Protein AF-A0A7J3JC43-F1 (afdb_monomer_lite)

pLDDT: mean 92.18, std 8.13, range [51.25, 98.94]

Structure (mmCIF, N/CA/C/O backbone):
data_AF-A0A7J3JC43-F1
#
_entry.id   AF-A0A7J3JC43-F1
#
loop_
_atom_site.group_PDB
_atom_site.id
_atom_site.type_symbol
_atom_site.label_atom_id
_atom_site.label_alt_id
_atom_site.label_comp_id
_atom_site.label_asym_id
_atom_site.label_entity_id
_atom_site.label_seq_id
_atom_site.pdbx_PDB_ins_code
_atom_site.Cartn_x
_atom_site.Cartn_y
_atom_site.Cartn_z
_atom_site.occupancy
_atom_site.B_iso_or_equiv
_atom_site.auth_seq_id
_atom_site.auth_comp_id
_atom_site.auth_asym_id
_atom_site.auth_atom_id
_atom_site.pdbx_PDB_model_num
ATOM 1 N N . MET A 1 1 ? 2.170 -30.876 -1.960 1.00 51.25 1 MET A N 1
ATOM 2 C CA . MET A 1 1 ? 1.614 -30.638 -0.609 1.00 51.25 1 MET A CA 1
ATOM 3 C C . MET A 1 1 ? 0.328 -29.860 -0.796 1.00 51.25 1 MET A C 1
ATOM 5 O O . MET A 1 1 ? 0.299 -29.022 -1.682 1.00 51.25 1 MET A O 1
ATOM 9 N N . THR A 1 2 ? -0.729 -30.151 -0.045 1.00 67.44 2 THR A N 1
ATOM 10 C CA . THR A 1 2 ? -1.955 -29.339 -0.060 1.00 67.44 2 THR A CA 1
ATOM 11 C C . THR A 1 2 ? -1.625 -27.957 0.509 1.00 67.44 2 THR A C 1
ATOM 13 O O . THR A 1 2 ? -1.046 -27.887 1.595 1.00 67.44 2 THR A O 1
ATOM 16 N N . SER A 1 3 ? -1.927 -26.882 -0.226 1.00 86.69 3 SER A N 1
ATOM 17 C CA . SER A 1 3 ? -1.656 -25.507 0.219 1.00 86.69 3 SER A CA 1
ATOM 18 C C . SER A 1 3 ? -2.317 -25.233 1.575 1.00 86.69 3 SER A C 1
ATOM 20 O O . SER A 1 3 ? -3.420 -25.716 1.854 1.00 86.69 3 SER A O 1
ATOM 22 N N . LYS A 1 4 ? -1.646 -24.470 2.444 1.00 92.44 4 LYS A N 1
ATOM 23 C CA . LYS A 1 4 ? -2.093 -24.242 3.831 1.00 92.44 4 LYS A CA 1
ATOM 24 C C . LYS A 1 4 ? -3.427 -23.504 3.891 1.00 92.44 4 LYS A C 1
ATOM 26 O O . LYS A 1 4 ? -4.248 -23.808 4.754 1.00 92.44 4 LYS A O 1
ATOM 31 N N . ILE A 1 5 ? -3.661 -22.580 2.961 1.00 95.25 5 ILE A N 1
ATOM 32 C CA . ILE A 1 5 ? -4.902 -21.803 2.907 1.00 95.25 5 ILE A CA 1
ATOM 33 C C . ILE A 1 5 ? -6.091 -22.638 2.404 1.00 95.25 5 ILE A C 1
ATOM 35 O O . ILE A 1 5 ? -7.233 -22.285 2.674 1.00 95.25 5 ILE A O 1
ATOM 39 N N . ALA A 1 6 ? -5.852 -23.779 1.747 1.00 95.44 6 ALA A N 1
ATOM 40 C CA . ALA A 1 6 ? -6.898 -24.682 1.252 1.00 95.44 6 ALA A CA 1
ATOM 41 C C . ALA A 1 6 ? -7.363 -25.724 2.285 1.00 95.44 6 ALA A C 1
ATOM 43 O O . ALA A 1 6 ? -8.231 -26.543 1.986 1.00 95.44 6 ALA A O 1
ATOM 44 N N . ALA A 1 7 ? -6.780 -25.748 3.487 1.00 93.56 7 ALA A N 1
ATOM 45 C CA . ALA A 1 7 ? -7.089 -26.766 4.485 1.00 93.56 7 ALA A CA 1
ATOM 46 C C . ALA A 1 7 ? -8.548 -26.666 4.977 1.00 93.56 7 ALA A C 1
ATOM 48 O O . ALA A 1 7 ? -8.906 -25.729 5.695 1.00 93.56 7 ALA A O 1
ATOM 49 N N . ASP A 1 8 ? -9.383 -27.650 4.640 1.00 91.38 8 ASP A N 1
ATOM 50 C CA . ASP A 1 8 ? -10.777 -27.732 5.097 1.00 91.38 8 ASP A CA 1
ATOM 51 C C . ASP A 1 8 ? -10.882 -28.449 6.449 1.00 91.38 8 ASP A C 1
ATOM 53 O O . ASP A 1 8 ? -11.263 -29.615 6.560 1.00 91.38 8 ASP A O 1
ATOM 57 N N . LYS A 1 9 ? -10.412 -27.766 7.495 1.00 92.25 9 LYS A N 1
ATOM 58 C CA . LYS A 1 9 ? -10.480 -28.237 8.885 1.00 92.25 9 LYS A CA 1
ATOM 59 C C . LYS A 1 9 ? -10.883 -27.085 9.812 1.00 92.25 9 LYS A C 1
ATOM 61 O O . LYS A 1 9 ? -10.023 -26.555 10.526 1.00 92.25 9 LYS A O 1
ATOM 66 N N . PRO A 1 10 ? -12.158 -26.665 9.797 1.00 93.56 10 PRO A N 1
ATOM 67 C CA . PRO A 1 10 ? -12.627 -25.543 10.605 1.00 93.56 10 PRO A CA 1
ATOM 68 C C . PRO A 1 10 ? -12.329 -25.753 12.094 1.00 93.56 10 PRO A C 1
ATOM 70 O O . PRO A 1 10 ? -12.427 -26.862 12.616 1.00 93.56 10 PRO A O 1
ATOM 73 N N . GLY A 1 11 ? -11.921 -24.691 12.783 1.00 94.31 11 GLY A N 1
ATOM 74 C CA . GLY A 1 11 ? -11.536 -24.721 14.195 1.00 94.31 11 GLY A CA 1
ATOM 75 C C . GLY A 1 11 ? -10.103 -25.191 14.471 1.00 94.31 11 GLY A C 1
ATOM 76 O O . GLY A 1 11 ? -9.625 -25.018 15.594 1.00 94.31 11 GLY A O 1
ATOM 77 N N . THR A 1 12 ? -9.396 -25.732 13.472 1.00 96.38 12 THR A N 1
ATOM 78 C CA . THR A 1 12 ? -7.954 -26.003 13.575 1.00 96.38 12 THR A CA 1
ATOM 79 C C . THR A 1 12 ? -7.132 -24.744 13.307 1.00 96.38 12 THR A C 1
ATOM 81 O O . THR A 1 12 ? -7.677 -23.681 13.017 1.00 96.38 12 THR A O 1
ATOM 84 N N . PHE A 1 13 ? -5.810 -24.847 13.444 1.00 97.06 13 PHE A N 1
ATOM 85 C CA . PHE A 1 13 ? -4.910 -23.715 13.275 1.00 97.06 13 PHE A CA 1
ATOM 86 C C . PHE A 1 13 ? -3.858 -23.992 12.206 1.00 97.06 13 PHE A C 1
ATOM 88 O O . PHE A 1 13 ? -3.318 -25.097 12.140 1.00 97.06 13 PHE A O 1
ATOM 95 N N . ALA A 1 14 ? -3.517 -22.961 11.439 1.00 96.69 14 ALA A N 1
ATOM 96 C CA . ALA A 1 14 ? -2.409 -22.953 10.494 1.00 96.69 14 ALA A CA 1
ATOM 97 C C . ALA A 1 14 ? -1.448 -21.800 10.810 1.00 96.69 14 ALA A C 1
ATOM 99 O O . ALA A 1 14 ? -1.841 -20.782 11.374 1.00 96.69 14 ALA A O 1
ATOM 100 N N . LEU A 1 15 ? -0.171 -21.964 10.463 1.00 97.44 15 LEU A N 1
ATOM 101 C CA . LEU A 1 15 ? 0.802 -20.875 10.518 1.00 97.44 15 LEU A CA 1
ATOM 102 C C . LEU A 1 15 ? 0.741 -20.108 9.195 1.00 97.44 15 LEU A C 1
ATOM 104 O O . LEU A 1 15 ? 1.235 -20.628 8.189 1.00 97.44 15 LEU A O 1
ATOM 108 N N . LEU A 1 16 ? 0.142 -18.918 9.229 1.00 97.81 16 LEU A N 1
ATOM 109 C CA . LEU A 1 16 ? -0.062 -18.038 8.075 1.00 97.81 16 LEU A CA 1
ATOM 110 C C . LEU A 1 16 ? 0.577 -16.670 8.340 1.00 97.81 16 LEU A C 1
ATOM 112 O O . LEU A 1 16 ? 0.602 -16.222 9.494 1.00 97.81 16 LEU A O 1
ATOM 116 N N . ASN A 1 17 ? 1.099 -16.018 7.301 1.00 97.75 17 ASN A N 1
ATOM 117 C CA . ASN A 1 17 ? 1.319 -14.570 7.340 1.00 97.75 17 ASN A CA 1
ATOM 118 C C . ASN A 1 17 ? -0.003 -13.804 7.122 1.00 97.75 17 ASN A C 1
ATOM 120 O O . ASN A 1 17 ? -1.048 -14.422 6.906 1.00 97.75 17 ASN A O 1
ATOM 124 N N . GLY A 1 18 ? 0.015 -12.476 7.239 1.00 98.31 18 GLY A N 1
ATOM 125 C CA . GLY A 1 18 ? -1.165 -11.641 7.007 1.00 98.31 18 GLY A CA 1
ATOM 126 C C . GLY A 1 18 ? -1.727 -11.782 5.596 1.00 98.31 18 GLY A C 1
ATOM 127 O O . GLY A 1 18 ? -2.936 -11.929 5.454 1.00 98.31 18 GLY A O 1
ATOM 128 N N . ASP A 1 19 ? -0.875 -11.831 4.575 1.00 98.44 19 ASP A N 1
ATOM 129 C CA . ASP A 1 19 ? -1.313 -11.964 3.179 1.00 98.44 19 ASP A CA 1
ATOM 130 C C . ASP A 1 19 ? -2.013 -13.306 2.900 1.00 98.44 19 ASP A C 1
ATOM 132 O O . ASP A 1 19 ? -3.118 -13.353 2.356 1.00 98.44 19 ASP A O 1
ATOM 136 N N . GLU A 1 20 ? -1.419 -14.413 3.356 1.00 98.56 20 GLU A N 1
ATOM 137 C CA . GLU A 1 20 ? -2.006 -15.757 3.320 1.00 98.56 20 GLU A CA 1
ATOM 138 C C . GLU A 1 20 ? -3.320 -15.805 4.121 1.00 98.56 20 GLU A C 1
ATOM 140 O O . GLU A 1 20 ? -4.248 -16.532 3.759 1.00 98.56 20 GLU A O 1
ATOM 145 N N . ALA A 1 21 ? -3.418 -15.041 5.211 1.00 98.62 21 ALA A N 1
ATOM 146 C CA . ALA A 1 21 ? -4.619 -14.963 6.031 1.00 98.62 21 ALA A CA 1
ATOM 147 C C . ALA A 1 21 ? -5.753 -14.187 5.339 1.00 98.62 21 ALA A C 1
ATOM 149 O O . ALA A 1 21 ? -6.893 -14.650 5.360 1.00 98.62 21 ALA A O 1
ATOM 150 N N . VAL A 1 22 ? -5.451 -13.080 4.651 1.00 98.81 22 VAL A N 1
ATOM 151 C CA . VAL A 1 22 ? -6.409 -12.379 3.777 1.00 98.81 22 VAL A CA 1
ATOM 152 C C . VAL A 1 22 ? -6.882 -13.300 2.656 1.00 98.81 22 VAL A C 1
ATOM 154 O O . VAL A 1 22 ? -8.088 -13.438 2.443 1.00 98.81 22 VAL A O 1
ATOM 157 N N . ALA A 1 23 ? -5.951 -13.977 1.974 1.00 98.62 23 ALA A N 1
ATOM 158 C CA . ALA A 1 23 ? -6.269 -14.947 0.929 1.00 98.62 23 ALA A CA 1
ATOM 159 C C . ALA A 1 23 ? -7.202 -16.046 1.458 1.00 98.62 23 ALA A C 1
ATOM 161 O O . ALA A 1 23 ? -8.223 -16.355 0.843 1.00 98.62 23 ALA A O 1
ATOM 162 N N . ARG A 1 24 ? -6.907 -16.591 2.646 1.00 98.38 24 ARG A N 1
ATOM 163 C CA . ARG A 1 24 ? -7.776 -17.552 3.329 1.00 98.38 24 ARG A CA 1
ATOM 164 C C . ARG A 1 24 ? -9.162 -16.970 3.615 1.00 98.38 24 ARG A C 1
ATOM 166 O O . ARG A 1 24 ? -10.146 -17.640 3.315 1.00 98.38 24 ARG A O 1
ATOM 173 N N . GLY A 1 25 ? -9.253 -15.758 4.159 1.00 98.38 25 GLY A N 1
ATOM 174 C CA . GLY A 1 25 ? -10.529 -15.095 4.450 1.00 98.38 25 GLY A CA 1
ATOM 175 C C . GLY A 1 25 ? -11.378 -14.872 3.193 1.00 98.38 25 GLY A C 1
ATOM 176 O O . GLY A 1 25 ? -12.586 -15.100 3.212 1.00 98.38 25 GLY A O 1
ATOM 177 N N . ALA A 1 26 ? -10.744 -14.530 2.068 1.00 98.44 26 ALA A N 1
ATOM 178 C CA . ALA A 1 26 ? -11.413 -14.404 0.775 1.00 98.44 26 ALA A CA 1
ATOM 179 C C . ALA A 1 26 ? -11.968 -15.741 0.256 1.00 98.44 26 ALA A C 1
ATOM 181 O O . ALA A 1 26 ? -13.090 -15.793 -0.251 1.00 98.44 26 ALA A O 1
ATOM 182 N N . LEU A 1 27 ? -11.220 -16.836 0.422 1.00 98.06 27 LEU A N 1
ATOM 183 C CA . LEU A 1 27 ? -11.699 -18.181 0.086 1.00 98.06 27 LEU A CA 1
ATOM 184 C C . LEU A 1 27 ? -12.840 -18.621 1.008 1.00 98.06 27 LEU A C 1
ATOM 186 O O . LEU A 1 27 ? -13.821 -19.191 0.533 1.00 98.06 27 LEU A O 1
ATOM 190 N N . GLU A 1 28 ? -12.746 -18.330 2.310 1.00 97.75 28 GLU A N 1
ATOM 191 C CA . GLU A 1 28 ? -13.826 -18.594 3.269 1.00 97.75 28 GLU A CA 1
ATOM 192 C C . GLU A 1 28 ? -15.118 -17.863 2.910 1.00 97.75 28 GLU A C 1
ATOM 194 O O . GLU A 1 28 ? -16.195 -18.417 3.113 1.00 97.75 28 GLU A O 1
ATOM 199 N N . ALA A 1 29 ? -15.004 -16.680 2.307 1.00 97.31 29 ALA A N 1
ATOM 200 C CA . ALA A 1 29 ? -16.115 -15.899 1.787 1.00 97.31 29 ALA A CA 1
ATOM 201 C C . ALA A 1 29 ? -16.523 -16.263 0.342 1.00 97.31 29 ALA A C 1
ATOM 203 O O . ALA A 1 29 ? -17.304 -15.534 -0.264 1.00 97.31 29 ALA A O 1
ATOM 204 N N . THR A 1 30 ? -16.025 -17.356 -0.245 1.00 96.50 30 THR A N 1
ATOM 205 C CA . THR A 1 30 ? -16.386 -17.788 -1.611 1.00 96.50 30 THR A CA 1
ATOM 206 C C . THR A 1 30 ? -16.099 -16.725 -2.694 1.00 96.50 30 THR A C 1
ATOM 208 O O . THR A 1 30 ? -16.923 -16.482 -3.582 1.00 96.50 30 THR A O 1
ATOM 211 N N . VAL A 1 31 ? -14.934 -16.067 -2.641 1.00 97.44 31 VAL A N 1
ATOM 212 C CA . VAL A 1 31 ? -14.484 -15.162 -3.717 1.00 97.44 31 VAL A CA 1
ATOM 213 C C . VAL A 1 31 ? -14.456 -15.885 -5.073 1.00 97.44 31 VAL A C 1
ATOM 215 O O . VAL A 1 31 ? -14.146 -17.073 -5.138 1.00 97.44 31 VAL A O 1
ATOM 218 N N . LYS A 1 32 ? -14.794 -15.191 -6.167 1.00 97.31 32 LYS A N 1
ATOM 219 C CA . LYS A 1 32 ? -14.790 -15.757 -7.531 1.00 97.31 32 LYS A CA 1
ATOM 220 C C . LYS A 1 32 ? -13.785 -15.114 -8.473 1.00 97.31 32 LYS A C 1
ATOM 222 O O . LYS A 1 32 ? -13.336 -15.783 -9.400 1.00 97.31 32 LYS A O 1
ATOM 227 N N . VAL A 1 33 ? -13.415 -13.860 -8.232 1.00 98.50 33 VAL A N 1
ATOM 228 C CA . VAL A 1 33 ? -12.422 -13.139 -9.034 1.00 98.50 33 VAL A CA 1
ATOM 229 C C . VAL A 1 33 ? -11.399 -12.487 -8.114 1.00 98.50 33 VAL A C 1
ATOM 231 O O . VAL A 1 33 ? -11.771 -11.781 -7.181 1.00 98.50 33 VAL A O 1
ATOM 234 N N . ALA A 1 34 ? -10.122 -12.721 -8.388 1.00 98.75 34 ALA A N 1
ATOM 235 C CA . ALA A 1 34 ? -8.993 -12.089 -7.727 1.00 98.75 34 ALA A CA 1
ATOM 236 C C . ALA A 1 34 ? -8.076 -11.469 -8.782 1.00 98.75 34 ALA A C 1
ATOM 238 O O . ALA A 1 34 ? -7.611 -12.160 -9.687 1.00 98.75 34 ALA A O 1
ATOM 239 N N . ALA A 1 35 ? -7.816 -10.174 -8.664 1.00 98.62 35 ALA A N 1
ATOM 240 C CA . ALA A 1 35 ? -6.918 -9.457 -9.560 1.00 98.62 35 ALA A CA 1
ATOM 241 C C . ALA A 1 35 ? -5.915 -8.637 -8.748 1.00 98.62 35 ALA A C 1
ATOM 243 O O . ALA A 1 35 ? -6.240 -8.109 -7.684 1.00 98.62 35 ALA A O 1
ATOM 244 N N . ALA A 1 36 ? -4.685 -8.529 -9.230 1.00 98.25 36 ALA A N 1
ATOM 245 C CA . ALA A 1 36 ? -3.680 -7.661 -8.629 1.00 98.25 36 ALA A CA 1
ATOM 246 C C . ALA A 1 36 ? -2.633 -7.253 -9.666 1.00 98.25 36 ALA A C 1
ATOM 248 O O . ALA A 1 36 ? -2.499 -7.874 -10.720 1.00 98.25 36 ALA A O 1
ATOM 249 N N . TYR A 1 37 ? -1.852 -6.235 -9.328 1.00 94.69 37 TYR A N 1
ATOM 250 C CA . TYR A 1 37 ? -0.574 -5.950 -9.971 1.00 94.69 37 TYR A CA 1
ATOM 251 C C . TYR A 1 37 ? 0.541 -6.106 -8.926 1.00 94.69 37 TYR A C 1
ATOM 253 O O . TYR A 1 37 ? 0.306 -5.760 -7.764 1.00 94.69 37 TYR A O 1
ATOM 261 N N . PRO A 1 38 ? 1.725 -6.651 -9.269 1.00 90.06 38 PRO A N 1
ATOM 262 C CA . PRO A 1 38 ? 2.754 -6.936 -8.274 1.00 90.06 38 PRO A CA 1
ATOM 263 C C . PRO A 1 38 ? 3.175 -5.686 -7.493 1.00 90.06 38 PRO A C 1
ATOM 265 O O . PRO A 1 38 ? 3.622 -4.693 -8.067 1.00 90.06 38 PRO A O 1
ATOM 268 N N . GLY A 1 39 ? 3.083 -5.757 -6.166 1.00 88.50 39 GLY A N 1
ATOM 269 C CA . GLY A 1 39 ? 3.365 -4.629 -5.288 1.00 88.50 39 GLY A CA 1
ATOM 270 C C . GLY A 1 39 ? 3.531 -5.067 -3.839 1.00 88.50 39 GLY A C 1
ATOM 271 O O . GLY A 1 39 ? 2.560 -5.129 -3.088 1.00 88.50 39 GLY A O 1
ATOM 272 N N . THR A 1 40 ? 4.771 -5.334 -3.421 1.00 89.12 40 THR A N 1
ATOM 273 C CA . THR A 1 40 ? 5.104 -5.622 -2.015 1.00 89.12 40 THR A CA 1
ATOM 274 C C . THR A 1 40 ? 4.654 -4.455 -1.130 1.00 89.12 40 THR A C 1
ATOM 276 O O . THR A 1 40 ? 4.912 -3.311 -1.517 1.00 89.12 40 THR A O 1
ATOM 279 N N . PRO A 1 41 ? 3.996 -4.704 0.019 1.00 93.00 41 PRO A N 1
ATOM 280 C CA . PRO A 1 41 ? 3.828 -5.997 0.701 1.00 93.00 41 PRO A CA 1
ATOM 281 C C . PRO A 1 41 ? 2.435 -6.635 0.513 1.00 93.00 41 PRO A C 1
ATOM 283 O O . PRO A 1 41 ? 1.829 -7.058 1.482 1.00 93.00 41 PRO A O 1
ATOM 286 N N . SER A 1 42 ? 1.876 -6.630 -0.703 1.00 96.00 42 SER A N 1
ATOM 287 C CA . SER A 1 42 ? 0.554 -7.232 -0.997 1.00 96.00 42 SER A CA 1
ATOM 288 C C . SER A 1 42 ? 0.593 -8.391 -2.003 1.00 96.00 42 SER A C 1
ATOM 290 O O . SER A 1 42 ? -0.424 -9.042 -2.248 1.00 96.00 42 SER A O 1
ATOM 292 N N . THR A 1 43 ? 1.754 -8.639 -2.616 1.00 94.12 43 THR A N 1
ATOM 293 C CA . THR A 1 43 ? 1.933 -9.565 -3.747 1.00 94.12 43 THR A CA 1
ATOM 294 C C . THR A 1 43 ? 1.479 -10.984 -3.397 1.00 94.12 43 THR A C 1
ATOM 296 O O . THR A 1 43 ? 0.783 -11.638 -4.174 1.00 94.12 43 THR A O 1
ATOM 299 N N . GLU A 1 44 ? 1.826 -11.430 -2.195 1.00 96.50 44 GLU A N 1
ATOM 300 C CA . GLU A 1 44 ? 1.617 -12.778 -1.689 1.00 96.50 44 GLU A CA 1
ATOM 301 C C . GLU A 1 44 ? 0.129 -13.150 -1.579 1.00 96.50 44 GLU A C 1
ATOM 303 O O . GLU A 1 44 ? -0.202 -14.334 -1.636 1.00 96.50 44 GLU A O 1
ATOM 308 N N . ILE A 1 45 ? -0.786 -12.172 -1.488 1.00 98.44 45 ILE A N 1
ATOM 309 C CA . ILE A 1 45 ? -2.231 -12.438 -1.411 1.00 98.44 45 ILE A CA 1
ATOM 310 C C . ILE A 1 45 ? -2.705 -13.128 -2.693 1.00 98.44 45 ILE A C 1
ATOM 312 O O . ILE A 1 45 ? -3.347 -14.181 -2.640 1.00 98.44 45 ILE A O 1
ATOM 316 N N . LEU A 1 46 ? -2.376 -12.554 -3.856 1.00 98.19 46 LEU A N 1
ATOM 317 C CA . LEU A 1 46 ? -2.785 -13.128 -5.134 1.00 98.19 46 LEU A CA 1
ATOM 318 C C . LEU A 1 46 ? -2.023 -14.423 -5.423 1.00 98.19 46 LEU A C 1
ATOM 320 O O . LEU A 1 46 ? -2.634 -15.362 -5.924 1.00 98.19 46 LEU A O 1
ATOM 324 N N . GLU A 1 47 ? -0.731 -14.510 -5.088 1.00 97.44 47 GLU A N 1
ATOM 325 C CA . GLU A 1 47 ? 0.042 -15.752 -5.255 1.00 97.44 47 GLU A CA 1
ATOM 326 C C . GLU A 1 47 ? -0.594 -16.915 -4.487 1.00 97.44 47 GLU A C 1
ATOM 328 O O . GLU A 1 47 ? -0.783 -18.002 -5.042 1.00 97.44 47 GLU A O 1
ATOM 333 N N . ALA A 1 48 ? -0.992 -16.665 -3.237 1.00 97.69 48 ALA A N 1
ATOM 334 C CA . ALA A 1 48 ? -1.638 -17.650 -2.386 1.00 97.69 48 ALA A CA 1
ATOM 335 C C . ALA A 1 48 ? -2.999 -18.085 -2.967 1.00 97.69 48 ALA A C 1
ATOM 337 O O . ALA A 1 48 ? -3.264 -19.284 -3.075 1.00 97.69 48 ALA A O 1
ATOM 338 N N . ILE A 1 49 ? -3.842 -17.143 -3.420 1.00 98.38 49 ILE A N 1
ATOM 339 C CA . ILE A 1 49 ? -5.118 -17.466 -4.090 1.00 98.38 49 ILE A CA 1
ATOM 340 C C . ILE A 1 49 ? -4.876 -18.244 -5.392 1.00 98.38 49 ILE A C 1
ATOM 342 O O . ILE A 1 49 ? -5.556 -19.239 -5.649 1.00 98.38 49 ILE A O 1
ATOM 346 N N . ALA A 1 50 ? -3.906 -17.828 -6.208 1.00 97.62 50 ALA A N 1
ATOM 347 C CA . ALA A 1 50 ? -3.594 -18.441 -7.496 1.00 97.62 50 ALA A CA 1
ATOM 348 C C . ALA A 1 50 ? -3.141 -19.904 -7.355 1.00 97.62 50 ALA A C 1
ATOM 350 O O . ALA A 1 50 ? -3.513 -20.736 -8.185 1.00 97.62 50 ALA A O 1
ATOM 351 N N . GLU A 1 51 ? -2.411 -20.246 -6.284 1.00 97.25 51 GLU A N 1
ATOM 352 C CA . GLU A 1 51 ? -1.989 -21.624 -5.988 1.00 97.25 51 GLU A CA 1
ATOM 353 C C . GLU A 1 51 ? -3.188 -22.585 -5.866 1.00 97.25 51 GLU A C 1
ATOM 355 O O . GLU A 1 51 ? -3.114 -23.747 -6.275 1.00 97.25 51 GLU A O 1
ATOM 360 N N . VAL A 1 52 ? -4.316 -22.096 -5.342 1.00 97.19 52 VAL A N 1
ATOM 361 C CA . VAL A 1 52 ? -5.515 -22.902 -5.049 1.00 97.19 52 VAL A CA 1
ATOM 362 C C . VAL A 1 52 ? -6.709 -22.559 -5.943 1.00 97.19 52 VAL A C 1
ATOM 364 O O . VAL A 1 52 ? -7.775 -23.157 -5.807 1.00 97.19 52 VAL A O 1
ATOM 367 N N . ALA A 1 53 ? -6.537 -21.648 -6.902 1.00 97.12 53 ALA A N 1
ATOM 368 C CA . ALA A 1 53 ? -7.603 -21.097 -7.735 1.00 97.12 53 ALA A CA 1
ATOM 369 C C . ALA A 1 53 ? -8.438 -22.176 -8.445 1.00 97.12 53 ALA A C 1
ATOM 371 O O . ALA A 1 53 ? -9.666 -22.120 -8.442 1.00 97.12 53 ALA A O 1
ATOM 372 N N . LYS A 1 54 ? -7.787 -23.221 -8.977 1.00 95.81 54 LYS A N 1
ATOM 373 C CA . LYS A 1 54 ? -8.478 -24.353 -9.625 1.00 95.81 54 LYS A CA 1
ATOM 374 C C . LYS A 1 54 ? -9.345 -25.162 -8.659 1.00 95.81 54 LYS A C 1
ATOM 376 O O . LYS A 1 54 ? -10.381 -25.665 -9.071 1.00 95.81 54 LYS A O 1
ATOM 381 N N . GLN A 1 55 ? -8.925 -25.305 -7.401 1.00 95.00 55 GLN A N 1
ATOM 382 C CA . GLN A 1 55 ? -9.655 -26.075 -6.389 1.00 95.00 55 GLN A CA 1
ATOM 383 C C . GLN A 1 55 ? -10.942 -25.361 -5.953 1.00 95.00 55 GLN A C 1
ATOM 385 O O . GLN A 1 55 ? -11.937 -26.025 -5.681 1.00 95.00 55 GLN A O 1
ATOM 390 N N . PHE A 1 56 ? -10.919 -24.028 -5.891 1.00 95.19 56 PHE A N 1
ATOM 391 C CA . PHE A 1 56 ? -12.042 -23.204 -5.426 1.00 95.19 56 PHE A CA 1
ATOM 392 C C . PHE A 1 56 ? -12.830 -22.535 -6.568 1.00 95.19 56 PHE A C 1
ATOM 394 O O . PHE A 1 56 ? -13.752 -21.757 -6.315 1.00 95.19 56 PHE A O 1
ATOM 401 N N . GLU A 1 57 ? -12.480 -22.844 -7.822 1.00 95.12 57 GLU A N 1
ATOM 402 C CA . GLU A 1 57 ? -13.056 -22.235 -9.028 1.00 95.12 57 GLU A CA 1
ATOM 403 C C . GLU A 1 57 ? -12.998 -20.696 -8.989 1.00 95.12 57 GLU A C 1
ATOM 405 O O . GLU A 1 57 ? -13.990 -20.008 -9.248 1.00 95.12 57 GLU A O 1
ATOM 410 N N . VAL A 1 58 ? -11.829 -20.168 -8.620 1.00 97.44 58 VAL A N 1
ATOM 411 C CA . VAL A 1 58 ? -11.522 -18.734 -8.603 1.00 97.44 58 VAL A CA 1
ATOM 412 C C . VAL A 1 58 ? -10.781 -18.380 -9.886 1.00 97.44 58 VAL A C 1
ATOM 414 O O . VAL A 1 58 ? -9.833 -19.062 -10.272 1.00 97.44 58 VAL A O 1
ATOM 417 N N . TYR A 1 59 ? -11.182 -17.298 -10.543 1.00 98.12 59 TYR A N 1
ATOM 418 C CA . TYR A 1 59 ? -10.369 -16.671 -11.577 1.00 98.12 59 TYR A CA 1
ATOM 419 C C . TYR A 1 59 ? -9.344 -15.751 -10.905 1.00 98.12 59 TYR A C 1
ATOM 421 O O . TYR A 1 59 ? -9.734 -14.796 -10.238 1.00 98.12 59 TYR A O 1
ATOM 429 N N . ALA A 1 60 ? -8.054 -16.057 -11.045 1.00 98.31 60 ALA A N 1
ATOM 430 C CA . ALA A 1 60 ? -6.959 -15.291 -10.456 1.00 98.31 60 ALA A CA 1
ATOM 431 C C . ALA A 1 60 ? -6.020 -14.786 -11.558 1.00 98.31 60 ALA A C 1
ATOM 433 O O . ALA A 1 60 ? -5.537 -15.595 -12.355 1.00 98.31 60 ALA A O 1
ATOM 434 N N . GLU A 1 61 ? -5.747 -13.480 -11.604 1.00 97.38 61 GLU A N 1
ATOM 435 C CA . GLU A 1 61 ? -4.881 -12.889 -12.629 1.00 97.38 61 GLU A CA 1
ATOM 436 C C . GLU A 1 61 ? -3.938 -11.797 -12.112 1.00 97.38 61 GLU A C 1
ATOM 438 O O . GLU A 1 61 ? -4.296 -10.974 -11.270 1.00 97.38 61 GLU A O 1
ATOM 443 N N . TRP A 1 62 ? -2.733 -11.771 -12.689 1.00 97.88 62 TRP A N 1
ATOM 444 C CA . TRP A 1 62 ? -1.875 -10.593 -12.677 1.00 97.88 62 TRP A CA 1
ATOM 445 C C . TRP A 1 62 ? -2.292 -9.683 -13.828 1.00 97.88 62 TRP A C 1
ATOM 447 O O . TRP A 1 62 ? -2.139 -10.051 -14.995 1.00 97.88 62 TRP A O 1
ATOM 457 N N . SER A 1 63 ? -2.822 -8.511 -13.502 1.00 96.94 63 SER A N 1
ATOM 458 C CA . SER A 1 63 ? -3.229 -7.518 -14.493 1.00 96.94 63 SER A CA 1
ATOM 459 C C . SER A 1 63 ? -2.024 -6.692 -14.967 1.00 96.94 63 SER A C 1
ATOM 461 O O . SER A 1 63 ? -0.903 -6.868 -14.494 1.00 96.94 63 SER A O 1
ATOM 463 N N . ILE A 1 64 ? -2.229 -5.791 -15.933 1.00 92.50 64 ILE A N 1
ATOM 464 C CA . ILE A 1 64 ? -1.135 -5.009 -16.541 1.00 92.50 64 ILE A CA 1
ATOM 465 C C . ILE A 1 64 ? -0.650 -3.841 -15.662 1.00 92.50 64 ILE A C 1
ATOM 467 O O . ILE A 1 64 ? 0.476 -3.382 -15.831 1.00 92.50 64 ILE A O 1
ATOM 471 N N . ASN A 1 65 ? -1.515 -3.346 -14.772 1.00 92.75 65 ASN A N 1
ATOM 472 C CA . ASN A 1 65 ? -1.287 -2.301 -13.768 1.00 92.75 65 ASN A CA 1
ATOM 473 C C . ASN A 1 65 ? -2.445 -2.331 -12.742 1.00 92.75 65 ASN A C 1
ATOM 475 O O . ASN A 1 65 ? -3.392 -3.112 -12.891 1.00 92.75 65 ASN A O 1
ATOM 479 N N . GLU A 1 66 ? -2.394 -1.491 -11.707 1.00 95.62 66 GLU A N 1
ATOM 480 C CA . GLU A 1 66 ? -3.382 -1.490 -10.620 1.00 95.62 66 GLU A CA 1
ATOM 481 C C . GLU A 1 66 ? -4.769 -1.011 -11.038 1.00 95.62 66 GLU A C 1
ATOM 483 O O . GLU A 1 66 ? -5.757 -1.525 -10.513 1.00 95.62 66 GLU A O 1
ATOM 488 N N . ILE A 1 67 ? -4.868 -0.055 -11.970 1.00 96.75 67 ILE A N 1
ATOM 489 C CA . ILE A 1 67 ? -6.180 0.415 -12.433 1.00 96.75 67 ILE A CA 1
ATOM 490 C C . ILE A 1 67 ? -6.916 -0.697 -13.183 1.00 96.75 67 ILE A C 1
ATOM 492 O O . ILE A 1 67 ? -8.074 -0.961 -12.872 1.00 96.75 67 ILE A O 1
ATOM 496 N N . VAL A 1 68 ? -6.229 -1.439 -14.058 1.00 97.88 68 VAL A N 1
ATOM 497 C CA . VAL A 1 68 ? -6.818 -2.599 -14.744 1.00 97.88 68 VAL A CA 1
ATOM 498 C C . VAL A 1 68 ? -7.192 -3.691 -13.736 1.00 97.88 68 VAL A C 1
ATOM 500 O O . VAL A 1 68 ? -8.278 -4.258 -13.835 1.00 97.88 68 VAL A O 1
ATOM 503 N N . ALA A 1 69 ? -6.352 -3.956 -12.727 1.00 98.31 69 ALA A N 1
ATOM 504 C CA . ALA A 1 69 ? -6.680 -4.921 -11.672 1.00 98.31 69 ALA A CA 1
ATOM 505 C C . ALA A 1 69 ? -7.955 -4.533 -10.905 1.00 98.31 69 ALA A C 1
ATOM 507 O O . ALA A 1 69 ? -8.826 -5.374 -10.660 1.00 98.31 69 ALA A O 1
ATOM 508 N N . ALA A 1 70 ? -8.090 -3.251 -10.552 1.00 98.50 70 ALA A N 1
ATOM 509 C CA . ALA A 1 70 ? -9.286 -2.734 -9.902 1.00 98.50 70 ALA A CA 1
ATOM 510 C C . ALA A 1 70 ? -10.515 -2.862 -10.812 1.00 98.50 70 ALA A C 1
ATOM 512 O O . ALA A 1 70 ? -11.547 -3.354 -10.364 1.00 98.50 70 ALA A O 1
ATOM 513 N N . GLU A 1 71 ? -10.411 -2.493 -12.089 1.00 98.50 71 GLU A N 1
ATOM 514 C CA . GLU A 1 71 ? -11.507 -2.578 -13.062 1.00 98.50 71 GLU A CA 1
ATOM 515 C C . GLU A 1 71 ? -11.997 -4.014 -13.289 1.00 98.50 71 GLU A C 1
ATOM 517 O O . GLU A 1 71 ? -13.206 -4.243 -13.377 1.00 98.50 71 GLU A O 1
ATOM 522 N N . VAL A 1 72 ? -11.093 -4.998 -13.314 1.00 98.62 72 VAL A N 1
ATOM 523 C CA . VAL A 1 72 ? -11.446 -6.423 -13.419 1.00 98.62 72 VAL A CA 1
ATOM 524 C C . VAL A 1 72 ? -12.252 -6.882 -12.202 1.00 98.62 72 VAL A C 1
ATOM 526 O O . VAL A 1 72 ? -13.326 -7.477 -12.354 1.00 98.62 72 VAL A O 1
ATOM 529 N N . ALA A 1 73 ? -11.791 -6.564 -10.988 1.00 98.50 73 ALA A N 1
ATOM 530 C CA . ALA A 1 73 ? -12.511 -6.905 -9.760 1.00 98.50 73 ALA A CA 1
ATOM 531 C C . ALA A 1 73 ? -13.858 -6.163 -9.652 1.00 98.50 73 ALA A C 1
ATOM 533 O O . ALA A 1 73 ? -14.871 -6.750 -9.261 1.00 98.50 73 ALA A O 1
ATOM 534 N N . VAL A 1 74 ? -13.901 -4.892 -10.063 1.00 98.25 74 VAL A N 1
ATOM 535 C CA . VAL A 1 74 ? -15.129 -4.090 -10.141 1.00 98.25 74 VAL A CA 1
ATOM 536 C C . VAL A 1 74 ? -16.125 -4.717 -11.105 1.00 98.25 74 VAL A C 1
ATOM 538 O O . VAL A 1 74 ? -17.271 -4.944 -10.714 1.00 98.25 74 VAL A O 1
ATOM 541 N N . GLY A 1 75 ? -15.700 -5.064 -12.320 1.00 97.81 75 GLY A N 1
ATOM 542 C CA . GLY A 1 75 ? -16.549 -5.709 -13.318 1.00 97.81 75 GLY A CA 1
ATOM 543 C C . GLY A 1 75 ? -17.169 -7.005 -12.796 1.00 97.81 75 GLY A C 1
ATOM 544 O O . GLY A 1 75 ? -18.368 -7.225 -12.957 1.00 97.81 75 GLY A O 1
ATOM 545 N N . ALA A 1 76 ? -16.391 -7.823 -12.082 1.00 97.88 76 ALA A N 1
ATOM 546 C CA . ALA A 1 76 ? -16.906 -9.016 -11.417 1.00 97.88 76 ALA A CA 1
ATOM 547 C C . ALA A 1 76 ? -17.964 -8.672 -10.352 1.00 97.88 76 ALA A C 1
ATOM 549 O O . ALA A 1 76 ? -19.069 -9.223 -10.384 1.00 97.88 76 ALA A O 1
ATOM 550 N N . SER A 1 77 ? -17.676 -7.707 -9.472 1.00 98.00 77 SER A N 1
ATOM 551 C CA . SER A 1 77 ? -18.600 -7.270 -8.414 1.00 98.00 77 SER A CA 1
ATOM 552 C C . SER A 1 77 ? -19.931 -6.730 -8.956 1.00 98.00 77 SER A C 1
ATOM 554 O O . SER A 1 77 ? -20.984 -6.953 -8.358 1.00 98.00 77 SER A O 1
ATOM 556 N N . MET A 1 78 ? -19.929 -6.092 -10.132 1.00 97.44 78 MET A N 1
ATOM 557 C CA . MET A 1 78 ? -21.145 -5.607 -10.796 1.00 97.44 78 MET A CA 1
ATOM 558 C C . MET A 1 78 ? -22.086 -6.739 -11.232 1.00 97.44 78 MET A C 1
ATOM 560 O O . MET A 1 78 ? -23.279 -6.507 -11.418 1.00 97.44 78 MET A O 1
ATOM 564 N N . THR A 1 79 ? -21.573 -7.964 -11.387 1.00 97.00 79 THR A N 1
ATOM 565 C CA . THR A 1 79 ? -22.375 -9.144 -11.752 1.00 97.00 79 THR A CA 1
ATOM 566 C C . THR A 1 79 ? -22.944 -9.898 -10.545 1.00 97.00 79 THR A C 1
ATOM 568 O O . THR A 1 79 ? -23.579 -10.939 -10.711 1.00 97.00 79 THR A O 1
ATOM 571 N N . GLY A 1 80 ? -22.708 -9.414 -9.321 1.00 96.31 80 GLY A N 1
ATOM 572 C CA . GLY A 1 80 ? -23.205 -10.037 -8.090 1.00 96.31 80 GLY A CA 1
ATOM 573 C C . GLY A 1 80 ? -22.262 -11.063 -7.450 1.00 96.31 80 GLY A C 1
ATOM 574 O O . GLY A 1 80 ? -22.540 -11.531 -6.342 1.00 96.31 80 GLY A O 1
ATOM 575 N N . VAL A 1 81 ? -21.146 -11.421 -8.094 1.00 97.06 81 VAL A N 1
ATOM 576 C CA . VAL A 1 81 ? -20.143 -12.329 -7.507 1.00 97.06 81 VAL A CA 1
ATOM 577 C C . VAL A 1 81 ? -19.132 -11.564 -6.656 1.00 97.06 81 VAL A C 1
ATOM 579 O O . VAL A 1 81 ? -18.862 -10.392 -6.902 1.00 97.06 81 VAL A O 1
ATOM 582 N N . ARG A 1 82 ? -18.571 -12.230 -5.644 1.00 98.25 82 ARG A N 1
ATOM 583 C CA . ARG A 1 82 ? -17.559 -11.639 -4.764 1.00 98.25 82 ARG A CA 1
ATOM 584 C C . ARG A 1 82 ? -16.212 -11.533 -5.475 1.00 98.25 82 ARG A C 1
ATOM 586 O O . ARG A 1 82 ? -15.797 -12.483 -6.149 1.00 98.25 82 ARG A O 1
ATOM 593 N N . ALA A 1 83 ? -15.529 -10.409 -5.299 1.00 98.69 83 ALA A N 1
ATOM 594 C CA . ALA A 1 83 ? -14.231 -10.150 -5.909 1.00 98.69 83 ALA A CA 1
ATOM 595 C C . ALA A 1 83 ? -13.253 -9.480 -4.937 1.00 98.69 83 ALA A C 1
ATOM 597 O O . ALA A 1 83 ? -13.656 -8.791 -4.000 1.00 98.69 83 ALA A O 1
ATOM 598 N N . ILE A 1 84 ? -11.962 -9.675 -5.187 1.00 98.88 84 ILE A N 1
ATOM 599 C CA . ILE A 1 84 ? -10.876 -9.059 -4.429 1.00 98.88 84 ILE A CA 1
ATOM 600 C C . ILE A 1 84 ? -9.888 -8.395 -5.376 1.00 98.88 84 ILE A C 1
ATOM 602 O O . ILE A 1 84 ? -9.534 -8.956 -6.415 1.00 98.88 84 ILE A O 1
ATOM 606 N N . VAL A 1 85 ? -9.425 -7.212 -4.988 1.00 98.81 85 VAL A N 1
ATOM 607 C CA . VAL A 1 85 ? -8.264 -6.575 -5.605 1.00 98.81 85 VAL A CA 1
ATOM 608 C C . VAL A 1 85 ? -7.235 -6.258 -4.533 1.00 98.81 85 VAL A C 1
ATOM 610 O O . VAL A 1 85 ? -7.592 -5.779 -3.457 1.00 98.81 85 VAL A O 1
ATOM 613 N N . CYS A 1 86 ? -5.970 -6.559 -4.814 1.00 98.12 86 CYS A N 1
ATOM 614 C CA . CYS A 1 86 ? -4.870 -6.368 -3.871 1.00 98.12 86 CYS A CA 1
ATOM 615 C C . CYS A 1 86 ? -3.822 -5.435 -4.467 1.00 98.12 86 CYS A C 1
ATOM 617 O O . CYS A 1 86 ? -3.440 -5.580 -5.629 1.00 98.12 86 CYS A O 1
ATOM 619 N N . MET A 1 87 ? -3.366 -4.481 -3.665 1.00 97.00 87 MET A N 1
ATOM 620 C CA . MET A 1 87 ? -2.281 -3.570 -4.010 1.00 97.00 87 MET A CA 1
ATOM 621 C C . MET A 1 87 ? -1.697 -2.955 -2.738 1.00 97.00 87 MET A C 1
ATOM 623 O O . MET A 1 87 ? -2.248 -3.082 -1.644 1.00 97.00 87 MET A O 1
ATOM 627 N N . LYS A 1 88 ? -0.586 -2.236 -2.872 1.00 94.88 88 LYS A N 1
ATOM 628 C CA . LYS A 1 88 ? -0.131 -1.325 -1.820 1.00 94.88 88 LYS A CA 1
ATOM 629 C C . LYS A 1 88 ? -0.738 0.065 -1.975 1.00 94.88 88 LYS A C 1
ATOM 631 O O . LYS A 1 88 ? -1.272 0.405 -3.031 1.00 94.88 88 LYS A O 1
ATOM 636 N N . HIS A 1 89 ? -0.590 0.892 -0.949 1.00 94.94 89 HIS A N 1
ATOM 637 C CA . HIS A 1 89 ? -1.022 2.296 -0.911 1.00 94.94 89 HIS A CA 1
ATOM 638 C C . HIS A 1 89 ? -0.705 3.112 -2.184 1.00 94.94 89 HIS A C 1
ATOM 640 O O . HIS A 1 89 ? -1.586 3.786 -2.710 1.00 94.94 89 HIS A O 1
ATOM 646 N N . VAL A 1 90 ? 0.505 3.023 -2.757 1.00 93.38 90 VAL A N 1
ATOM 647 C CA . VAL A 1 90 ? 0.830 3.746 -4.008 1.00 93.38 90 VAL A CA 1
ATOM 648 C C . VAL A 1 90 ? 0.068 3.214 -5.220 1.00 93.38 90 VAL A C 1
ATOM 650 O O . VAL A 1 90 ? -0.297 4.001 -6.089 1.00 93.38 90 VAL A O 1
ATOM 653 N N . GLY A 1 91 ? -0.208 1.911 -5.253 1.00 94.38 91 GLY A N 1
ATOM 654 C CA . GLY A 1 91 ? -1.005 1.277 -6.298 1.00 94.38 91 GLY A CA 1
ATOM 655 C C . GLY A 1 91 ? -2.464 1.725 -6.251 1.00 94.38 91 GLY A C 1
ATOM 656 O O . GLY A 1 91 ? -3.080 1.972 -7.286 1.00 94.38 91 GLY A O 1
ATOM 657 N N . LEU A 1 92 ? -2.986 1.975 -5.047 1.00 96.62 92 LEU A N 1
ATOM 658 C CA . LEU A 1 92 ? -4.318 2.550 -4.875 1.00 96.62 92 LEU A CA 1
ATOM 659 C C . LEU A 1 92 ? -4.430 3.953 -5.478 1.00 96.62 92 LEU A C 1
ATOM 661 O O . LEU A 1 92 ? -5.486 4.302 -5.997 1.00 96.62 92 LEU A O 1
ATOM 665 N N . ASN A 1 93 ? -3.347 4.737 -5.488 1.00 95.12 93 ASN A N 1
ATOM 666 C CA . ASN A 1 93 ? -3.345 6.020 -6.196 1.00 95.12 93 ASN A CA 1
ATOM 667 C C . ASN A 1 93 ? -3.429 5.846 -7.713 1.00 95.12 93 ASN A C 1
ATOM 669 O O . ASN A 1 93 ? -4.101 6.634 -8.371 1.00 95.12 93 ASN A O 1
ATOM 673 N N . VAL A 1 94 ? -2.774 4.820 -8.267 1.00 94.56 94 VAL A N 1
ATOM 674 C CA . VAL A 1 94 ? -2.872 4.491 -9.699 1.00 94.56 94 VAL A CA 1
ATOM 675 C C . VAL A 1 94 ? -4.308 4.090 -10.049 1.00 94.56 94 VAL A C 1
ATOM 677 O O . VAL A 1 94 ? -4.837 4.522 -11.068 1.00 94.56 94 VAL A O 1
ATOM 680 N N . ALA A 1 95 ? -4.972 3.336 -9.170 1.00 97.00 95 ALA A N 1
ATOM 681 C CA . ALA A 1 95 ? -6.366 2.924 -9.324 1.00 97.00 95 ALA A CA 1
ATOM 682 C C . ALA A 1 95 ? -7.402 3.972 -8.858 1.00 97.00 95 ALA A C 1
ATOM 684 O O . ALA A 1 95 ? -8.605 3.702 -8.906 1.00 97.00 95 ALA A O 1
ATOM 685 N N . ALA A 1 96 ? -6.975 5.152 -8.391 1.00 97.19 96 ALA A N 1
ATOM 686 C CA . ALA A 1 96 ? -7.853 6.075 -7.675 1.00 97.19 96 ALA A CA 1
ATOM 687 C C . ALA A 1 96 ? -9.036 6.551 -8.523 1.00 97.19 96 ALA A C 1
ATOM 689 O O . ALA A 1 96 ? -10.140 6.629 -8.000 1.00 97.19 96 ALA A O 1
ATOM 690 N N . ASP A 1 97 ? -8.848 6.815 -9.817 1.00 95.81 97 ASP A N 1
ATOM 691 C CA . ASP A 1 97 ? -9.935 7.265 -10.701 1.00 95.81 97 ASP A CA 1
ATOM 692 C C . ASP A 1 97 ? -11.116 6.271 -10.721 1.00 95.81 97 ASP A C 1
ATOM 694 O O . ASP A 1 97 ? -12.273 6.631 -10.460 1.00 95.81 97 ASP A O 1
ATOM 698 N N . ALA A 1 98 ? -10.802 4.984 -10.901 1.00 96.81 98 ALA A N 1
ATOM 699 C CA . ALA A 1 98 ? -11.780 3.905 -10.869 1.00 96.81 98 ALA A CA 1
ATOM 700 C C . ALA A 1 98 ? -12.417 3.756 -9.476 1.00 96.81 98 ALA A C 1
ATOM 702 O O . ALA A 1 98 ? -13.642 3.693 -9.356 1.00 96.81 98 ALA A O 1
ATOM 703 N N . VAL A 1 99 ? -11.609 3.753 -8.408 1.00 98.12 99 VAL A N 1
ATOM 704 C CA . VAL A 1 99 ? -12.084 3.546 -7.026 1.00 98.12 99 VAL A CA 1
ATOM 705 C C . VAL A 1 99 ? -12.952 4.710 -6.525 1.00 98.12 99 VAL A C 1
ATOM 707 O O . VAL A 1 99 ? -13.955 4.488 -5.846 1.00 98.12 99 VAL A O 1
ATOM 710 N N . MET A 1 100 ? -12.622 5.950 -6.889 1.00 97.75 100 MET A N 1
ATOM 711 C CA . MET A 1 100 ? -13.412 7.134 -6.533 1.00 97.75 100 MET A CA 1
ATOM 712 C C . MET A 1 100 ? -14.792 7.094 -7.193 1.00 97.75 100 MET A C 1
ATOM 714 O O . MET A 1 100 ? -15.802 7.360 -6.541 1.00 97.75 100 MET A O 1
ATOM 718 N N . THR A 1 101 ? -14.856 6.706 -8.469 1.00 97.00 101 THR A N 1
ATOM 719 C CA . THR A 1 101 ? -16.128 6.546 -9.192 1.00 97.00 101 THR A CA 1
ATOM 720 C C . THR A 1 101 ? -16.944 5.376 -8.637 1.00 97.00 101 THR A C 1
ATOM 722 O O . THR A 1 101 ? -18.165 5.475 -8.479 1.00 97.00 101 THR A O 1
ATOM 725 N N . LEU A 1 102 ? -16.270 4.287 -8.269 1.00 97.69 102 LEU A N 1
ATOM 726 C CA . LEU A 1 102 ? -16.877 3.094 -7.686 1.00 97.69 102 LEU A CA 1
ATOM 727 C C . LEU A 1 102 ? -17.609 3.373 -6.369 1.00 97.69 102 LEU A C 1
ATOM 729 O O . LEU A 1 102 ? -18.639 2.753 -6.107 1.00 97.69 102 LEU A O 1
ATOM 733 N N . ALA A 1 103 ? -17.143 4.328 -5.558 1.00 97.62 103 ALA A N 1
ATOM 734 C CA . ALA A 1 103 ? -17.864 4.746 -4.355 1.00 97.62 103 ALA A CA 1
ATOM 735 C C . ALA A 1 103 ? -19.289 5.247 -4.673 1.00 97.62 103 ALA A C 1
ATOM 737 O O . ALA A 1 103 ? -20.209 5.072 -3.874 1.00 97.62 103 ALA A O 1
ATOM 738 N N . TYR A 1 104 ? -19.502 5.826 -5.860 1.00 97.69 104 TYR A N 1
ATOM 739 C CA . TYR A 1 104 ? -20.802 6.342 -6.292 1.00 97.69 104 TYR A CA 1
ATOM 740 C C . TYR A 1 104 ? -21.668 5.242 -6.902 1.00 97.69 104 TYR A C 1
ATOM 742 O O . TYR A 1 104 ? -22.845 5.123 -6.557 1.00 97.69 104 TYR A O 1
ATOM 750 N N . THR A 1 105 ? -21.110 4.423 -7.799 1.00 96.88 105 THR A N 1
ATOM 751 C CA . THR A 1 105 ? -21.867 3.322 -8.424 1.00 96.88 105 THR A CA 1
ATOM 752 C C . THR A 1 105 ? -22.213 2.233 -7.409 1.00 96.88 105 THR A C 1
ATOM 754 O O . THR A 1 105 ? -23.275 1.608 -7.486 1.00 96.88 105 THR A O 1
ATOM 757 N N . GLY A 1 106 ? -21.331 2.032 -6.429 1.00 97.06 106 GLY A N 1
ATOM 758 C CA . GLY A 1 106 ? -21.371 0.913 -5.506 1.00 97.06 106 GLY A CA 1
ATOM 759 C C . GLY A 1 106 ? -21.112 -0.418 -6.207 1.00 97.06 106 GLY A C 1
ATOM 760 O O . GLY A 1 106 ? -20.651 -0.464 -7.350 1.00 97.06 106 GLY A O 1
ATOM 761 N N . VAL A 1 107 ? -21.461 -1.499 -5.513 1.00 97.62 107 VAL A N 1
ATOM 762 C CA . VAL A 1 107 ? -21.290 -2.888 -5.971 1.00 97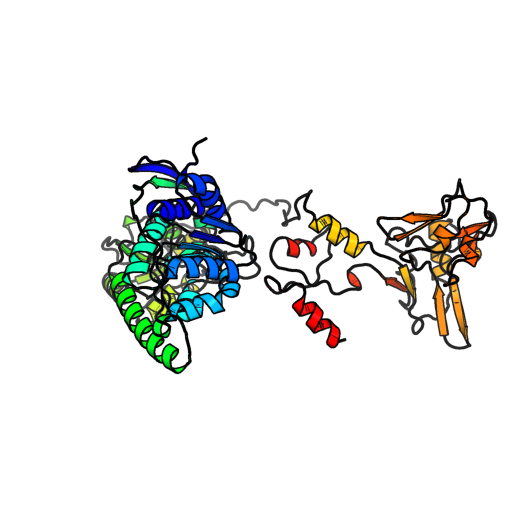.62 107 VAL A CA 1
ATOM 763 C C . VAL A 1 107 ? -22.591 -3.692 -5.826 1.00 97.62 107 VAL A C 1
ATOM 765 O O . VAL A 1 107 ? -23.567 -3.206 -5.245 1.00 97.62 107 VAL A O 1
ATOM 768 N N . GLU A 1 108 ? -22.638 -4.896 -6.404 1.00 96.75 108 GLU A N 1
ATOM 769 C CA . GLU A 1 108 ? -23.719 -5.878 -6.173 1.00 96.75 108 GLU A CA 1
ATOM 770 C C . GLU A 1 108 ? -23.207 -7.110 -5.423 1.00 96.75 108 GLU A C 1
ATOM 772 O O . GLU A 1 108 ? -23.794 -7.534 -4.433 1.00 96.75 108 GLU A O 1
ATOM 777 N N . GLY A 1 109 ? -22.096 -7.683 -5.882 1.00 97.25 109 GLY A N 1
ATOM 778 C CA . GLY A 1 109 ? -21.327 -8.669 -5.136 1.00 97.25 109 GLY A CA 1
ATOM 779 C C . GLY A 1 109 ? -20.295 -7.978 -4.260 1.00 97.25 109 GLY A C 1
ATOM 780 O O . GLY A 1 109 ? -19.804 -6.908 -4.617 1.00 97.25 109 GLY A O 1
ATOM 781 N N . GLY A 1 110 ? -19.962 -8.579 -3.117 1.00 98.06 110 GLY A N 1
ATOM 782 C CA . GLY A 1 110 ? -19.001 -7.977 -2.200 1.00 98.06 110 GLY A CA 1
ATOM 783 C C . GLY A 1 110 ? -17.638 -7.774 -2.859 1.00 98.06 110 GLY A C 1
ATOM 784 O O . GLY A 1 110 ? -17.112 -8.688 -3.498 1.00 98.06 110 GLY A O 1
ATOM 785 N N . LEU A 1 111 ? -17.069 -6.584 -2.693 1.00 98.81 111 LEU A N 1
ATOM 786 C CA . LEU A 1 111 ? -15.751 -6.228 -3.202 1.00 98.81 111 LEU A CA 1
ATOM 787 C C . LEU A 1 111 ? -14.867 -5.760 -2.054 1.00 98.81 111 LEU A C 1
ATOM 789 O O . LEU A 1 111 ? -15.178 -4.779 -1.375 1.00 98.81 111 LEU A O 1
ATOM 793 N N . VAL A 1 112 ? -13.745 -6.450 -1.882 1.00 98.88 112 VAL A N 1
ATOM 794 C CA . VAL A 1 112 ? -12.716 -6.074 -0.915 1.00 98.88 112 VAL A CA 1
ATOM 795 C C . VAL A 1 112 ? -11.513 -5.519 -1.667 1.00 98.88 112 VAL A C 1
ATOM 797 O O . VAL A 1 112 ? -10.939 -6.189 -2.526 1.00 98.88 112 VAL A O 1
ATOM 800 N N . ILE A 1 113 ? -11.146 -4.282 -1.342 1.00 98.81 113 ILE A N 1
ATOM 801 C CA . ILE A 1 113 ? -9.936 -3.623 -1.832 1.00 98.81 113 ILE A CA 1
ATOM 802 C C . ILE A 1 113 ? -8.903 -3.751 -0.718 1.00 98.81 113 ILE A C 1
ATOM 804 O O . ILE A 1 113 ? -8.973 -3.046 0.289 1.00 98.81 113 ILE A O 1
ATOM 808 N N . VAL A 1 114 ? -7.973 -4.688 -0.867 1.00 98.81 114 VAL A N 1
ATOM 809 C CA . VAL A 1 114 ? -6.915 -4.893 0.120 1.00 98.81 114 VAL A CA 1
ATOM 810 C C . VAL A 1 114 ? -5.768 -3.951 -0.184 1.00 98.81 114 VAL A C 1
ATOM 812 O O . VAL A 1 114 ? -5.232 -3.950 -1.294 1.00 98.81 114 VAL A O 1
ATOM 815 N N . VAL A 1 115 ? -5.414 -3.147 0.814 1.00 98.44 115 VAL A N 1
ATOM 816 C CA . VAL A 1 115 ? -4.398 -2.108 0.697 1.00 98.44 115 VAL A CA 1
ATOM 817 C C . VAL A 1 115 ? -3.364 -2.305 1.790 1.00 98.44 115 VAL A C 1
ATOM 819 O O . VAL A 1 115 ? -3.647 -2.104 2.972 1.00 98.44 115 VAL A O 1
ATOM 822 N N . CYS A 1 116 ? -2.156 -2.690 1.393 1.00 97.56 116 CYS A N 1
ATOM 823 C CA . CYS A 1 116 ? -1.044 -2.790 2.326 1.00 97.56 116 CYS A CA 1
ATOM 824 C C . CYS A 1 116 ? -0.254 -1.471 2.349 1.00 97.56 116 CYS A C 1
ATOM 826 O O . CYS A 1 116 ? 0.400 -1.109 1.368 1.00 97.56 116 CYS A O 1
ATOM 828 N N . ASP A 1 117 ? -0.314 -0.749 3.466 1.00 96.81 117 ASP A N 1
ATOM 829 C CA . ASP A 1 117 ? 0.529 0.418 3.730 1.00 96.81 117 ASP A CA 1
ATOM 830 C C . ASP A 1 117 ? 1.962 -0.038 4.040 1.00 96.81 117 ASP A C 1
ATOM 832 O O . ASP A 1 117 ? 2.169 -1.050 4.719 1.00 96.81 117 ASP A O 1
ATOM 836 N N . ASP A 1 118 ? 2.950 0.757 3.613 1.00 94.31 118 ASP A N 1
ATOM 837 C CA . ASP A 1 118 ? 4.378 0.479 3.827 1.00 94.31 118 ASP A CA 1
ATOM 838 C C . ASP A 1 118 ? 5.074 1.517 4.731 1.00 94.31 118 ASP A C 1
ATOM 840 O O . ASP A 1 118 ? 5.892 2.305 4.235 1.00 94.31 118 ASP A O 1
ATOM 844 N N . PRO A 1 119 ? 4.757 1.560 6.047 1.00 94.12 119 PRO A N 1
ATOM 845 C CA . PRO A 1 119 ? 5.506 2.372 6.999 1.00 94.12 119 PRO A CA 1
ATOM 846 C C . PRO A 1 119 ? 7.000 2.027 6.973 1.00 94.12 119 PRO A C 1
ATOM 848 O O . PRO A 1 119 ? 7.380 0.864 6.848 1.00 94.12 119 PRO A O 1
ATOM 851 N N . ALA A 1 120 ? 7.847 3.043 7.110 1.00 91.12 120 ALA A N 1
ATOM 852 C CA . ALA A 1 120 ? 9.301 3.009 6.945 1.00 91.12 120 ALA A CA 1
ATOM 853 C C . ALA A 1 120 ? 9.819 2.687 5.533 1.00 91.12 120 ALA A C 1
ATOM 855 O O . ALA A 1 120 ? 11.030 2.536 5.370 1.00 91.12 120 ALA A O 1
ATOM 856 N N . LEU A 1 121 ? 8.956 2.664 4.508 1.00 89.56 121 LEU A N 1
ATOM 857 C CA . LEU A 1 121 ? 9.373 2.626 3.098 1.00 89.56 121 LEU A CA 1
ATOM 858 C C . LEU A 1 121 ? 10.242 1.420 2.729 1.00 89.56 121 LEU A C 1
ATOM 860 O O . LEU A 1 121 ? 11.192 1.556 1.955 1.00 89.56 121 LEU A O 1
ATOM 864 N N . HIS A 1 122 ? 9.939 0.226 3.238 1.00 85.94 122 HIS A N 1
ATOM 865 C CA . HIS A 1 122 ? 10.773 -0.952 2.957 1.00 85.94 122 HIS A CA 1
ATOM 866 C C . HIS A 1 122 ? 10.865 -1.259 1.457 1.00 85.94 122 HIS A C 1
ATOM 868 O O . HIS A 1 122 ? 11.863 -1.807 0.986 1.00 85.94 122 HIS A O 1
ATOM 874 N N . SER A 1 123 ? 9.829 -0.904 0.694 1.00 82.75 123 SER A N 1
ATOM 875 C CA . SER A 1 123 ? 9.727 -1.185 -0.741 1.00 82.75 123 SER A CA 1
ATOM 876 C C . SER A 1 123 ? 9.051 -0.067 -1.550 1.00 82.75 123 SER A C 1
ATOM 878 O O . SER A 1 123 ? 8.650 -0.275 -2.703 1.00 82.75 123 SER A O 1
ATOM 880 N N . SER A 1 124 ? 8.899 1.123 -0.963 1.00 87.19 124 SER A N 1
ATOM 881 C CA . SER A 1 124 ? 8.054 2.207 -1.483 1.00 87.19 124 SER A CA 1
ATOM 882 C C . SER A 1 124 ? 8.792 3.541 -1.573 1.00 87.19 124 SER A C 1
ATOM 884 O O . SER A 1 124 ? 9.788 3.762 -0.899 1.00 87.19 124 SER A O 1
ATOM 886 N N . GLN A 1 125 ? 8.313 4.434 -2.441 1.00 84.31 125 GLN A N 1
ATOM 887 C CA . GLN A 1 125 ? 8.933 5.742 -2.697 1.00 84.31 125 GLN A CA 1
ATOM 888 C C . GLN A 1 125 ? 8.507 6.801 -1.677 1.00 84.31 125 GLN A C 1
ATOM 890 O O . GLN A 1 125 ? 9.226 7.771 -1.463 1.00 84.31 125 GLN A O 1
ATOM 895 N N . ASN A 1 126 ? 7.316 6.641 -1.099 1.00 88.50 126 ASN A N 1
ATOM 896 C CA . ASN A 1 126 ? 6.742 7.542 -0.109 1.00 88.50 126 ASN A CA 1
ATOM 897 C C . ASN A 1 126 ? 5.837 6.780 0.873 1.00 88.50 126 ASN A C 1
ATOM 899 O O . ASN A 1 126 ? 5.386 5.660 0.606 1.00 88.50 126 ASN A O 1
ATOM 903 N N . GLU A 1 127 ? 5.666 7.372 2.057 1.00 90.75 127 GLU A N 1
ATOM 904 C CA . GLU A 1 127 ? 4.805 6.844 3.107 1.00 90.75 127 GLU A CA 1
ATOM 905 C C . GLU A 1 127 ? 3.439 7.468 2.902 1.00 90.75 127 GLU A C 1
ATOM 907 O O . GLU A 1 127 ? 3.316 8.672 2.667 1.00 90.75 127 GLU A O 1
ATOM 912 N N . GLN A 1 128 ? 2.406 6.643 2.968 1.00 93.56 128 GLN A N 1
ATOM 913 C CA . GLN A 1 128 ? 1.034 7.106 2.867 1.00 93.56 128 GLN A CA 1
ATOM 914 C C . GLN A 1 128 ? 0.178 6.336 3.844 1.00 93.56 128 GLN A C 1
ATOM 916 O O . GLN A 1 128 ? 0.511 5.224 4.245 1.00 93.56 128 GLN A O 1
ATOM 921 N N . ASP A 1 129 ? -0.934 6.958 4.195 1.00 95.50 129 ASP A N 1
ATOM 922 C CA . ASP A 1 129 ? -1.858 6.454 5.183 1.00 95.50 129 ASP A CA 1
ATOM 923 C C . ASP A 1 129 ? -3.235 6.302 4.547 1.00 95.50 129 ASP A C 1
ATOM 925 O O . ASP A 1 129 ? -3.941 7.285 4.279 1.00 95.50 129 ASP A O 1
ATOM 929 N N . THR A 1 130 ? -3.616 5.049 4.315 1.00 97.62 130 THR A N 1
ATOM 930 C CA . THR A 1 130 ? -4.858 4.714 3.614 1.00 97.62 130 THR A CA 1
ATOM 931 C C . THR A 1 130 ? -6.109 5.169 4.376 1.00 97.62 130 THR A C 1
ATOM 933 O O . THR A 1 130 ? -7.161 5.365 3.764 1.00 97.62 130 THR A O 1
ATOM 936 N N . ARG A 1 131 ? -6.022 5.478 5.681 1.00 97.94 131 ARG A N 1
ATOM 937 C CA . ARG A 1 131 ? -7.149 6.065 6.435 1.00 97.94 131 ARG A CA 1
ATOM 938 C C . ARG A 1 131 ? -7.589 7.413 5.864 1.00 97.94 131 ARG A C 1
ATOM 940 O O . ARG A 1 131 ? -8.785 7.703 5.828 1.00 97.94 131 ARG A O 1
ATOM 947 N N . TYR A 1 132 ? -6.657 8.223 5.359 1.00 97.50 132 TYR A N 1
ATOM 948 C CA . TYR A 1 132 ? -6.995 9.492 4.706 1.00 97.50 132 TYR A CA 1
ATOM 949 C C . TYR A 1 132 ? -7.531 9.290 3.284 1.00 97.50 132 TYR A C 1
ATOM 951 O O . TYR A 1 132 ? -8.426 10.029 2.870 1.00 97.50 132 TYR A O 1
ATOM 959 N N . PHE A 1 133 ? -7.064 8.264 2.563 1.00 98.12 133 PHE A N 1
ATOM 960 C CA . PHE A 1 133 ? -7.665 7.879 1.283 1.00 98.12 133 PHE A CA 1
ATOM 961 C C . PHE A 1 133 ? -9.123 7.439 1.471 1.00 98.12 133 PHE A C 1
ATOM 963 O O . PHE A 1 133 ? -9.992 7.846 0.702 1.00 98.12 133 PHE A O 1
ATOM 970 N N . ALA A 1 134 ? -9.422 6.668 2.521 1.00 98.19 134 ALA A N 1
ATOM 971 C CA . ALA A 1 134 ? -10.784 6.256 2.860 1.00 98.19 134 ALA A CA 1
ATOM 972 C C . ALA A 1 134 ? -11.705 7.460 3.121 1.00 98.19 134 ALA A C 1
ATOM 974 O O . ALA A 1 134 ? -12.819 7.508 2.605 1.00 98.19 134 ALA A O 1
ATOM 975 N N . VAL A 1 135 ? -11.214 8.487 3.829 1.00 97.81 135 VAL A N 1
ATOM 976 C CA . VAL A 1 135 ? -11.954 9.750 4.011 1.00 97.81 135 VAL A CA 1
ATOM 977 C C . VAL A 1 135 ? -12.208 10.449 2.676 1.00 97.81 135 VAL A C 1
ATOM 979 O O . VAL A 1 135 ? -13.319 10.924 2.441 1.00 97.81 135 VAL A O 1
ATOM 982 N N . HIS A 1 136 ? -11.196 10.523 1.807 1.00 97.62 136 HIS A N 1
ATOM 983 C CA . HIS A 1 136 ? -11.316 11.192 0.512 1.00 97.62 136 HIS A CA 1
ATOM 984 C C . HIS A 1 136 ? -12.296 10.470 -0.427 1.00 97.62 136 HIS A C 1
ATOM 986 O O . HIS A 1 136 ? -13.153 11.116 -1.030 1.00 97.62 136 HIS A O 1
ATOM 992 N N . SER A 1 137 ? -12.211 9.139 -0.484 1.00 97.56 137 SER A N 1
ATOM 993 C CA . SER A 1 137 ? -13.064 8.268 -1.304 1.00 97.56 137 SER A CA 1
ATOM 994 C C . SER A 1 137 ? -14.444 7.993 -0.706 1.00 97.56 137 SER A C 1
ATOM 996 O O . SER A 1 137 ? -15.320 7.504 -1.415 1.00 97.56 137 SER A O 1
ATOM 998 N N . LYS A 1 138 ? -14.665 8.330 0.574 1.00 98.06 138 LYS A N 1
ATOM 999 C CA . LYS A 1 138 ? -15.884 8.010 1.339 1.00 98.06 138 LYS A CA 1
ATOM 1000 C C . LYS A 1 138 ? -16.174 6.504 1.376 1.00 98.06 138 LYS A C 1
ATOM 1002 O O . LYS A 1 138 ? -17.333 6.093 1.319 1.00 98.06 138 LYS A O 1
ATOM 1007 N N . LEU A 1 139 ? -15.128 5.685 1.468 1.00 98.62 139 LEU A N 1
ATOM 1008 C CA . LEU A 1 139 ? -15.242 4.228 1.512 1.00 98.62 139 LEU A CA 1
ATOM 1009 C C . LEU A 1 139 ? -14.965 3.684 2.911 1.00 98.62 139 LEU A C 1
ATOM 1011 O O . LEU A 1 139 ? -13.985 4.106 3.527 1.00 98.62 139 LEU A O 1
ATOM 1015 N N . PRO A 1 140 ? -15.770 2.728 3.412 1.00 98.75 140 PRO A N 1
ATOM 1016 C CA . PRO A 1 140 ? -15.512 2.102 4.698 1.00 98.75 140 PRO A CA 1
ATOM 1017 C C . PRO A 1 140 ? -14.134 1.423 4.746 1.00 98.75 140 PRO A C 1
ATOM 1019 O O . PRO A 1 140 ? -13.718 0.796 3.770 1.00 98.75 140 PRO A O 1
ATOM 1022 N N . LEU A 1 141 ? -13.449 1.518 5.888 1.00 98.81 141 LEU A N 1
ATOM 1023 C CA . LEU A 1 141 ? -12.117 0.951 6.096 1.00 98.81 141 LEU A CA 1
ATOM 1024 C C . LEU A 1 141 ? -12.039 0.127 7.381 1.00 98.81 141 LEU A C 1
ATOM 1026 O O . LEU A 1 141 ? -12.293 0.636 8.479 1.00 98.81 141 LEU A O 1
ATOM 1030 N N . LEU A 1 142 ? -11.606 -1.122 7.220 1.00 98.88 142 LEU A N 1
ATOM 1031 C CA . LEU A 1 142 ? -11.185 -2.020 8.291 1.00 98.88 142 LEU A CA 1
ATOM 1032 C C . LEU A 1 142 ? -9.654 -2.024 8.384 1.00 98.88 142 LEU A C 1
ATOM 1034 O O . LEU A 1 142 ? -8.986 -2.023 7.355 1.00 98.88 142 LEU A O 1
ATOM 1038 N N . ASP A 1 143 ? -9.100 -2.029 9.594 1.00 98.31 143 ASP A N 1
ATOM 1039 C CA . ASP A 1 143 ? -7.655 -1.955 9.844 1.00 98.31 143 ASP A CA 1
ATOM 1040 C C . ASP A 1 143 ? -7.188 -3.151 10.682 1.00 98.31 143 ASP A C 1
ATOM 1042 O O . ASP A 1 143 ? -7.377 -3.201 11.903 1.00 98.31 143 ASP A O 1
ATOM 1046 N N . ALA A 1 144 ? -6.601 -4.144 10.013 1.00 98.31 144 ALA A N 1
ATOM 1047 C CA . ALA A 1 144 ? -6.183 -5.387 10.648 1.00 98.31 144 ALA A CA 1
ATOM 1048 C C . ALA A 1 144 ? -4.867 -5.196 11.408 1.00 98.31 144 ALA A C 1
ATOM 1050 O O . ALA A 1 144 ? -3.883 -4.693 10.869 1.00 98.31 144 ALA A O 1
ATOM 1051 N N . GLY A 1 145 ? -4.817 -5.643 12.666 1.00 96.94 145 GLY A N 1
ATOM 1052 C CA . GLY A 1 145 ? -3.606 -5.556 13.488 1.00 96.94 145 GLY A CA 1
ATOM 1053 C C . GLY A 1 145 ? -2.829 -6.861 13.635 1.00 96.94 145 GLY A C 1
ATOM 1054 O O . GLY A 1 145 ? -1.742 -6.861 14.208 1.00 96.94 145 GLY A O 1
ATOM 1055 N N . SER A 1 146 ? -3.379 -7.981 13.166 1.00 97.56 146 SER A N 1
ATOM 1056 C CA . SER A 1 146 ? -2.742 -9.298 13.242 1.00 97.56 146 SER A CA 1
ATOM 1057 C C . SER A 1 146 ? -3.188 -10.200 12.086 1.00 97.56 146 SER A C 1
ATOM 1059 O O . SER A 1 146 ? -4.252 -9.953 11.516 1.00 97.56 146 SER A O 1
ATOM 1061 N N . PRO A 1 147 ? -2.454 -11.285 11.773 1.00 98.31 147 PRO A N 1
ATOM 1062 C CA . PRO A 1 147 ? -2.891 -12.242 10.757 1.00 98.31 147 PRO A CA 1
ATOM 1063 C C . PRO A 1 147 ? -4.259 -12.878 11.047 1.00 98.31 147 PRO A C 1
ATOM 1065 O O . PRO A 1 147 ? -5.012 -13.140 10.119 1.00 98.31 147 PRO A O 1
ATOM 1068 N N . GLN A 1 148 ? -4.626 -13.093 12.319 1.00 98.25 148 GLN A N 1
ATOM 1069 C CA . GLN A 1 148 ? -5.963 -13.604 12.653 1.00 98.25 148 GLN A CA 1
ATOM 1070 C C . GLN A 1 148 ? -7.052 -12.613 12.235 1.00 98.25 148 GLN A C 1
ATOM 1072 O O . GLN A 1 148 ? -8.014 -12.989 11.575 1.00 98.25 148 GLN A O 1
ATOM 1077 N N . GLU A 1 149 ? -6.872 -11.337 12.571 1.00 98.25 149 GLU A N 1
ATOM 1078 C CA . GLU A 1 149 ? -7.830 -10.305 12.180 1.00 98.25 149 GLU A CA 1
ATOM 1079 C C . GLU A 1 149 ? -7.853 -10.064 10.683 1.00 98.25 149 GLU A C 1
ATOM 1081 O O . GLU A 1 149 ? -8.912 -9.778 10.149 1.00 98.25 149 GLU A O 1
ATOM 1086 N N . ALA A 1 150 ? -6.720 -10.202 9.996 1.00 98.62 150 ALA A N 1
ATOM 1087 C CA . ALA A 1 150 ? -6.672 -10.083 8.548 1.00 98.62 150 ALA A CA 1
ATOM 1088 C C . ALA A 1 150 ? -7.599 -11.111 7.872 1.00 98.62 150 ALA A C 1
ATOM 1090 O O . ALA A 1 150 ? -8.342 -10.748 6.963 1.00 98.62 150 ALA A O 1
ATOM 1091 N N . LEU A 1 151 ? -7.632 -12.357 8.366 1.00 98.69 151 LEU A N 1
ATOM 1092 C CA . LEU A 1 151 ? -8.592 -13.376 7.920 1.00 98.69 151 LEU A CA 1
ATOM 1093 C C . LEU A 1 151 ? -10.030 -12.983 8.270 1.00 98.69 151 LEU A C 1
ATOM 1095 O O . LEU A 1 151 ? -10.888 -12.930 7.385 1.00 98.69 151 LEU A O 1
ATOM 1099 N N . ASP A 1 152 ? -10.291 -12.706 9.550 1.00 98.62 152 ASP A N 1
ATOM 1100 C CA . ASP A 1 152 ? -11.649 -12.476 10.056 1.00 98.62 152 ASP A CA 1
ATOM 1101 C C . ASP A 1 152 ? -12.286 -11.228 9.416 1.00 98.62 152 ASP A C 1
ATOM 1103 O O . ASP A 1 152 ? -13.453 -11.246 9.017 1.00 98.62 152 ASP A O 1
ATOM 1107 N N . MET A 1 153 ? -11.508 -10.153 9.259 1.00 98.75 153 MET A N 1
ATOM 1108 C CA . MET A 1 153 ? -11.931 -8.917 8.602 1.00 98.75 153 MET A CA 1
ATOM 1109 C C . MET A 1 153 ? -12.067 -9.089 7.091 1.00 98.75 153 MET A C 1
ATOM 1111 O O . MET A 1 153 ? -13.016 -8.548 6.537 1.00 98.75 153 MET A O 1
ATOM 1115 N N . ALA A 1 154 ? -11.188 -9.844 6.414 1.00 98.50 154 ALA A N 1
ATOM 1116 C CA . ALA A 1 154 ? -11.345 -10.124 4.982 1.00 98.50 154 ALA A CA 1
ATOM 1117 C C . ALA A 1 154 ? -12.659 -10.851 4.696 1.00 98.50 154 ALA A C 1
ATOM 1119 O O . ALA A 1 154 ? -13.369 -10.486 3.762 1.00 98.50 154 ALA A O 1
ATOM 1120 N N . ARG A 1 155 ? -13.017 -11.833 5.531 1.00 98.19 155 ARG A N 1
ATOM 1121 C CA . ARG A 1 155 ? -14.300 -12.531 5.434 1.00 98.19 155 ARG A CA 1
ATOM 1122 C C . ARG A 1 155 ? -15.477 -11.582 5.682 1.00 98.19 155 ARG A C 1
ATOM 1124 O O . ARG A 1 155 ? -16.359 -11.465 4.833 1.00 98.19 155 ARG A O 1
ATOM 1131 N N . TYR A 1 156 ? -15.464 -10.870 6.810 1.00 98.56 156 TYR A N 1
ATOM 1132 C CA . TYR A 1 156 ? -16.529 -9.935 7.189 1.00 98.56 156 TYR A CA 1
ATOM 1133 C C . TYR A 1 156 ? -16.716 -8.789 6.182 1.00 98.56 156 TYR A C 1
ATOM 1135 O O . TYR A 1 156 ? -17.838 -8.342 5.943 1.00 98.56 156 TYR A O 1
ATOM 1143 N N . ALA A 1 157 ? -15.635 -8.324 5.553 1.00 98.75 157 ALA A N 1
ATOM 1144 C CA . ALA A 1 157 ? -15.674 -7.234 4.587 1.00 98.75 157 ALA A CA 1
ATOM 1145 C C . ALA A 1 157 ? -16.603 -7.532 3.400 1.00 98.75 157 ALA A C 1
ATOM 1147 O O . ALA A 1 157 ? -17.237 -6.609 2.900 1.00 98.75 157 ALA A O 1
ATOM 1148 N N . TYR A 1 158 ? -16.756 -8.792 2.978 1.00 98.56 158 TYR A N 1
ATOM 1149 C CA . TYR A 1 158 ? -17.712 -9.140 1.922 1.00 98.56 158 TYR A CA 1
ATOM 1150 C C . TYR A 1 158 ? -19.166 -8.979 2.362 1.00 98.56 158 TYR A C 1
ATOM 1152 O O . TYR A 1 158 ? -19.968 -8.435 1.607 1.00 98.56 158 TYR A O 1
ATOM 1160 N N . GLU A 1 159 ? -19.506 -9.420 3.573 1.00 97.31 159 GLU A N 1
ATOM 1161 C CA . GLU A 1 159 ? -20.855 -9.265 4.129 1.00 97.31 159 GLU A CA 1
ATOM 1162 C C . GLU A 1 159 ? -21.206 -7.783 4.289 1.00 97.31 159 GLU A C 1
ATOM 1164 O O . GLU A 1 159 ? -22.274 -7.336 3.868 1.00 97.31 159 GLU A O 1
ATOM 1169 N N . LEU A 1 160 ? -20.267 -7.002 4.830 1.00 98.56 160 LEU A N 1
ATOM 1170 C CA . LEU A 1 160 ? -20.413 -5.559 4.978 1.00 98.56 160 LEU A CA 1
ATOM 1171 C C . LEU A 1 160 ? -20.532 -4.858 3.615 1.00 98.56 160 LEU A C 1
ATOM 1173 O O . LEU A 1 160 ? -21.376 -3.979 3.446 1.00 98.56 160 LEU A O 1
ATOM 1177 N N . SER A 1 161 ? -19.720 -5.267 2.636 1.00 98.75 161 SER A N 1
ATOM 1178 C CA . SER A 1 161 ? -19.745 -4.729 1.273 1.00 98.75 161 SER A CA 1
ATOM 1179 C C . SER A 1 161 ? -21.107 -4.929 0.612 1.00 98.75 161 SER A C 1
ATOM 1181 O O . SER A 1 161 ? -21.657 -4.003 0.017 1.00 98.75 161 SER A O 1
ATOM 1183 N N . GLU A 1 162 ? -21.672 -6.126 0.760 1.00 98.12 162 GLU A N 1
ATOM 1184 C CA . GLU A 1 162 ? -22.967 -6.505 0.192 1.00 98.12 162 GLU A CA 1
ATOM 1185 C C . GLU A 1 162 ? -24.121 -5.793 0.886 1.00 98.12 162 GLU A C 1
ATOM 1187 O O . GLU A 1 162 ? -25.018 -5.293 0.213 1.00 98.12 162 GLU A O 1
ATOM 1192 N N . LYS A 1 163 ? -24.068 -5.679 2.217 1.00 98.25 163 LYS A N 1
ATOM 1193 C CA . LYS A 1 163 ? -25.055 -4.929 2.996 1.00 98.25 163 LYS A CA 1
ATOM 1194 C C . LYS A 1 163 ? -25.100 -3.458 2.576 1.00 98.25 163 LYS A C 1
ATOM 1196 O O . LYS A 1 163 ? -26.173 -2.914 2.325 1.00 98.25 163 LYS A O 1
ATOM 1201 N N . LEU A 1 164 ? -23.936 -2.813 2.492 1.00 98.38 164 LEU A N 1
ATOM 1202 C CA . LEU A 1 164 ? -23.835 -1.383 2.193 1.00 98.38 164 LEU A CA 1
ATOM 1203 C C . LEU A 1 164 ? -23.913 -1.074 0.693 1.00 98.38 164 LEU A C 1
ATOM 1205 O O . LEU A 1 164 ? -24.072 0.090 0.319 1.00 98.38 164 LEU A O 1
ATOM 1209 N N . HIS A 1 165 ? -23.776 -2.082 -0.174 1.00 98.19 165 HIS A N 1
ATOM 1210 C CA . HIS A 1 165 ? -23.522 -1.916 -1.606 1.00 98.19 165 HIS A CA 1
ATOM 1211 C C . HIS A 1 165 ? -22.330 -0.983 -1.895 1.00 98.19 165 HIS A C 1
ATOM 1213 O O . HIS A 1 165 ? -22.377 -0.174 -2.826 1.00 98.19 165 HIS A O 1
ATOM 1219 N N . LEU A 1 166 ? -21.265 -1.080 -1.095 1.00 98.56 166 LEU A N 1
ATOM 1220 C CA . LEU A 1 166 ? -20.016 -0.323 -1.248 1.00 98.56 166 LEU A CA 1
ATOM 1221 C C . LEU A 1 166 ? -18.816 -1.271 -1.236 1.00 98.56 166 LEU A C 1
ATOM 1223 O O . LEU A 1 166 ? -18.858 -2.270 -0.520 1.00 98.56 166 LEU A O 1
ATOM 1227 N N . PRO A 1 167 ? -17.729 -0.973 -1.964 1.00 98.56 167 PRO A N 1
ATOM 1228 C CA . PRO A 1 167 ? -16.474 -1.679 -1.739 1.00 98.56 167 PRO A CA 1
ATOM 1229 C C . PRO A 1 167 ? -15.939 -1.358 -0.335 1.00 98.56 167 PRO A C 1
ATOM 1231 O O . PRO A 1 167 ? -16.132 -0.250 0.174 1.00 98.56 167 PRO A O 1
ATOM 1234 N N . ILE A 1 168 ? -15.256 -2.320 0.282 1.00 98.88 168 ILE A N 1
ATOM 1235 C CA . ILE A 1 168 ? -14.653 -2.164 1.612 1.00 98.88 168 ILE A CA 1
ATOM 1236 C C . ILE A 1 168 ? -13.139 -2.190 1.473 1.00 98.88 168 ILE A C 1
ATOM 1238 O O . ILE A 1 168 ? -12.583 -3.106 0.865 1.00 98.88 168 ILE A O 1
ATOM 1242 N N . ILE A 1 169 ? -12.471 -1.192 2.048 1.00 98.94 169 ILE A N 1
ATOM 1243 C CA . ILE A 1 169 ? -11.015 -1.180 2.139 1.00 98.94 169 ILE A CA 1
ATOM 1244 C C . ILE A 1 169 ? -10.607 -2.034 3.339 1.00 98.94 169 ILE A C 1
ATOM 1246 O O . ILE A 1 169 ? -11.021 -1.764 4.468 1.00 98.94 169 ILE A O 1
ATOM 1250 N N . LEU A 1 170 ? -9.778 -3.048 3.105 1.00 98.88 170 LEU A N 1
ATOM 1251 C CA . LEU A 1 170 ? -9.090 -3.777 4.165 1.00 98.88 170 LEU A CA 1
ATOM 1252 C C . LEU A 1 170 ? -7.631 -3.336 4.185 1.00 98.88 170 LEU A C 1
ATOM 1254 O O . LEU A 1 170 ? -6.866 -3.640 3.272 1.00 98.88 170 LEU A O 1
ATOM 1258 N N . ARG A 1 171 ? -7.258 -2.610 5.232 1.00 98.50 171 ARG A N 1
ATOM 1259 C CA . ARG A 1 171 ? -5.910 -2.100 5.433 1.00 98.50 171 ARG A CA 1
ATOM 1260 C C . ARG A 1 171 ? -5.064 -3.090 6.227 1.00 98.50 171 ARG A C 1
ATOM 1262 O O . ARG A 1 171 ? -5.504 -3.625 7.246 1.00 98.50 171 ARG A O 1
ATOM 1269 N N . LEU A 1 172 ? -3.828 -3.272 5.774 1.00 97.50 172 LEU A N 1
ATOM 1270 C CA . LEU A 1 172 ? -2.745 -3.922 6.508 1.00 97.50 172 LEU A CA 1
ATOM 1271 C C . LEU A 1 172 ? -1.530 -2.987 6.521 1.00 97.50 172 LEU A C 1
ATOM 1273 O O . LEU A 1 172 ? -1.375 -2.163 5.625 1.00 97.50 172 LEU A O 1
ATOM 1277 N N . THR A 1 173 ? -0.637 -3.131 7.498 1.00 96.56 173 THR A N 1
ATOM 1278 C CA . THR A 1 173 ? 0.724 -2.568 7.420 1.00 96.56 173 THR A CA 1
ATOM 1279 C C . THR A 1 173 ? 1.732 -3.674 7.111 1.00 96.56 173 THR A C 1
ATOM 1281 O O . THR A 1 173 ? 1.452 -4.847 7.374 1.00 96.56 173 THR A O 1
ATOM 1284 N N . THR A 1 174 ? 2.926 -3.331 6.608 1.00 95.00 174 THR A N 1
ATOM 1285 C CA . THR A 1 174 ? 4.000 -4.292 6.258 1.00 95.00 174 THR A CA 1
ATOM 1286 C C . THR A 1 174 ? 4.226 -5.374 7.320 1.00 95.00 174 THR A C 1
ATOM 1288 O O . THR A 1 174 ? 4.426 -6.547 6.998 1.00 95.00 174 THR A O 1
ATOM 1291 N N . ARG A 1 175 ? 4.163 -5.010 8.608 1.00 94.75 175 ARG A N 1
ATOM 1292 C CA . ARG A 1 175 ? 4.365 -5.946 9.726 1.00 94.75 175 ARG A CA 1
ATOM 1293 C C . ARG A 1 175 ? 3.214 -6.924 9.916 1.00 94.75 175 ARG A C 1
ATOM 1295 O O . ARG A 1 175 ? 3.465 -8.058 10.313 1.00 94.75 175 ARG A O 1
ATOM 1302 N N . VAL A 1 176 ? 1.987 -6.520 9.604 1.00 96.56 176 VAL A N 1
ATOM 1303 C CA . VAL A 1 176 ? 0.822 -7.410 9.623 1.00 96.56 176 VAL A CA 1
ATOM 1304 C C . VAL A 1 176 ? 0.837 -8.319 8.398 1.00 96.56 176 VAL A C 1
ATOM 1306 O O . VAL A 1 176 ? 0.708 -9.527 8.565 1.00 96.56 176 VAL A O 1
ATOM 1309 N N . ALA A 1 177 ? 1.071 -7.761 7.206 1.00 97.19 177 ALA A N 1
ATOM 1310 C CA . ALA A 1 177 ? 1.111 -8.494 5.939 1.00 97.19 177 ALA A CA 1
ATOM 1311 C C . ALA A 1 177 ? 2.141 -9.641 5.962 1.00 97.19 177 ALA A C 1
ATOM 1313 O O . ALA A 1 177 ? 1.798 -10.811 5.785 1.00 97.19 177 ALA A O 1
ATOM 1314 N N . HIS A 1 178 ? 3.393 -9.345 6.324 1.00 96.50 178 HIS A N 1
ATOM 1315 C CA . HIS A 1 178 ? 4.467 -10.345 6.329 1.00 96.50 178 HIS A CA 1
ATOM 1316 C C . HIS A 1 178 ? 4.637 -11.094 7.663 1.00 96.50 178 HIS A C 1
ATOM 1318 O O . HIS A 1 178 ? 5.304 -12.134 7.714 1.00 96.50 178 HIS A O 1
ATOM 1324 N N . GLY A 1 179 ? 4.070 -10.583 8.760 1.00 95.19 179 GLY A N 1
ATOM 1325 C CA . GLY A 1 179 ? 4.159 -11.205 10.081 1.00 95.19 179 GLY A CA 1
ATOM 1326 C C . GLY A 1 179 ? 3.401 -12.529 10.128 1.00 95.19 179 GLY A C 1
ATOM 1327 O O . GLY A 1 179 ? 2.271 -12.606 9.666 1.00 95.19 179 GLY A O 1
ATOM 1328 N N . LYS A 1 180 ? 4.006 -13.579 10.699 1.00 96.44 180 LYS A N 1
ATOM 1329 C CA . LYS A 1 180 ? 3.391 -14.913 10.810 1.00 96.44 180 LYS A CA 1
ATOM 1330 C C . LYS A 1 180 ? 2.804 -15.152 12.188 1.00 96.44 180 LYS A C 1
ATOM 1332 O O . LYS A 1 180 ? 3.462 -14.909 13.197 1.00 96.44 180 LYS A O 1
ATOM 1337 N N . ALA A 1 181 ? 1.602 -15.712 12.226 1.00 96.88 181 ALA A N 1
ATOM 1338 C CA . ALA A 1 181 ? 0.950 -16.114 13.462 1.00 96.88 181 ALA A CA 1
ATOM 1339 C C . ALA A 1 181 ? 0.194 -17.435 13.292 1.00 96.88 181 ALA A C 1
ATOM 1341 O O . ALA A 1 181 ? -0.079 -17.904 12.186 1.00 96.88 181 ALA A O 1
ATOM 1342 N N . ARG A 1 182 ? -0.139 -18.054 14.425 1.00 97.50 182 ARG A N 1
ATOM 1343 C CA . ARG A 1 182 ? -1.048 -19.196 14.470 1.00 97.50 182 ARG A CA 1
ATOM 1344 C C . ARG A 1 182 ? -2.476 -18.676 14.263 1.00 97.50 182 ARG A C 1
ATOM 1346 O O . ARG A 1 182 ? -3.051 -18.111 15.186 1.00 97.50 182 ARG A O 1
ATOM 1353 N N . VAL A 1 183 ? -3.026 -18.891 13.074 1.00 98.19 183 VAL A N 1
ATOM 1354 C CA . VAL A 1 183 ? -4.355 -18.430 12.652 1.00 98.19 183 VAL A CA 1
ATOM 1355 C C . VAL A 1 183 ? -5.352 -19.581 12.734 1.00 98.19 183 VAL A C 1
ATOM 1357 O O . VAL A 1 183 ? -5.084 -20.681 12.248 1.00 98.19 183 VAL A O 1
ATOM 1360 N N . LYS A 1 184 ? -6.488 -19.347 13.388 1.00 98.25 184 LYS A N 1
ATOM 1361 C CA . LYS A 1 184 ? -7.620 -20.265 13.478 1.00 98.25 184 LYS A CA 1
ATOM 1362 C C . LYS A 1 184 ? -8.407 -20.216 12.174 1.00 98.25 184 LYS A C 1
ATOM 1364 O O . LYS A 1 184 ? -8.841 -19.153 11.751 1.00 98.25 184 LYS A O 1
ATOM 1369 N N . LEU A 1 185 ? -8.600 -21.380 11.570 1.00 97.81 185 LEU A N 1
ATOM 1370 C CA . LEU A 1 185 ? -9.296 -21.524 10.300 1.00 97.81 185 LEU A CA 1
ATOM 1371 C C . LEU A 1 185 ? -10.811 -21.595 10.512 1.00 97.81 185 LEU A C 1
ATOM 1373 O O . LEU A 1 185 ? -11.281 -22.339 11.381 1.00 97.81 185 LEU A O 1
ATOM 1377 N N . GLY A 1 186 ? -11.570 -20.867 9.701 1.00 95.50 186 GLY A N 1
ATOM 1378 C CA . GLY A 1 186 ? -13.020 -20.971 9.622 1.00 95.50 186 GLY A CA 1
ATOM 1379 C C . GLY A 1 186 ? -13.475 -21.964 8.553 1.00 95.50 186 GLY A C 1
ATOM 1380 O O . GLY A 1 186 ? -12.673 -22.574 7.837 1.00 95.50 186 GLY A O 1
ATOM 1381 N N . ALA A 1 187 ? -14.790 -22.164 8.489 1.00 95.81 187 ALA A N 1
ATOM 1382 C CA . ALA A 1 187 ? -15.425 -22.959 7.445 1.00 95.81 187 ALA A CA 1
ATOM 1383 C C . ALA A 1 187 ? -15.603 -22.134 6.172 1.00 95.81 187 ALA A C 1
ATOM 1385 O O . ALA A 1 187 ? -15.934 -20.947 6.250 1.00 95.81 187 ALA A O 1
ATOM 1386 N N . PHE A 1 188 ? -15.429 -22.791 5.026 1.00 95.69 188 PHE A N 1
ATOM 1387 C CA . PHE A 1 188 ? -15.750 -22.217 3.729 1.00 95.69 188 PHE A CA 1
ATOM 1388 C C . PHE A 1 188 ? -17.264 -22.077 3.581 1.00 95.69 188 PHE A C 1
ATOM 1390 O O . PHE A 1 188 ? -18.010 -23.039 3.776 1.00 95.69 188 PHE A O 1
ATOM 1397 N N . GLU A 1 189 ? -17.724 -20.881 3.233 1.00 91.12 189 GLU A N 1
ATOM 1398 C CA . GLU A 1 189 ? -19.118 -20.668 2.872 1.00 91.12 189 GLU A CA 1
ATOM 1399 C C . GLU A 1 189 ? -19.435 -21.359 1.543 1.00 91.12 189 GLU A C 1
ATOM 1401 O O . GLU A 1 189 ? -18.599 -21.454 0.641 1.00 91.12 189 GLU A O 1
ATOM 1406 N N . GLN A 1 190 ? -20.670 -21.843 1.416 1.00 83.88 190 GLN A N 1
ATOM 1407 C CA . GLN A 1 190 ? -21.194 -22.358 0.155 1.00 83.88 190 GLN A CA 1
ATOM 1408 C C . GLN A 1 190 ? -22.186 -21.362 -0.429 1.00 83.88 190 GLN A C 1
ATOM 1410 O O . GLN A 1 190 ? -23.401 -21.495 -0.276 1.00 83.88 190 GLN A O 1
ATOM 1415 N N . ILE A 1 191 ? -21.654 -20.342 -1.099 1.00 84.69 191 ILE A N 1
ATOM 1416 C CA . ILE A 1 191 ? -22.462 -19.348 -1.802 1.00 84.69 191 ILE A CA 1
ATOM 1417 C C . ILE A 1 191 ? -22.466 -19.663 -3.297 1.00 84.69 191 ILE A C 1
ATOM 1419 O O . ILE A 1 191 ? -21.494 -19.433 -4.012 1.00 84.69 191 ILE A O 1
ATOM 1423 N N . ASN A 1 192 ? -23.608 -20.140 -3.789 1.00 81.62 192 ASN A N 1
ATOM 1424 C CA . ASN A 1 192 ? -23.839 -20.335 -5.217 1.00 81.62 192 ASN A CA 1
ATOM 1425 C C . ASN A 1 192 ? -24.527 -19.105 -5.812 1.00 81.62 192 ASN A C 1
ATOM 1427 O O . ASN A 1 192 ? -25.755 -19.030 -5.865 1.00 81.62 192 ASN A O 1
ATOM 1431 N N . ARG A 1 193 ? -23.733 -18.138 -6.283 1.00 83.38 193 ARG A N 1
ATOM 1432 C CA . ARG A 1 193 ? -24.230 -17.007 -7.081 1.00 83.38 193 ARG A CA 1
ATOM 1433 C C . ARG A 1 193 ? -23.963 -17.233 -8.557 1.00 83.38 193 ARG A C 1
ATOM 1435 O O . ARG A 1 193 ? -22.863 -17.610 -8.950 1.00 83.38 193 ARG A O 1
ATOM 1442 N N . ARG A 1 194 ? -24.980 -16.973 -9.376 1.00 87.12 194 ARG A N 1
ATOM 1443 C CA . ARG A 1 194 ? -24.831 -16.915 -10.830 1.00 87.12 194 ARG A CA 1
ATOM 1444 C C . ARG A 1 194 ? -24.580 -15.461 -11.227 1.00 87.12 194 ARG A C 1
ATOM 1446 O O . ARG A 1 194 ? -25.371 -14.616 -10.807 1.00 87.12 194 ARG A O 1
ATOM 1453 N N . PRO A 1 195 ? -23.526 -15.167 -12.005 1.00 92.94 195 PRO A N 1
ATOM 1454 C CA . PRO A 1 195 ? -23.250 -13.806 -12.435 1.00 92.94 195 PRO A CA 1
ATOM 1455 C C . PRO A 1 195 ? -24.409 -13.282 -13.289 1.00 92.94 195 PRO A C 1
ATOM 1457 O O . PRO A 1 195 ? -24.838 -13.936 -14.242 1.00 92.94 195 PRO A O 1
ATOM 1460 N N . ASN A 1 196 ? -24.920 -12.107 -12.937 1.00 95.12 196 ASN A N 1
ATOM 1461 C CA . ASN A 1 196 ? -25.974 -11.409 -13.659 1.00 95.12 196 ASN A CA 1
ATOM 1462 C C . ASN A 1 196 ? -25.756 -9.895 -13.567 1.00 95.12 196 ASN A C 1
ATOM 1464 O O . ASN A 1 196 ? -25.616 -9.359 -12.473 1.00 95.12 196 ASN A O 1
ATOM 1468 N N . PHE A 1 197 ? -25.758 -9.206 -14.706 1.00 96.38 197 PHE A N 1
ATOM 1469 C CA . PHE A 1 197 ? -25.552 -7.759 -14.760 1.00 96.38 197 PHE A CA 1
ATOM 1470 C C . PHE A 1 197 ? -26.876 -7.021 -14.985 1.00 96.38 197 PHE A C 1
ATOM 1472 O O . PHE A 1 197 ? -27.540 -7.218 -16.008 1.00 96.38 197 PHE A O 1
ATOM 1479 N N . ASP A 1 198 ? -27.239 -6.140 -14.051 1.00 92.94 198 ASP A N 1
ATOM 1480 C CA . ASP A 1 198 ? -28.360 -5.215 -14.224 1.00 92.94 198 ASP A CA 1
ATOM 1481 C C . ASP A 1 198 ? -27.984 -4.111 -15.225 1.00 92.94 198 ASP A C 1
ATOM 1483 O O . ASP A 1 198 ? -27.049 -3.346 -15.009 1.00 92.94 198 ASP A O 1
ATOM 1487 N N . LYS A 1 199 ? -28.758 -3.977 -16.305 1.00 95.31 199 LYS A N 1
ATOM 1488 C CA . LYS A 1 199 ? -28.552 -2.962 -17.351 1.00 95.31 199 LYS A CA 1
ATOM 1489 C C . LYS A 1 199 ? -29.092 -1.571 -16.978 1.00 95.31 199 LYS A C 1
ATOM 1491 O O . LYS A 1 199 ? -29.237 -0.714 -17.850 1.00 95.31 199 LYS A O 1
ATOM 1496 N N . ASN A 1 200 ? -29.387 -1.312 -15.705 1.00 93.50 200 ASN A N 1
ATOM 1497 C CA . ASN A 1 200 ? -29.775 0.001 -15.199 1.00 93.50 200 ASN A CA 1
ATOM 1498 C C . ASN A 1 200 ? -28.622 1.019 -15.288 1.00 93.50 200 ASN A C 1
ATOM 1500 O O . ASN A 1 200 ? -27.881 1.254 -14.333 1.00 93.50 200 ASN A O 1
ATOM 1504 N N . GLY A 1 201 ? -28.508 1.704 -16.429 1.00 92.94 201 GLY A N 1
ATOM 1505 C CA . GLY A 1 201 ? -27.490 2.741 -16.641 1.00 92.94 201 GLY A CA 1
ATOM 1506 C C . GLY A 1 201 ? -27.535 3.881 -15.615 1.00 92.94 201 GLY A C 1
ATOM 1507 O O . GLY A 1 201 ? -26.526 4.526 -15.356 1.00 92.94 201 GLY A O 1
ATOM 1508 N N . SER A 1 202 ? -28.676 4.096 -14.956 1.00 93.00 202 SER A N 1
ATOM 1509 C CA . SER A 1 202 ? -28.817 5.111 -13.911 1.00 93.00 202 SER A CA 1
ATOM 1510 C C . SER A 1 202 ? -28.116 4.726 -12.590 1.00 93.00 202 SER A C 1
ATOM 1512 O O . SER A 1 202 ? -27.871 5.589 -11.743 1.00 93.00 202 SER A O 1
ATOM 1514 N N . LYS A 1 203 ? -27.741 3.453 -12.418 1.00 92.44 203 LYS A N 1
ATOM 1515 C CA . LYS A 1 203 ? -26.826 3.000 -11.364 1.00 92.44 203 LYS A CA 1
ATOM 1516 C C . LYS A 1 203 ? -25.364 3.110 -11.800 1.00 92.44 203 LYS A C 1
ATOM 1518 O O . LYS A 1 203 ? -24.543 3.590 -11.031 1.00 92.44 203 LYS A O 1
ATOM 1523 N N . TRP A 1 204 ? -25.058 2.699 -13.028 1.00 95.44 204 TRP A N 1
ATOM 1524 C CA . TRP A 1 204 ? -23.677 2.437 -13.447 1.00 95.44 204 TRP A CA 1
ATOM 1525 C C . TRP A 1 204 ? -22.975 3.591 -14.172 1.00 95.44 204 TRP A C 1
ATOM 1527 O O . TRP A 1 204 ? -21.753 3.609 -14.230 1.00 95.44 204 TRP A O 1
ATOM 1537 N N . VAL A 1 205 ? -23.709 4.570 -14.710 1.00 95.69 205 VAL A N 1
ATOM 1538 C CA . VAL A 1 205 ? -23.136 5.635 -15.553 1.00 95.69 205 VAL A CA 1
ATOM 1539 C C . VAL A 1 205 ? -23.185 6.989 -14.843 1.00 95.69 205 VAL A C 1
ATOM 1541 O O . VAL A 1 205 ? -24.259 7.569 -14.657 1.00 95.69 205 VAL A O 1
ATOM 1544 N N . MET A 1 206 ? -22.022 7.530 -14.470 1.00 95.69 206 MET A N 1
ATOM 1545 C CA . MET A 1 206 ? -21.894 8.780 -13.703 1.00 95.69 206 MET A CA 1
ATOM 1546 C C . MET A 1 206 ? -21.906 10.043 -14.581 1.00 95.69 206 MET A C 1
ATOM 1548 O O . MET A 1 206 ? -20.993 10.862 -14.536 1.00 95.69 206 MET A O 1
ATOM 1552 N N . VAL A 1 207 ? -22.974 10.254 -15.359 1.00 96.12 207 VAL A N 1
ATOM 1553 C CA . VAL A 1 207 ? -23.229 11.596 -15.924 1.00 96.12 207 VAL A CA 1
ATOM 1554 C C . VAL A 1 207 ? -23.482 12.599 -14.786 1.00 96.12 207 VAL A C 1
ATOM 1556 O O . VAL A 1 207 ? -24.063 12.197 -13.775 1.00 96.12 207 VAL A O 1
ATOM 1559 N N . PRO A 1 208 ? -23.125 13.896 -14.910 1.00 96.19 208 PRO A N 1
ATOM 1560 C CA . PRO A 1 208 ? -23.124 14.830 -13.774 1.00 96.19 208 PRO A CA 1
ATOM 1561 C C . PRO A 1 208 ? -24.428 14.877 -12.958 1.00 96.19 208 PRO A C 1
ATOM 1563 O O . PRO A 1 208 ? -24.403 14.851 -11.729 1.00 96.19 208 PRO A O 1
ATOM 1566 N N . SER A 1 209 ? -25.587 14.872 -13.624 1.00 95.25 209 SER A N 1
ATOM 1567 C CA . SER A 1 209 ? -26.896 14.855 -12.954 1.00 95.25 209 SER A CA 1
ATOM 1568 C C . SER A 1 209 ? -27.140 13.571 -12.152 1.00 95.25 209 SER A C 1
ATOM 1570 O O . SER A 1 209 ? -27.717 13.616 -11.062 1.00 95.25 209 SER A O 1
ATOM 1572 N N . ASN A 1 210 ? -26.678 12.426 -12.660 1.00 96.62 210 ASN A N 1
ATOM 1573 C CA . ASN A 1 210 ? -26.765 11.149 -11.967 1.00 96.62 210 ASN A CA 1
ATOM 1574 C C . ASN A 1 210 ? -25.737 11.043 -10.834 1.00 96.62 210 ASN A C 1
ATOM 1576 O O . ASN A 1 210 ? -26.080 10.559 -9.760 1.00 96.62 210 ASN A O 1
ATOM 1580 N N . ALA A 1 211 ? -24.520 11.55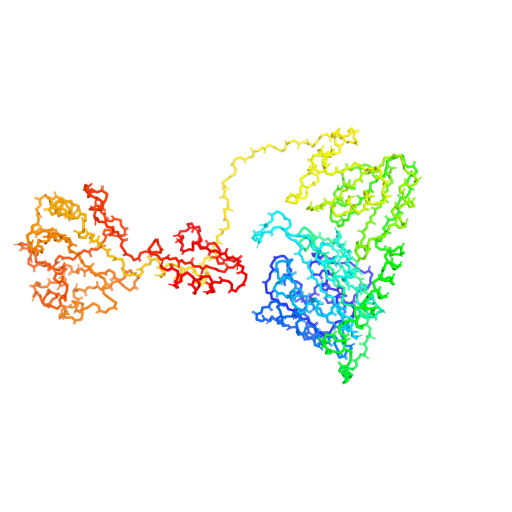5 -11.030 1.00 96.75 211 ALA A N 1
ATOM 1581 C CA . ALA A 1 211 ? -23.477 11.568 -10.008 1.00 96.75 211 ALA A CA 1
ATOM 1582 C C . ALA A 1 211 ? -23.936 12.317 -8.745 1.00 96.75 211 ALA A C 1
ATOM 1584 O O . ALA A 1 211 ? -23.798 11.792 -7.646 1.00 96.75 211 ALA A O 1
ATOM 1585 N N . ILE A 1 212 ? -24.606 13.471 -8.883 1.00 97.06 212 ILE A N 1
ATOM 1586 C CA . ILE A 1 212 ? -25.200 14.199 -7.741 1.00 97.06 212 ILE A CA 1
ATOM 1587 C C . ILE A 1 212 ? -26.227 13.332 -6.995 1.00 97.06 212 ILE A C 1
ATOM 1589 O O . ILE A 1 212 ? -26.300 13.341 -5.764 1.00 97.06 212 ILE A O 1
ATOM 1593 N N . ARG A 1 213 ? -27.049 12.576 -7.730 1.00 96.31 213 ARG A N 1
ATOM 1594 C CA . ARG A 1 213 ? -28.044 11.676 -7.137 1.00 96.31 213 ARG A CA 1
ATOM 1595 C C . ARG A 1 213 ? -27.377 10.508 -6.412 1.00 96.31 213 ARG A C 1
ATOM 1597 O O . ARG A 1 213 ? -27.761 10.227 -5.281 1.00 96.31 213 ARG A O 1
ATOM 1604 N N . GLN A 1 214 ? -26.394 9.863 -7.036 1.00 97.31 214 GLN A N 1
ATOM 1605 C CA . GLN A 1 214 ? -25.652 8.751 -6.440 1.00 97.31 214 GLN A CA 1
ATOM 1606 C C . GLN A 1 214 ? -24.807 9.199 -5.251 1.00 97.31 214 GLN A C 1
ATOM 1608 O O . GLN A 1 214 ? -24.716 8.474 -4.269 1.00 97.31 214 GLN A O 1
ATOM 1613 N N . HIS A 1 215 ? -24.310 10.436 -5.246 1.00 97.50 215 HIS A N 1
ATOM 1614 C CA . HIS A 1 215 ? -23.631 10.993 -4.081 1.00 97.50 215 HIS A CA 1
ATOM 1615 C C . HIS A 1 215 ? -24.555 11.024 -2.857 1.00 97.50 215 HIS A C 1
ATOM 1617 O O . HIS A 1 215 ? -24.172 10.594 -1.776 1.00 97.50 215 HIS A O 1
ATOM 1623 N N . ARG A 1 216 ? -25.823 11.425 -3.018 1.00 97.38 216 ARG A N 1
ATOM 1624 C CA . ARG A 1 216 ? -26.806 11.362 -1.917 1.00 97.38 216 ARG A CA 1
ATOM 1625 C C . ARG A 1 216 ? -27.073 9.932 -1.442 1.00 97.38 216 ARG A C 1
ATOM 1627 O O . ARG A 1 216 ? -27.412 9.742 -0.278 1.00 97.38 216 ARG A O 1
ATOM 1634 N N . VAL A 1 217 ? -26.970 8.941 -2.330 1.00 97.44 217 VAL A N 1
ATOM 1635 C CA . VAL A 1 217 ? -27.074 7.519 -1.967 1.00 97.44 217 VAL A CA 1
ATOM 1636 C C . VAL A 1 217 ? -25.838 7.087 -1.176 1.00 97.44 217 VAL A C 1
ATOM 1638 O O . VAL A 1 217 ? -25.987 6.478 -0.120 1.00 97.44 217 VAL A O 1
ATOM 1641 N N . LEU A 1 218 ? -24.642 7.471 -1.625 1.00 98.25 218 LEU A N 1
ATOM 1642 C CA . LEU A 1 218 ? -23.381 7.241 -0.923 1.00 98.25 218 LEU A CA 1
ATOM 1643 C C . LEU A 1 218 ? -23.394 7.844 0.489 1.00 98.25 218 LEU A C 1
ATOM 1645 O O . LEU A 1 218 ? -23.057 7.144 1.434 1.00 98.25 218 LEU A O 1
ATOM 1649 N N . GLU A 1 219 ? -23.870 9.080 0.676 1.00 98.25 219 GLU A N 1
ATOM 1650 C CA . GLU A 1 219 ? -23.986 9.682 2.019 1.00 98.25 219 GLU A CA 1
ATOM 1651 C C . GLU A 1 219 ? -24.890 8.862 2.956 1.00 98.25 219 GLU A C 1
ATOM 1653 O O . GLU A 1 219 ? -24.588 8.713 4.139 1.00 98.25 219 GLU A O 1
ATOM 1658 N N . LYS A 1 220 ? -25.988 8.289 2.439 1.00 98.31 220 LYS A N 1
ATOM 1659 C CA . LYS A 1 220 ? -26.870 7.413 3.229 1.00 98.31 220 LYS A CA 1
ATOM 1660 C C . LYS A 1 220 ? -26.177 6.105 3.607 1.00 98.31 220 LYS A C 1
ATOM 1662 O O . LYS A 1 220 ? -26.241 5.710 4.766 1.00 98.31 220 LYS A O 1
ATOM 1667 N N . ARG A 1 221 ? -25.489 5.470 2.653 1.00 98.31 221 ARG A N 1
ATOM 1668 C CA . ARG A 1 221 ? -24.709 4.243 2.892 1.00 98.31 221 ARG A CA 1
ATOM 1669 C C . ARG A 1 221 ? -23.576 4.485 3.888 1.00 98.31 221 ARG A C 1
ATOM 1671 O O . ARG A 1 221 ? -23.346 3.665 4.764 1.00 98.31 221 ARG A O 1
ATOM 1678 N N . LEU A 1 222 ? -22.908 5.636 3.813 1.00 98.00 222 LEU A N 1
ATOM 1679 C CA . LEU A 1 222 ? -21.850 6.007 4.752 1.00 98.00 222 LEU A CA 1
ATOM 1680 C C . LEU A 1 222 ? -22.400 6.283 6.160 1.00 98.00 222 LEU A C 1
ATOM 1682 O O . LEU A 1 222 ? -21.749 5.957 7.151 1.00 98.00 222 LEU A O 1
ATOM 1686 N N . ALA A 1 223 ? -23.606 6.848 6.270 1.00 98.06 223 ALA A N 1
ATOM 1687 C CA . ALA A 1 223 ? -24.288 6.997 7.554 1.00 98.06 223 ALA A CA 1
ATOM 1688 C C . ALA A 1 223 ? -24.648 5.636 8.179 1.00 98.06 223 ALA A C 1
ATOM 1690 O O . ALA A 1 223 ? -24.512 5.474 9.391 1.00 98.06 223 ALA A O 1
ATOM 1691 N N . GLU A 1 224 ? -25.047 4.654 7.367 1.00 98.25 224 GLU A N 1
ATOM 1692 C CA . GLU A 1 224 ? -25.258 3.272 7.814 1.00 98.25 224 GLU A CA 1
ATOM 1693 C C . GLU A 1 224 ? -23.940 2.601 8.226 1.00 98.25 224 GLU A C 1
ATOM 1695 O O . GLU A 1 224 ? -23.844 2.071 9.329 1.00 98.25 224 GLU A O 1
ATOM 1700 N N . ALA A 1 225 ? -22.884 2.738 7.419 1.00 98.44 225 ALA A N 1
ATOM 1701 C CA . ALA A 1 225 ? -21.545 2.251 7.753 1.00 98.44 225 ALA A CA 1
ATOM 1702 C C . ALA A 1 225 ? -21.029 2.834 9.078 1.00 98.44 225 ALA A C 1
ATOM 1704 O O . ALA A 1 225 ? -20.358 2.153 9.848 1.00 98.44 225 ALA A O 1
ATOM 1705 N N . LYS A 1 226 ? -21.367 4.096 9.374 1.00 98.06 226 LYS A N 1
ATOM 1706 C CA . LYS A 1 226 ? -21.047 4.723 10.658 1.00 98.06 226 LYS A CA 1
ATOM 1707 C C . LYS A 1 226 ? -21.769 4.040 11.815 1.00 98.06 226 LYS A C 1
ATOM 1709 O O . LYS A 1 226 ? -21.156 3.856 12.857 1.00 98.06 226 LYS A O 1
ATOM 1714 N N . HIS A 1 227 ? -23.037 3.667 11.652 1.00 97.56 227 HIS A N 1
ATOM 1715 C CA . HIS A 1 227 ? -23.751 2.902 12.673 1.00 97.56 227 HIS A CA 1
ATOM 1716 C C . HIS A 1 227 ? -23.097 1.533 12.900 1.00 97.56 227 HIS A C 1
ATOM 1718 O O . HIS A 1 227 ? -22.853 1.167 14.046 1.00 97.56 227 HIS A O 1
ATOM 1724 N N . ASP A 1 228 ? -22.720 0.843 11.822 1.00 97.69 228 ASP A N 1
ATOM 1725 C CA . ASP A 1 228 ? -22.025 -0.446 11.900 1.00 97.69 228 ASP A CA 1
ATOM 1726 C C . ASP A 1 228 ? -20.650 -0.335 12.573 1.00 97.69 228 ASP A C 1
ATOM 1728 O O . ASP A 1 228 ? -20.251 -1.228 13.321 1.00 97.69 228 ASP A O 1
ATOM 1732 N N . ALA A 1 229 ? -19.935 0.775 12.370 1.00 98.00 229 ALA A N 1
ATOM 1733 C CA . ALA A 1 229 ? -18.681 1.047 13.063 1.00 98.00 229 ALA A CA 1
ATOM 1734 C C . ALA A 1 229 ? -18.876 1.192 14.584 1.00 98.00 229 ALA A C 1
ATOM 1736 O O . ALA A 1 229 ? -18.057 0.694 15.352 1.00 98.00 229 ALA A O 1
ATOM 1737 N N . GLU A 1 230 ? -19.971 1.798 15.053 1.00 97.56 230 GLU A N 1
ATOM 1738 C CA . GLU A 1 230 ? -20.250 1.948 16.495 1.00 97.56 230 GLU A CA 1
ATOM 1739 C C . GLU A 1 230 ? -20.500 0.605 17.207 1.00 97.56 230 GLU A C 1
ATOM 1741 O O . GLU A 1 230 ? -20.366 0.530 18.425 1.00 97.56 230 GLU A O 1
ATOM 1746 N N . THR A 1 231 ? -20.855 -0.459 16.479 1.00 95.75 231 THR A N 1
ATOM 1747 C CA . THR A 1 231 ? -21.157 -1.788 17.050 1.00 95.75 231 THR A CA 1
ATOM 1748 C C . THR A 1 231 ? -20.291 -2.910 16.482 1.00 95.75 231 THR A C 1
ATOM 1750 O O . THR A 1 231 ? -20.590 -4.086 16.686 1.00 95.75 231 THR A O 1
ATOM 1753 N N . SER A 1 232 ? -19.234 -2.571 15.744 1.00 97.25 232 SER A N 1
ATOM 1754 C CA . SER A 1 232 ? -18.374 -3.552 15.086 1.00 97.25 232 SER A CA 1
ATOM 1755 C C . SER A 1 232 ? -17.714 -4.485 16.097 1.00 97.25 232 SER A C 1
ATOM 1757 O O . SER A 1 232 ? -17.098 -4.030 17.059 1.00 97.25 232 SER A O 1
ATOM 1759 N N . GLN A 1 233 ? -17.748 -5.792 15.828 1.00 96.69 233 GLN A N 1
ATOM 1760 C CA . GLN A 1 233 ? -17.052 -6.800 16.639 1.00 96.69 233 GLN A CA 1
ATOM 1761 C C . GLN A 1 233 ? -15.525 -6.620 16.662 1.00 96.69 233 GLN A C 1
ATOM 1763 O O . GLN A 1 233 ? -14.849 -7.143 17.543 1.00 96.69 233 GLN A O 1
ATOM 1768 N N . PHE A 1 234 ? -14.979 -5.873 15.699 1.00 97.94 234 PHE A N 1
ATOM 1769 C CA . PHE A 1 234 ? -13.552 -5.568 15.629 1.00 97.94 234 PHE A CA 1
ATOM 1770 C C . PHE A 1 234 ? -13.162 -4.325 16.433 1.00 97.94 234 PHE A C 1
ATOM 1772 O O . PHE A 1 234 ? -11.974 -4.043 16.592 1.00 97.94 234 PHE A O 1
ATOM 1779 N N . ASN A 1 235 ? -14.147 -3.590 16.956 1.00 98.00 235 ASN A N 1
ATOM 1780 C CA . ASN A 1 235 ? -13.908 -2.519 17.904 1.00 98.00 235 ASN A CA 1
ATOM 1781 C C . ASN A 1 235 ? -13.980 -3.093 19.323 1.00 98.00 235 ASN A C 1
ATOM 1783 O O . ASN A 1 235 ? -15.054 -3.367 19.855 1.00 98.00 235 ASN A O 1
ATOM 1787 N N . ILE A 1 236 ? -12.815 -3.325 19.928 1.00 97.38 236 ILE A N 1
ATOM 1788 C CA . ILE A 1 236 ? -12.704 -4.019 21.215 1.00 97.38 236 ILE A CA 1
ATOM 1789 C C . ILE A 1 236 ? -12.651 -2.985 22.335 1.00 97.38 236 ILE A C 1
ATOM 1791 O O . ILE A 1 236 ? -11.652 -2.281 22.483 1.00 97.38 236 ILE A O 1
ATOM 1795 N N . PHE A 1 237 ? -13.711 -2.931 23.139 1.00 96.88 237 PHE A N 1
ATOM 1796 C CA . PHE A 1 237 ? -13.791 -2.128 24.358 1.00 96.88 237 PHE A CA 1
ATOM 1797 C C . PHE A 1 237 ? -13.478 -3.014 25.571 1.00 96.88 237 PHE A C 1
ATOM 1799 O O . PHE A 1 237 ? -14.297 -3.840 25.970 1.00 96.88 237 PHE A O 1
ATOM 1806 N N . GLU A 1 238 ? -12.317 -2.820 26.192 1.00 97.19 238 GLU A N 1
ATOM 1807 C CA . GLU A 1 238 ? -11.909 -3.500 27.426 1.00 97.19 238 GLU A CA 1
ATOM 1808 C C . GLU A 1 238 ? -11.871 -2.498 28.587 1.00 97.19 238 GLU A C 1
ATOM 1810 O O . GLU A 1 238 ? -11.011 -1.615 28.644 1.00 97.19 238 GLU A O 1
ATOM 1815 N N . ASP A 1 239 ? -12.820 -2.634 29.513 1.00 95.88 239 ASP A N 1
ATOM 1816 C CA . ASP A 1 239 ? -12.926 -1.791 30.703 1.00 95.88 239 ASP A CA 1
ATOM 1817 C C . ASP A 1 239 ? -12.300 -2.474 31.920 1.00 95.88 239 ASP A C 1
ATOM 1819 O O . ASP A 1 239 ? -12.902 -3.363 32.523 1.00 95.88 239 ASP A O 1
ATOM 1823 N N . ASN A 1 240 ? -11.098 -2.043 32.296 1.00 96.38 240 ASN A N 1
ATOM 1824 C CA . ASN A 1 240 ? -10.393 -2.563 33.467 1.00 96.38 240 ASN A CA 1
ATOM 1825 C C . ASN A 1 240 ? -10.561 -1.658 34.701 1.00 96.38 240 ASN A C 1
ATOM 1827 O O . ASN A 1 240 ? -9.809 -1.801 35.663 1.00 96.38 240 ASN A O 1
ATOM 1831 N N . ASN A 1 241 ? -11.527 -0.724 34.689 1.00 95.50 241 ASN A N 1
ATOM 1832 C CA . ASN A 1 241 ? -11.710 0.301 35.728 1.00 95.50 241 ASN A CA 1
ATOM 1833 C C . ASN A 1 241 ? -10.428 1.113 36.012 1.00 95.50 241 ASN A C 1
ATOM 1835 O O . ASN A 1 241 ? -10.164 1.501 37.151 1.00 95.50 241 ASN A O 1
ATOM 1839 N N . SER A 1 242 ? -9.606 1.345 34.985 1.00 96.06 242 SER A N 1
ATOM 1840 C CA . SER A 1 242 ? -8.391 2.152 35.100 1.00 96.06 242 SER A CA 1
ATOM 1841 C C . SER A 1 242 ? -8.681 3.635 34.883 1.00 96.06 242 SER A C 1
ATOM 1843 O O . SER A 1 242 ? -9.540 4.006 34.087 1.00 96.06 242 SER A O 1
ATOM 1845 N N . GLU A 1 243 ? -7.905 4.504 35.531 1.00 96.81 243 GLU A N 1
ATOM 1846 C CA . GLU A 1 243 ? -7.947 5.945 35.270 1.00 96.81 243 GLU A CA 1
ATOM 1847 C C . GLU A 1 243 ? -7.312 6.327 33.922 1.00 96.81 243 GLU A C 1
ATOM 1849 O O . GLU A 1 243 ? -7.537 7.438 33.437 1.00 96.81 243 GLU A O 1
ATOM 1854 N N . ILE A 1 244 ? -6.523 5.432 33.317 1.00 97.88 244 ILE A N 1
ATOM 1855 C CA . ILE A 1 244 ? -5.836 5.658 32.042 1.00 97.88 244 ILE A CA 1
ATOM 1856 C C . ILE A 1 244 ? -6.424 4.729 30.977 1.00 97.88 244 ILE A C 1
ATOM 1858 O O . ILE A 1 244 ? -6.409 3.503 31.116 1.00 97.88 244 ILE A O 1
ATOM 1862 N N . GLY A 1 245 ? -6.911 5.331 29.893 1.00 98.12 245 GLY A N 1
ATOM 1863 C CA . GLY A 1 245 ? -7.403 4.641 28.708 1.00 98.12 245 GLY A CA 1
ATOM 1864 C C . GLY A 1 245 ? -6.431 4.762 27.543 1.00 98.12 245 GLY A C 1
ATOM 1865 O O . GLY A 1 245 ? -5.928 5.850 27.270 1.00 98.12 245 GLY A O 1
ATOM 1866 N N . ILE A 1 246 ? -6.196 3.660 26.836 1.00 98.38 246 ILE A N 1
ATOM 1867 C CA . ILE A 1 246 ? -5.339 3.619 25.647 1.00 98.38 246 ILE A CA 1
ATOM 1868 C C . ILE A 1 246 ? -6.189 3.258 24.432 1.00 98.38 246 ILE A C 1
ATOM 1870 O O . ILE A 1 246 ? -6.867 2.229 24.424 1.00 98.38 246 ILE A O 1
ATOM 1874 N N . VAL A 1 247 ? -6.138 4.101 23.403 1.00 98.44 247 VAL A N 1
ATOM 1875 C CA . VAL A 1 247 ? -6.856 3.926 22.136 1.00 98.44 247 VAL A CA 1
ATOM 1876 C C . VAL A 1 247 ? -5.855 3.663 21.022 1.00 98.44 247 VAL A C 1
ATOM 1878 O O . VAL A 1 247 ? -4.834 4.341 20.934 1.00 98.44 247 VAL A O 1
ATOM 1881 N N . GLY A 1 248 ? -6.139 2.708 20.145 1.00 97.56 248 GLY A N 1
ATOM 1882 C CA . GLY A 1 248 ? -5.299 2.476 18.975 1.00 97.56 248 GLY A CA 1
ATOM 1883 C C . GLY A 1 248 ? -5.948 1.587 17.928 1.00 97.56 248 GLY A C 1
ATOM 1884 O O . GLY A 1 248 ? -7.040 1.055 18.126 1.00 97.56 248 GLY A O 1
ATOM 1885 N N . SER A 1 249 ? -5.245 1.419 16.813 1.00 96.94 249 SER A N 1
ATOM 1886 C CA . SER A 1 249 ? -5.651 0.580 15.683 1.00 96.94 249 SER A CA 1
ATOM 1887 C C . SER A 1 249 ? -4.465 -0.220 15.148 1.00 96.94 249 SER A C 1
ATOM 1889 O O . SER A 1 249 ? -3.308 0.070 15.478 1.00 96.94 249 SER A O 1
ATOM 1891 N N . GLY A 1 250 ? -4.755 -1.241 14.340 1.00 95.81 250 GLY A N 1
ATOM 1892 C CA . GLY A 1 250 ? -3.744 -2.027 13.642 1.00 95.81 250 GLY A CA 1
ATOM 1893 C C . GLY A 1 250 ? -2.694 -2.634 14.580 1.00 95.81 250 GLY A C 1
ATOM 1894 O O . GLY A 1 250 ? -2.987 -3.041 15.710 1.00 95.81 250 GLY A O 1
ATOM 1895 N N . VAL A 1 251 ? -1.450 -2.717 14.104 1.00 95.62 251 VAL A N 1
ATOM 1896 C CA . VAL A 1 251 ? -0.338 -3.315 14.860 1.00 95.62 251 VAL A CA 1
ATOM 1897 C C . VAL A 1 251 ? 0.131 -2.438 16.029 1.00 95.62 251 VAL A C 1
ATOM 1899 O O . VAL A 1 251 ? 0.539 -2.969 17.062 1.00 95.62 251 VAL A O 1
ATOM 1902 N N . GLY A 1 252 ? -0.009 -1.108 15.930 1.00 95.38 252 GLY A N 1
ATOM 1903 C CA . GLY A 1 252 ? 0.361 -0.168 16.996 1.00 95.38 252 GLY A CA 1
ATOM 1904 C C . GLY A 1 252 ? -0.352 -0.460 18.322 1.00 95.38 252 GLY A C 1
ATOM 1905 O O . GLY A 1 252 ? 0.275 -0.448 19.383 1.00 95.38 252 GLY A O 1
ATOM 1906 N N . TYR A 1 253 ? -1.635 -0.837 18.257 1.00 96.81 253 TYR A N 1
ATOM 1907 C CA . TYR A 1 253 ? -2.398 -1.310 19.416 1.00 96.81 253 TYR A CA 1
ATOM 1908 C C . TYR A 1 253 ? -1.750 -2.532 20.090 1.00 96.81 253 TYR A C 1
ATOM 1910 O O . TYR A 1 253 ? -1.602 -2.578 21.314 1.00 96.81 253 TYR A O 1
ATOM 1918 N N . TYR A 1 254 ? -1.333 -3.525 19.302 1.00 96.31 254 TYR A N 1
ATOM 1919 C CA . TYR A 1 254 ? -0.720 -4.743 19.834 1.00 96.31 254 TYR A CA 1
ATOM 1920 C C . TYR A 1 254 ? 0.683 -4.502 20.388 1.00 96.31 254 TYR A C 1
ATOM 1922 O O . TYR A 1 254 ? 1.031 -5.089 21.413 1.00 96.31 254 TYR A O 1
ATOM 1930 N N . TYR A 1 255 ? 1.463 -3.601 19.787 1.00 96.31 255 TYR A N 1
ATOM 1931 C CA . TYR A 1 255 ? 2.739 -3.181 20.363 1.00 96.31 255 TYR A CA 1
ATOM 1932 C C . TYR A 1 255 ? 2.547 -2.524 21.730 1.00 96.31 255 TYR A C 1
ATOM 1934 O O . TYR A 1 255 ? 3.205 -2.938 22.686 1.00 96.31 255 TYR A O 1
ATOM 1942 N N . ALA A 1 256 ? 1.589 -1.602 21.871 1.00 96.44 256 ALA A N 1
ATOM 1943 C CA . ALA A 1 256 ? 1.269 -0.995 23.164 1.00 96.44 256 ALA A CA 1
ATOM 1944 C C . ALA A 1 256 ? 0.873 -2.039 24.219 1.00 96.44 256 ALA A C 1
ATOM 1946 O O . ALA A 1 256 ? 1.393 -2.020 25.337 1.00 96.44 256 ALA A O 1
ATOM 1947 N N . ARG A 1 257 ? 0.031 -3.013 23.851 1.00 95.94 257 ARG A N 1
ATOM 1948 C CA . ARG A 1 257 ? -0.343 -4.119 24.749 1.00 95.94 257 ARG A CA 1
ATOM 1949 C C . ARG A 1 257 ? 0.810 -5.047 25.115 1.00 95.94 257 ARG A C 1
ATOM 1951 O O . ARG A 1 257 ? 0.782 -5.623 26.194 1.00 95.94 257 ARG A O 1
ATOM 1958 N N . SER A 1 258 ? 1.787 -5.231 24.228 1.00 95.25 258 SER A N 1
ATOM 1959 C CA . SER A 1 258 ? 2.958 -6.080 24.500 1.00 95.25 258 SER A CA 1
ATOM 1960 C C . SER A 1 258 ? 3.948 -5.431 25.471 1.00 95.25 258 SER A C 1
ATOM 1962 O O . SER A 1 258 ? 4.723 -6.115 26.135 1.00 95.25 258 SER A O 1
ATOM 1964 N N . VAL A 1 259 ? 3.916 -4.101 25.550 1.00 95.62 259 VAL A N 1
ATOM 1965 C CA . VAL A 1 259 ? 4.832 -3.289 26.352 1.00 95.62 259 VAL A CA 1
ATOM 1966 C C . VAL A 1 259 ? 4.292 -3.041 27.758 1.00 95.62 259 VAL A C 1
ATOM 1968 O O . VAL A 1 259 ? 5.074 -3.029 28.711 1.00 95.62 259 VAL A O 1
ATOM 1971 N N . LEU A 1 260 ? 2.977 -2.843 27.881 1.00 95.56 260 LEU A N 1
ATOM 1972 C CA . LEU A 1 260 ? 2.301 -2.487 29.126 1.00 95.56 260 LEU A CA 1
ATOM 1973 C C . LEU A 1 260 ? 1.624 -3.686 29.798 1.00 95.56 260 LEU A C 1
ATOM 1975 O O . LEU A 1 260 ? 1.164 -4.628 29.155 1.00 95.56 260 LEU A O 1
ATOM 1979 N N . GLU A 1 261 ? 1.474 -3.613 31.120 1.00 93.62 261 GLU A N 1
ATOM 1980 C CA . GLU A 1 261 ? 0.680 -4.583 31.871 1.00 93.62 261 GLU A CA 1
ATOM 1981 C C . GLU A 1 261 ? -0.815 -4.348 31.613 1.00 93.62 261 GLU A C 1
ATOM 1983 O O . GLU A 1 261 ? -1.438 -3.471 32.208 1.00 93.62 261 GLU A O 1
ATOM 1988 N N . THR A 1 262 ? -1.391 -5.143 30.710 1.00 93.50 262 THR A N 1
ATOM 1989 C CA . THR A 1 262 ? -2.757 -4.964 30.179 1.00 93.50 262 THR A CA 1
ATOM 1990 C C . THR A 1 262 ? -3.836 -4.685 31.232 1.00 93.50 262 THR A C 1
ATOM 1992 O O . THR A 1 262 ? -4.656 -3.799 31.017 1.00 93.50 262 THR A O 1
ATOM 1995 N N . LYS A 1 263 ? -3.799 -5.345 32.398 1.00 94.62 263 LYS A N 1
ATOM 1996 C CA . LYS A 1 263 ? -4.789 -5.166 33.479 1.00 94.62 263 LYS A CA 1
ATOM 1997 C C . LYS A 1 263 ? -4.757 -3.795 34.164 1.00 94.62 263 LYS A C 1
ATOM 1999 O O . LYS A 1 263 ? -5.720 -3.443 34.835 1.00 94.62 263 LYS A O 1
ATOM 2004 N N . LYS A 1 264 ? -3.666 -3.033 34.037 1.00 96.06 264 LYS A N 1
ATOM 2005 C CA . LYS A 1 264 ? -3.525 -1.703 34.656 1.00 96.06 264 LYS A CA 1
ATOM 2006 C C . LYS A 1 264 ? -4.170 -0.580 33.842 1.00 96.06 264 LYS A C 1
ATOM 2008 O O . LYS A 1 264 ? -4.281 0.534 34.347 1.00 96.06 264 LYS A O 1
ATOM 2013 N N . PHE A 1 265 ? -4.598 -0.851 32.611 1.00 97.69 265 PHE A N 1
ATOM 2014 C CA . PHE A 1 265 ? -5.119 0.145 31.671 1.00 97.69 265 PHE A CA 1
ATOM 2015 C C . PHE A 1 265 ? -6.443 -0.328 31.083 1.00 97.69 265 PHE A C 1
ATOM 2017 O O . PHE A 1 265 ? -6.641 -1.528 30.899 1.00 97.69 265 PHE A O 1
ATOM 2024 N N . SER A 1 266 ? -7.336 0.605 30.764 1.00 98.25 266 SER A N 1
ATOM 2025 C CA . SER A 1 266 ? -8.500 0.310 29.923 1.00 98.25 266 SER A CA 1
ATOM 2026 C C . SER A 1 266 ? -8.096 0.466 28.456 1.00 98.25 266 SER A C 1
ATOM 2028 O O . SER A 1 266 ? -7.276 1.326 28.126 1.00 98.25 266 SER A O 1
ATOM 2030 N N . TRP A 1 267 ? -8.654 -0.351 27.564 1.00 98.38 267 TRP A N 1
ATOM 2031 C CA . TRP A 1 267 ? -8.233 -0.407 26.162 1.00 98.38 267 TRP A CA 1
ATOM 2032 C C . TRP A 1 267 ? -9.409 -0.224 25.215 1.00 98.38 267 TRP A C 1
ATOM 2034 O O . TRP A 1 267 ? -10.444 -0.866 25.373 1.00 98.38 267 TRP A O 1
ATOM 2044 N N . LEU A 1 268 ? -9.210 0.587 24.181 1.00 98.44 268 LEU A N 1
ATOM 2045 C CA . LEU A 1 268 ? -10.107 0.667 23.040 1.00 98.44 268 LEU A CA 1
ATOM 2046 C C . LEU A 1 268 ? -9.327 0.375 21.764 1.00 98.44 268 LEU A C 1
ATOM 2048 O O . LEU A 1 268 ? -8.492 1.168 21.326 1.00 98.44 268 LEU A O 1
ATOM 2052 N N . LYS A 1 269 ? -9.613 -0.770 21.154 1.00 98.12 269 LYS A N 1
ATOM 2053 C CA . LYS A 1 269 ? -9.157 -1.058 19.802 1.00 98.12 269 LYS A CA 1
ATOM 2054 C C . LYS A 1 269 ? -10.192 -0.575 18.804 1.00 98.12 269 LYS A C 1
ATOM 2056 O O . LYS A 1 269 ? -11.358 -0.930 18.940 1.00 98.12 269 LYS A O 1
ATOM 2061 N N . LEU A 1 270 ? -9.759 0.141 17.777 1.00 98.44 270 LEU A N 1
ATOM 2062 C CA . LEU A 1 270 ? -10.566 0.413 16.595 1.00 98.44 270 LEU A CA 1
ATOM 2063 C C . LEU A 1 270 ? -10.104 -0.516 15.469 1.00 98.44 270 LEU A C 1
ATOM 2065 O O . LEU A 1 270 ? -8.966 -0.425 15.036 1.00 98.44 270 LEU A O 1
ATOM 2069 N N . GLY A 1 271 ? -10.962 -1.436 15.036 1.00 97.88 271 GLY A N 1
ATOM 2070 C CA . GLY A 1 271 ? -10.757 -2.268 13.849 1.00 97.88 271 GLY A CA 1
ATOM 2071 C C . GLY A 1 271 ? -11.603 -1.811 12.658 1.00 97.88 271 GLY A C 1
ATOM 2072 O O . GLY A 1 271 ? -11.198 -2.005 11.521 1.00 97.88 271 GLY A O 1
ATOM 2073 N N . PHE A 1 272 ? -12.746 -1.157 12.899 1.00 98.56 272 PHE A N 1
ATOM 2074 C CA . PHE A 1 272 ? -13.514 -0.427 11.885 1.00 98.56 272 PHE A CA 1
ATOM 2075 C C . PHE A 1 272 ? -13.262 1.072 12.085 1.00 98.56 272 PHE A C 1
ATOM 2077 O O . PHE A 1 272 ? -13.824 1.694 12.988 1.00 98.56 272 PHE A O 1
ATOM 2084 N N . VAL A 1 273 ? -12.348 1.623 11.282 1.00 97.38 273 VAL A N 1
ATOM 2085 C CA . VAL A 1 273 ? -11.709 2.926 11.536 1.00 97.38 273 VAL A CA 1
ATOM 2086 C C . VAL A 1 273 ? -12.386 4.070 10.782 1.00 97.38 273 VAL A C 1
ATOM 2088 O O . VAL A 1 273 ? -12.481 5.179 11.312 1.00 97.38 273 VAL A O 1
ATOM 2091 N N . HIS A 1 274 ? -12.874 3.817 9.564 1.00 98.56 274 HIS A N 1
ATOM 2092 C CA . HIS A 1 274 ? -13.645 4.793 8.794 1.00 98.56 274 HIS A CA 1
ATOM 2093 C C . HIS A 1 274 ? -14.968 4.182 8.328 1.00 98.56 274 HIS A C 1
ATOM 2095 O O . HIS A 1 274 ? -14.903 3.175 7.638 1.00 98.56 274 HIS A O 1
ATOM 2101 N N . PRO A 1 275 ? -16.138 4.785 8.599 1.00 98.44 275 PRO A N 1
ATOM 2102 C CA . PRO A 1 275 ? -16.334 6.024 9.354 1.00 98.44 275 PRO A CA 1
ATOM 2103 C C . PRO A 1 275 ? -15.904 5.925 10.823 1.00 98.44 275 PRO A C 1
ATOM 2105 O O . PRO A 1 275 ? -15.987 4.867 11.433 1.00 98.44 275 PRO A O 1
ATOM 2108 N N . PHE A 1 276 ? -15.462 7.047 11.394 1.00 98.25 276 PHE A N 1
ATOM 2109 C CA . PHE A 1 276 ? -14.953 7.082 12.766 1.00 98.25 276 PHE A CA 1
ATOM 2110 C C . PHE A 1 276 ? -16.083 6.870 13.804 1.00 98.25 276 PHE A C 1
ATOM 2112 O O . PHE A 1 276 ? -17.056 7.643 13.786 1.00 98.25 276 PHE A O 1
ATOM 2119 N N . PRO A 1 277 ? -15.967 5.889 14.729 1.00 98.00 277 PRO A N 1
ATOM 2120 C CA . PRO A 1 277 ? -16.996 5.554 15.723 1.00 98.00 277 PRO A CA 1
ATOM 2121 C C . PRO A 1 277 ? -16.963 6.515 16.926 1.00 98.00 277 PRO A C 1
ATOM 2123 O O . PRO A 1 277 ? -16.514 6.201 18.032 1.00 98.00 277 PRO A O 1
ATOM 2126 N N . ALA A 1 278 ? -17.401 7.751 16.691 1.00 98.00 278 ALA A N 1
ATOM 2127 C CA . ALA A 1 278 ? -17.334 8.838 17.664 1.00 98.00 278 ALA A CA 1
ATOM 2128 C C . ALA A 1 278 ? -18.138 8.580 18.953 1.00 98.00 278 ALA A C 1
ATOM 2130 O O . ALA A 1 278 ? -17.768 9.097 20.010 1.00 98.00 278 ALA A O 1
ATOM 2131 N N . GLY A 1 279 ? -19.248 7.840 18.881 1.00 97.88 279 GLY A N 1
ATOM 2132 C CA . GLY A 1 279 ? -20.088 7.512 20.033 1.00 97.88 279 GLY A CA 1
ATOM 2133 C C . GLY A 1 279 ? -19.370 6.590 21.015 1.00 97.88 279 GLY A C 1
ATOM 2134 O O . GLY A 1 279 ? -19.252 6.918 22.197 1.00 97.88 279 GLY A O 1
ATOM 2135 N N . MET A 1 280 ? -18.819 5.488 20.512 1.00 97.62 280 MET A N 1
ATOM 2136 C CA . MET A 1 280 ? -18.029 4.519 21.263 1.00 97.62 280 MET A CA 1
ATOM 2137 C C . MET A 1 280 ? -16.796 5.168 21.893 1.00 97.62 280 MET A C 1
ATOM 2139 O O . MET A 1 280 ? -16.525 4.960 23.074 1.00 97.62 280 MET A O 1
ATOM 2143 N N . VAL A 1 281 ? -16.084 6.009 21.139 1.00 98.12 281 VAL A N 1
ATOM 2144 C CA . VAL A 1 281 ? -14.905 6.729 21.640 1.00 98.12 281 VAL A CA 1
ATOM 2145 C C . VAL A 1 281 ? -15.273 7.686 22.778 1.00 98.12 281 VAL A C 1
ATOM 2147 O O . VAL A 1 281 ? -14.583 7.716 23.794 1.00 98.12 281 VAL A O 1
ATOM 2150 N N . LYS A 1 282 ? -16.391 8.420 22.673 1.00 98.19 282 LYS A N 1
ATOM 2151 C CA . LYS A 1 282 ? -16.899 9.258 23.777 1.00 98.19 282 LYS A CA 1
ATOM 2152 C C . LYS A 1 282 ? -17.291 8.429 24.994 1.00 98.19 282 LYS A C 1
ATOM 2154 O O . LYS A 1 282 ? -16.976 8.818 26.117 1.00 98.19 282 LYS A O 1
ATOM 2159 N N . ALA A 1 283 ? -17.964 7.299 24.779 1.00 97.75 283 ALA A N 1
ATOM 2160 C CA . ALA A 1 283 ? -18.341 6.395 25.858 1.00 97.75 283 ALA A CA 1
ATOM 2161 C C . ALA A 1 283 ? -17.099 5.860 26.586 1.00 97.75 283 ALA A C 1
ATOM 2163 O O . ALA A 1 283 ? -17.072 5.853 27.813 1.00 97.75 283 ALA A O 1
ATOM 2164 N N . PHE A 1 284 ? -16.046 5.496 25.853 1.00 98.06 284 PHE A N 1
ATOM 2165 C CA . PHE A 1 284 ? -14.772 5.073 26.431 1.00 98.06 284 PHE A CA 1
ATOM 2166 C C . PHE A 1 284 ? -14.077 6.205 27.196 1.00 98.06 284 PHE A C 1
ATOM 2168 O O . PHE A 1 284 ? -13.731 6.037 28.363 1.00 98.06 284 PHE A O 1
ATOM 2175 N N . ALA A 1 285 ? -13.952 7.383 26.579 1.00 97.69 285 ALA A N 1
ATOM 2176 C CA . ALA A 1 285 ? -13.329 8.551 27.193 1.00 97.69 285 ALA A CA 1
ATOM 2177 C C . ALA A 1 285 ? -14.034 8.987 28.489 1.00 97.69 285 ALA A C 1
ATOM 2179 O O . ALA A 1 285 ? -13.374 9.423 29.422 1.00 97.69 285 ALA A O 1
ATOM 2180 N N . SER A 1 286 ? -15.357 8.806 28.593 1.00 97.38 286 SER A N 1
ATOM 2181 C CA . SER A 1 286 ? -16.120 9.132 29.810 1.00 97.38 286 SER A CA 1
ATOM 2182 C C . SER A 1 286 ? -15.763 8.285 31.039 1.00 97.38 286 SER A C 1
ATOM 2184 O O . SER A 1 286 ? -16.099 8.669 32.159 1.00 97.38 286 SER A O 1
ATOM 2186 N N . LYS A 1 287 ? -15.096 7.139 30.846 1.00 97.56 287 LYS A N 1
ATOM 2187 C CA . LYS A 1 287 ? -14.734 6.203 31.920 1.00 97.56 287 LYS A CA 1
ATOM 2188 C C . LYS A 1 287 ? -13.305 6.365 32.431 1.00 97.56 287 LYS A C 1
ATOM 2190 O O . LYS A 1 287 ? -12.953 5.754 33.435 1.00 97.56 287 LYS A O 1
ATOM 2195 N N . VAL A 1 288 ? -12.486 7.164 31.754 1.00 97.62 288 VAL A N 1
ATOM 2196 C CA . VAL A 1 288 ? -11.066 7.346 32.072 1.00 97.62 288 VAL A CA 1
ATOM 2197 C C . VAL A 1 288 ? -10.776 8.821 32.333 1.00 97.62 288 VAL A C 1
ATOM 2199 O O . VAL A 1 288 ? -11.469 9.703 31.838 1.00 97.62 288 VAL A O 1
ATOM 2202 N N . LYS A 1 289 ? -9.746 9.109 33.128 1.00 97.12 289 LYS A N 1
ATOM 2203 C CA . LYS A 1 289 ? -9.294 10.482 33.402 1.00 97.12 289 LYS A CA 1
ATOM 2204 C C . LYS A 1 289 ? -8.266 10.966 32.387 1.00 97.12 289 LYS A C 1
ATOM 2206 O O . LYS A 1 289 ? -8.177 12.162 32.138 1.00 97.12 289 LYS A O 1
ATOM 2211 N N . LYS A 1 290 ? -7.468 10.048 31.836 1.00 97.62 290 LYS A N 1
ATOM 2212 C CA . LYS A 1 290 ? -6.438 10.335 30.834 1.00 97.62 290 LYS A CA 1
ATOM 2213 C C . LYS A 1 290 ? -6.595 9.392 29.653 1.00 97.62 290 LYS A C 1
ATOM 2215 O O . LYS A 1 290 ? -6.634 8.177 29.840 1.00 97.62 290 LYS A O 1
ATOM 2220 N N . LEU A 1 291 ? -6.648 9.958 28.453 1.00 98.06 291 LEU A N 1
ATOM 2221 C CA . LEU A 1 291 ? -6.736 9.219 27.201 1.00 98.06 291 LEU A CA 1
ATOM 2222 C C . LEU A 1 291 ? -5.401 9.314 26.460 1.00 98.06 291 LEU A C 1
ATOM 2224 O O . LEU A 1 291 ? -4.875 10.410 26.298 1.00 98.06 291 LEU A O 1
ATOM 2228 N N . ILE A 1 292 ? -4.855 8.183 26.024 1.00 98.25 292 ILE A N 1
ATOM 2229 C CA . ILE A 1 292 ? -3.609 8.112 25.253 1.00 98.25 292 ILE A CA 1
ATOM 2230 C C . ILE A 1 292 ? -3.910 7.447 23.913 1.00 98.25 292 ILE A C 1
ATOM 2232 O O . ILE A 1 292 ? -4.555 6.398 23.888 1.00 98.25 292 ILE A O 1
ATOM 2236 N N . VAL A 1 293 ? -3.442 8.028 22.809 1.00 98.19 293 VAL A N 1
ATOM 2237 C CA . VAL A 1 293 ? -3.629 7.461 21.464 1.00 98.19 293 VAL A CA 1
ATOM 2238 C C . VAL A 1 293 ? -2.320 6.896 20.933 1.00 98.19 293 VAL A C 1
ATOM 2240 O O . VAL A 1 293 ? -1.284 7.551 20.981 1.00 98.19 293 VAL A O 1
ATOM 2243 N N . ILE A 1 294 ? -2.381 5.675 20.399 1.00 96.94 294 ILE A N 1
ATOM 2244 C CA . ILE A 1 294 ? -1.274 5.013 19.712 1.00 96.94 294 ILE A CA 1
ATOM 2245 C C . ILE A 1 294 ? -1.706 4.650 18.295 1.00 96.94 294 ILE A C 1
ATOM 2247 O O . ILE A 1 294 ? -2.555 3.782 18.082 1.00 96.94 294 ILE A O 1
ATOM 2251 N N . GLU A 1 295 ? -1.066 5.282 17.318 1.00 94.44 295 GLU A N 1
ATOM 2252 C CA . GLU A 1 295 ? -1.271 5.004 15.900 1.00 94.44 295 GLU A CA 1
ATOM 2253 C C . GLU A 1 295 ? -0.003 5.264 15.083 1.00 94.44 295 GLU A C 1
ATOM 2255 O O . GLU A 1 295 ? 0.726 6.217 15.351 1.00 94.44 295 GLU A O 1
ATOM 2260 N N . GLU A 1 296 ? 0.277 4.412 14.098 1.00 91.50 296 GLU A N 1
ATOM 2261 C CA . GLU A 1 296 ? 1.410 4.581 13.175 1.00 91.50 296 GLU A CA 1
ATOM 2262 C C . GLU A 1 296 ? 1.114 5.649 12.118 1.00 91.50 296 GLU A C 1
ATOM 2264 O O . GLU A 1 296 ? -0.050 5.942 11.852 1.00 91.50 296 GLU A O 1
ATOM 2269 N N . LEU A 1 297 ? 2.158 6.197 11.487 1.00 93.56 297 LEU A N 1
ATOM 2270 C CA . LEU A 1 297 ? 2.051 7.261 10.482 1.00 93.56 297 LEU A CA 1
ATOM 2271 C C . LEU A 1 297 ? 1.342 8.510 11.033 1.00 93.56 297 LEU A C 1
ATOM 2273 O O . LEU A 1 297 ? 1.694 8.991 12.106 1.00 93.56 297 LEU A O 1
ATOM 2277 N N . ARG A 1 298 ? 0.360 9.054 10.319 1.00 94.88 298 ARG A N 1
ATOM 2278 C CA . ARG A 1 298 ? -0.286 10.333 10.632 1.00 94.88 298 ARG A CA 1
ATOM 2279 C C . ARG A 1 298 ? -1.321 10.208 11.773 1.00 94.88 298 ARG A C 1
ATOM 2281 O O . ARG A 1 298 ? -1.860 9.117 11.977 1.00 94.88 298 ARG A O 1
ATOM 2288 N N . PRO A 1 299 ? -1.618 11.298 12.513 1.00 95.88 299 PRO A N 1
ATOM 2289 C CA . PRO A 1 299 ? -2.495 11.311 13.695 1.00 95.88 299 PRO A CA 1
ATOM 2290 C C . PRO A 1 299 ? -3.997 11.231 13.350 1.00 95.88 299 PRO A C 1
ATOM 2292 O O . PRO A 1 299 ? -4.785 12.097 13.717 1.00 95.88 299 PRO A O 1
ATOM 2295 N N . TYR A 1 300 ? -4.439 10.199 12.628 1.00 97.31 300 TYR A N 1
ATOM 2296 C CA . TYR A 1 300 ? -5.840 10.066 12.216 1.00 97.31 300 TYR A CA 1
ATOM 2297 C C . TYR A 1 300 ? -6.819 9.948 13.397 1.00 97.31 300 TYR A C 1
ATOM 2299 O O . TYR A 1 300 ? -7.832 10.650 13.451 1.00 97.31 300 TYR A O 1
ATOM 2307 N N . ILE A 1 301 ? -6.575 9.016 14.318 1.00 98.00 301 ILE A N 1
ATOM 2308 C CA . ILE A 1 301 ? -7.437 8.744 15.476 1.00 98.00 301 ILE A CA 1
ATOM 2309 C C . ILE A 1 301 ? -7.362 9.920 16.447 1.00 98.00 301 ILE A C 1
ATOM 2311 O O . ILE A 1 301 ? -8.397 10.384 16.926 1.00 98.00 301 ILE A O 1
ATOM 2315 N N . GLU A 1 302 ? -6.155 10.423 16.691 1.00 97.81 302 GLU A N 1
ATOM 2316 C CA . GLU A 1 302 ? -5.884 11.587 17.527 1.00 97.81 302 GLU A CA 1
ATOM 2317 C C . GLU A 1 302 ? -6.648 12.825 17.028 1.00 97.81 302 GLU A C 1
ATOM 2319 O O . GLU A 1 302 ? -7.446 13.387 17.782 1.00 97.81 302 GLU A O 1
ATOM 2324 N N . GLU A 1 303 ? -6.514 13.197 15.749 1.00 97.50 303 GLU A N 1
ATOM 2325 C CA . GLU A 1 303 ? -7.224 14.341 15.155 1.00 97.50 303 GLU A CA 1
ATOM 2326 C C . GLU A 1 303 ? -8.749 14.181 15.257 1.00 97.50 303 GLU A C 1
ATOM 2328 O O . GLU A 1 303 ? -9.479 15.142 15.525 1.00 97.50 303 GLU A O 1
ATOM 2333 N N . ASN A 1 304 ? -9.265 12.965 15.048 1.00 98.06 304 ASN A N 1
ATOM 2334 C CA . ASN A 1 304 ? -10.697 12.706 15.177 1.00 98.06 304 ASN A CA 1
ATOM 2335 C C . ASN A 1 304 ? -11.174 12.828 16.632 1.00 98.06 304 ASN A C 1
ATOM 2337 O O . ASN A 1 304 ? -12.241 13.397 16.856 1.00 98.06 304 ASN A O 1
ATOM 2341 N N . ILE A 1 305 ? -10.394 12.376 17.618 1.00 98.06 305 ILE A N 1
ATOM 2342 C CA . ILE A 1 305 ? -10.692 12.546 19.050 1.00 98.06 305 ILE A CA 1
ATOM 2343 C C . ILE A 1 305 ? -10.671 14.025 19.443 1.00 98.06 305 ILE A C 1
ATOM 2345 O O . ILE A 1 305 ? -11.609 14.503 20.087 1.00 98.06 305 ILE A O 1
ATOM 2349 N N . GLN A 1 306 ? -9.668 14.778 18.992 1.00 97.25 306 GLN A N 1
ATOM 2350 C CA . GLN A 1 306 ? -9.560 16.216 19.245 1.00 97.25 306 GLN A CA 1
ATOM 2351 C C . GLN A 1 306 ? -10.766 16.984 18.678 1.00 97.25 306 GLN A C 1
ATOM 2353 O O . GLN A 1 306 ? -11.315 17.866 19.341 1.00 97.25 306 GLN A O 1
ATOM 2358 N N . ARG A 1 307 ? -11.278 16.601 17.496 1.00 97.50 307 ARG A N 1
ATOM 2359 C CA . ARG A 1 307 ? -12.520 17.170 16.924 1.00 97.50 307 ARG A CA 1
ATOM 2360 C C . ARG A 1 307 ? -13.762 16.906 17.780 1.00 97.50 307 ARG A C 1
ATOM 2362 O O . ARG A 1 307 ? -14.733 17.659 17.690 1.00 97.50 307 ARG A O 1
ATOM 2369 N N . LEU A 1 308 ? -13.746 15.878 18.631 1.00 97.44 308 LEU A N 1
ATOM 2370 C CA . LEU A 1 308 ? -14.796 15.625 19.624 1.00 97.44 308 LEU A CA 1
ATOM 2371 C C . LEU A 1 308 ? -14.646 16.478 20.891 1.00 97.44 308 LEU A C 1
ATOM 2373 O O . LEU A 1 308 ? -15.508 16.377 21.766 1.00 97.44 308 LEU A O 1
ATOM 2377 N N . LYS A 1 309 ? -13.620 17.340 20.959 1.00 97.06 309 LYS A N 1
ATOM 2378 C CA . LYS A 1 309 ? -13.265 18.191 22.106 1.00 97.06 309 LYS A CA 1
ATOM 2379 C C . LYS A 1 309 ? -12.906 17.386 23.358 1.00 97.06 309 LYS A C 1
ATOM 2381 O O . LYS A 1 309 ? -13.254 17.780 24.468 1.00 97.06 309 LYS A O 1
ATOM 2386 N N . LEU A 1 310 ? -12.258 16.241 23.161 1.00 96.81 310 LEU A N 1
ATOM 2387 C CA . LEU A 1 310 ? -11.711 15.414 24.232 1.00 96.81 310 LEU A CA 1
ATOM 2388 C C . LEU A 1 310 ? -10.215 15.701 24.373 1.00 96.81 310 LEU A C 1
ATOM 2390 O O . LEU A 1 310 ? -9.527 15.851 23.364 1.00 96.81 310 LEU A O 1
ATOM 2394 N N . ASP A 1 311 ? -9.739 15.774 25.615 1.00 95.00 311 ASP A N 1
ATOM 2395 C CA . ASP A 1 311 ? -8.313 15.900 25.912 1.00 95.00 311 ASP A CA 1
ATOM 2396 C C . ASP A 1 311 ? -7.613 14.556 25.683 1.00 95.00 311 ASP A C 1
ATOM 2398 O O . ASP A 1 311 ? -8.131 13.500 26.067 1.00 95.00 311 ASP A O 1
ATOM 2402 N N . VAL A 1 312 ? -6.462 14.586 25.018 1.00 96.88 312 VAL A N 1
ATOM 2403 C CA . VAL A 1 312 ? -5.755 13.381 24.590 1.00 96.88 312 VAL A CA 1
ATOM 2404 C C . VAL A 1 312 ? -4.254 13.607 24.604 1.00 96.88 312 VAL A C 1
ATOM 2406 O O . VAL A 1 312 ? -3.760 14.628 24.144 1.00 96.88 312 VAL A O 1
ATOM 2409 N N . VAL A 1 313 ? -3.532 12.618 25.119 1.00 97.62 313 VAL A N 1
ATOM 2410 C CA . VAL A 1 313 ? -2.079 12.536 25.017 1.00 97.62 313 VAL A CA 1
ATOM 2411 C C . VAL A 1 313 ? -1.758 11.859 23.689 1.00 97.62 313 VAL A C 1
ATOM 2413 O O . VAL A 1 313 ? -2.016 10.660 23.521 1.00 97.62 313 VAL A O 1
ATOM 2416 N N . GLY A 1 314 ? -1.266 12.653 22.744 1.00 95.62 314 GLY A N 1
ATOM 2417 C CA . GLY A 1 314 ? -1.026 12.253 21.369 1.00 95.62 314 GLY A CA 1
ATOM 2418 C C . GLY A 1 314 ? 0.445 12.004 21.063 1.00 95.62 314 GLY A C 1
ATOM 2419 O O . GLY A 1 314 ? 1.290 11.838 21.950 1.00 95.62 314 GLY A O 1
ATOM 2420 N N . LYS A 1 315 ? 0.761 11.984 19.769 1.00 94.62 315 LYS A N 1
ATOM 2421 C CA . LYS A 1 315 ? 2.120 11.765 19.258 1.00 94.62 315 LYS A CA 1
ATOM 2422 C C . LYS A 1 315 ? 3.125 12.786 19.784 1.00 94.62 315 LYS A C 1
ATOM 2424 O O . LYS A 1 315 ? 4.226 12.395 20.173 1.00 94.62 315 LYS A O 1
ATOM 2429 N N . ALA A 1 316 ? 2.742 14.063 19.832 1.00 92.81 316 ALA A N 1
ATOM 2430 C CA . ALA A 1 316 ? 3.616 15.150 20.264 1.00 92.81 316 ALA A CA 1
ATOM 2431 C C . ALA A 1 316 ? 4.092 14.956 21.714 1.00 92.81 316 ALA A C 1
ATOM 2433 O O . ALA A 1 316 ? 5.291 15.014 21.987 1.00 92.81 316 ALA A O 1
ATOM 2434 N N . GLU A 1 317 ? 3.176 14.651 22.635 1.00 94.06 317 GLU A N 1
ATOM 2435 C CA . GLU A 1 317 ? 3.483 14.419 24.049 1.00 94.06 317 GLU A CA 1
ATOM 2436 C C . GLU A 1 317 ? 4.231 13.101 24.283 1.00 94.06 317 GLU A C 1
ATOM 2438 O O . GLU A 1 317 ? 5.065 13.006 25.185 1.00 94.06 317 GLU A O 1
ATOM 2443 N N . LEU A 1 318 ? 3.954 12.079 23.471 1.00 94.06 318 LEU A N 1
ATOM 2444 C CA . LEU A 1 318 ? 4.645 10.788 23.518 1.00 94.06 318 LEU A CA 1
ATOM 2445 C C . LEU A 1 318 ? 6.047 10.838 22.883 1.00 94.06 318 LEU A C 1
ATOM 2447 O O . LEU A 1 318 ? 6.858 9.928 23.086 1.00 94.06 318 LEU A O 1
ATOM 2451 N N . GLY A 1 319 ? 6.353 11.892 22.121 1.00 93.75 319 GLY A N 1
ATOM 2452 C CA . GLY A 1 319 ? 7.551 11.975 21.290 1.00 93.75 319 GLY A CA 1
ATOM 2453 C C . GLY A 1 319 ? 7.591 10.880 20.224 1.00 93.75 319 GLY A C 1
ATOM 2454 O O . GLY A 1 319 ? 8.660 10.333 19.959 1.00 93.75 319 GLY A O 1
ATOM 2455 N N . LEU A 1 320 ? 6.425 10.517 19.682 1.00 94.81 320 LEU A N 1
ATOM 2456 C CA . LEU A 1 320 ? 6.286 9.595 18.560 1.00 94.81 320 LEU A CA 1
ATOM 2457 C C . LEU A 1 320 ? 6.206 10.390 17.260 1.00 94.81 320 LEU A C 1
ATOM 2459 O O . LEU A 1 320 ? 5.531 11.412 17.183 1.00 94.81 320 LEU A O 1
ATOM 2463 N N . GLU A 1 321 ? 6.870 9.895 16.224 1.00 92.75 321 GLU A N 1
ATOM 2464 C CA . GLU A 1 321 ? 6.891 10.555 14.924 1.00 92.75 321 GLU A CA 1
ATOM 2465 C C . GLU A 1 321 ? 5.682 10.167 14.058 1.00 92.75 321 GLU A C 1
ATOM 2467 O O . GLU A 1 321 ? 4.995 9.162 14.293 1.00 92.75 321 GLU A O 1
ATOM 2472 N N . GLU A 1 322 ? 5.435 10.980 13.030 1.00 93.56 322 GLU A N 1
ATOM 2473 C CA . GLU A 1 322 ? 4.479 10.683 11.956 1.00 93.56 322 GLU A CA 1
ATOM 2474 C C . GLU A 1 322 ? 5.098 9.893 10.791 1.00 93.56 322 GLU A C 1
ATOM 2476 O O . GLU A 1 322 ? 4.424 9.617 9.800 1.00 93.56 322 GLU A O 1
ATOM 2481 N N . ILE A 1 323 ? 6.377 9.535 10.916 1.00 91.50 323 ILE A N 1
ATOM 2482 C CA . ILE A 1 323 ? 7.160 8.823 9.908 1.00 91.50 323 ILE A CA 1
ATOM 2483 C C . ILE A 1 323 ? 7.643 7.477 10.441 1.00 91.50 323 ILE A C 1
ATOM 2485 O O . ILE A 1 323 ? 7.886 7.296 11.639 1.00 91.50 323 ILE A O 1
ATOM 2489 N N . GLY A 1 324 ? 7.831 6.540 9.523 1.00 90.44 324 GLY A N 1
ATOM 2490 C CA . GLY A 1 324 ? 8.325 5.214 9.828 1.00 90.44 324 GLY A CA 1
ATOM 2491 C C . GLY A 1 324 ? 7.316 4.305 10.528 1.00 90.44 324 GLY A C 1
ATOM 2492 O O . GLY A 1 324 ? 6.163 4.638 10.802 1.00 90.44 324 GLY A O 1
ATOM 2493 N N . GLU A 1 325 ? 7.798 3.109 10.843 1.00 91.81 325 GLU A N 1
ATOM 2494 C CA . GLU A 1 325 ? 7.057 2.109 11.601 1.00 91.81 325 GLU A CA 1
ATOM 2495 C C . GLU A 1 325 ? 7.301 2.256 13.105 1.00 91.81 325 GLU A C 1
ATOM 2497 O O . GLU A 1 325 ? 8.372 2.695 13.567 1.00 91.81 325 GLU A O 1
ATOM 2502 N N . PHE A 1 326 ? 6.307 1.843 13.882 1.00 93.94 326 PHE A N 1
ATOM 2503 C CA . PHE A 1 326 ? 6.465 1.649 15.308 1.00 93.94 326 PHE A CA 1
ATOM 2504 C C . PHE A 1 326 ? 7.115 0.298 15.587 1.00 93.94 326 PHE A C 1
ATOM 2506 O O . PHE A 1 326 ? 6.937 -0.690 14.878 1.00 93.94 326 PHE A O 1
ATOM 2513 N N . THR A 1 327 ? 7.875 0.260 16.674 1.00 93.69 327 THR A N 1
ATOM 2514 C CA . THR A 1 327 ? 8.412 -0.968 17.256 1.00 93.69 327 THR A CA 1
ATOM 2515 C C . THR A 1 327 ? 7.999 -1.022 18.724 1.00 93.69 327 THR A C 1
ATOM 2517 O O . THR A 1 327 ? 7.730 0.032 19.316 1.00 93.69 327 THR A O 1
ATOM 2520 N N . PRO A 1 328 ? 7.973 -2.211 19.353 1.00 94.19 328 PRO A N 1
ATOM 2521 C CA . PRO A 1 328 ? 7.760 -2.311 20.794 1.00 94.19 328 PRO A CA 1
ATOM 2522 C C . PRO A 1 328 ? 8.697 -1.401 21.599 1.00 94.19 328 PRO A C 1
ATOM 2524 O O . PRO A 1 328 ? 8.257 -0.799 22.572 1.00 94.19 328 PRO A O 1
ATOM 2527 N N . ASP A 1 329 ? 9.946 -1.220 21.163 1.00 93.31 329 ASP A N 1
ATOM 2528 C CA . ASP A 1 329 ? 10.916 -0.364 21.854 1.00 93.31 329 ASP A CA 1
ATOM 2529 C C . ASP A 1 329 ? 10.586 1.127 21.741 1.00 93.31 329 ASP A C 1
ATOM 2531 O O . ASP A 1 329 ? 10.597 1.818 22.758 1.00 93.31 329 ASP A O 1
ATOM 2535 N N . LYS A 1 330 ? 10.206 1.620 20.550 1.00 94.00 330 LYS A N 1
ATOM 2536 C CA . LYS A 1 330 ? 9.742 3.013 20.379 1.00 94.00 330 LYS A CA 1
ATOM 2537 C C . LYS A 1 330 ? 8.520 3.299 21.257 1.00 94.00 330 LYS A C 1
ATOM 2539 O O . LYS A 1 330 ? 8.442 4.334 21.913 1.00 94.00 330 LYS A O 1
ATOM 2544 N N . ILE A 1 331 ? 7.578 2.355 21.303 1.00 95.50 331 ILE A N 1
ATOM 2545 C CA . ILE A 1 331 ? 6.377 2.458 22.139 1.00 95.50 331 ILE A CA 1
ATOM 2546 C C . ILE A 1 331 ? 6.726 2.400 23.633 1.00 95.50 331 ILE A C 1
ATOM 2548 O O . ILE A 1 331 ? 6.173 3.162 24.427 1.00 95.50 331 ILE A O 1
ATOM 2552 N N . ARG A 1 332 ? 7.672 1.543 24.031 1.00 95.75 332 ARG A N 1
ATOM 2553 C CA . ARG A 1 332 ? 8.177 1.470 25.408 1.00 95.75 332 ARG A CA 1
ATOM 2554 C C . ARG A 1 332 ? 8.846 2.764 25.835 1.00 95.75 332 ARG A C 1
ATOM 2556 O O . ARG A 1 332 ? 8.560 3.247 26.924 1.00 95.75 332 ARG A O 1
ATOM 2563 N N . GLU A 1 333 ? 9.676 3.355 24.984 1.00 94.94 333 GLU A N 1
ATOM 2564 C CA . GLU A 1 333 ? 10.294 4.650 25.260 1.00 94.94 333 GLU A CA 1
ATOM 2565 C C . GLU A 1 333 ? 9.239 5.749 25.456 1.00 94.94 333 GLU A C 1
ATOM 2567 O O . GLU A 1 333 ? 9.301 6.496 26.436 1.00 94.94 333 GLU A O 1
ATOM 2572 N N . ALA A 1 334 ? 8.237 5.810 24.574 1.00 95.62 334 ALA A N 1
ATOM 2573 C CA . ALA A 1 334 ? 7.133 6.760 24.670 1.00 95.62 334 ALA A CA 1
ATOM 2574 C C . ALA A 1 334 ? 6.356 6.623 25.991 1.00 95.62 334 ALA A C 1
ATOM 2576 O O . ALA A 1 334 ? 6.128 7.606 26.696 1.00 95.62 334 ALA A O 1
ATOM 2577 N N . PHE A 1 335 ? 6.010 5.398 26.391 1.00 96.56 335 PHE A N 1
ATOM 2578 C CA . PHE A 1 335 ? 5.327 5.159 27.663 1.00 96.56 335 PHE A CA 1
ATOM 2579 C C . PHE A 1 335 ? 6.220 5.367 28.893 1.00 96.56 335 PHE A C 1
ATOM 2581 O O . PHE A 1 335 ? 5.721 5.787 29.940 1.00 96.56 335 PHE A O 1
ATOM 2588 N N . ALA A 1 336 ? 7.530 5.133 28.786 1.00 94.88 336 ALA A N 1
ATOM 2589 C CA . ALA A 1 336 ? 8.477 5.404 29.863 1.00 94.88 336 ALA A CA 1
ATOM 2590 C C . ALA A 1 336 ? 8.604 6.908 30.157 1.00 94.88 336 ALA A C 1
ATOM 2592 O O . ALA A 1 336 ? 8.726 7.290 31.320 1.00 94.88 336 ALA A O 1
ATOM 2593 N N . LYS A 1 337 ? 8.488 7.780 29.140 1.00 93.44 337 LYS A N 1
ATOM 2594 C CA . LYS A 1 337 ? 8.417 9.248 29.329 1.00 93.44 337 LYS A CA 1
ATOM 2595 C C . LYS A 1 337 ? 7.216 9.669 30.181 1.00 93.44 337 LYS A C 1
ATOM 2597 O O . LYS A 1 337 ? 7.305 10.636 30.930 1.00 93.44 337 LYS A O 1
ATOM 2602 N N . LEU A 1 338 ? 6.120 8.913 30.107 1.00 93.75 338 LEU A N 1
ATOM 2603 C CA . LEU A 1 338 ? 4.924 9.112 30.929 1.00 93.75 338 LEU A CA 1
ATOM 2604 C C . LEU A 1 338 ? 4.983 8.395 32.290 1.00 93.75 338 LEU A C 1
ATOM 2606 O O . LEU A 1 338 ? 4.020 8.470 33.051 1.00 93.75 338 LEU A O 1
ATOM 2610 N N . GLY A 1 339 ? 6.075 7.686 32.596 1.00 93.75 339 GLY A N 1
ATOM 2611 C CA . GLY A 1 339 ? 6.221 6.901 33.824 1.00 93.75 339 GLY A CA 1
ATOM 2612 C C . GLY A 1 339 ? 5.336 5.651 33.882 1.00 93.75 339 GLY A C 1
ATOM 2613 O O . GLY A 1 339 ? 5.028 5.178 34.972 1.00 93.75 339 GLY A O 1
ATOM 2614 N N . LEU A 1 340 ? 4.893 5.127 32.730 1.00 94.12 340 LEU A N 1
ATOM 2615 C CA . LEU A 1 340 ? 3.976 3.977 32.659 1.00 94.12 340 LEU A CA 1
ATOM 2616 C C . LEU A 1 340 ? 4.690 2.623 32.521 1.00 94.12 340 LEU A C 1
ATOM 2618 O O . LEU A 1 340 ? 4.075 1.579 32.736 1.00 94.12 340 LEU A O 1
ATOM 2622 N N . THR A 1 341 ? 5.968 2.625 32.147 1.00 94.38 341 THR A N 1
ATOM 2623 C CA . THR A 1 341 ? 6.813 1.430 32.011 1.00 94.38 341 THR A CA 1
ATOM 2624 C C . THR A 1 341 ? 8.288 1.810 32.146 1.00 94.38 341 THR A C 1
ATOM 2626 O O . THR A 1 341 ? 8.631 2.994 32.121 1.00 94.38 341 THR A O 1
ATOM 2629 N N . ASP A 1 342 ? 9.157 0.815 32.284 1.00 91.31 342 ASP A N 1
ATOM 2630 C CA . ASP A 1 342 ? 10.603 1.014 32.300 1.00 91.31 342 ASP A CA 1
ATOM 2631 C C . ASP A 1 342 ? 11.131 1.347 30.900 1.00 91.31 342 ASP A C 1
ATOM 2633 O O . ASP A 1 342 ? 10.548 0.967 29.880 1.00 91.31 342 ASP A O 1
ATOM 2637 N N . LYS A 1 343 ? 12.266 2.051 30.842 1.00 88.12 343 LYS A N 1
ATOM 2638 C CA . LYS A 1 343 ? 12.940 2.336 29.569 1.00 88.12 343 LYS A CA 1
ATOM 2639 C C . LYS A 1 343 ? 13.372 1.030 28.886 1.00 88.12 343 LYS A C 1
ATOM 2641 O O . LYS A 1 343 ? 13.751 0.090 29.583 1.00 88.12 343 LYS A O 1
ATOM 2646 N N . PRO A 1 344 ? 13.347 0.967 27.542 1.00 83.56 344 PRO A N 1
ATOM 2647 C CA . PRO A 1 344 ? 13.893 -0.182 26.830 1.00 83.56 344 PRO A CA 1
ATOM 2648 C C . PRO A 1 344 ? 15.383 -0.353 27.139 1.00 83.56 344 PRO A C 1
ATOM 2650 O O . PRO A 1 344 ? 16.115 0.629 27.293 1.00 83.56 344 PRO A O 1
ATOM 2653 N N . GLU A 1 345 ? 15.834 -1.605 27.204 1.00 81.06 345 GLU A N 1
ATOM 2654 C CA . GLU A 1 345 ? 17.263 -1.902 27.153 1.00 81.06 345 GLU A CA 1
ATOM 2655 C C . GLU A 1 345 ? 17.787 -1.455 25.790 1.00 81.06 345 GLU A C 1
ATOM 2657 O O . GLU A 1 345 ? 17.246 -1.844 24.758 1.00 81.06 345 GLU A O 1
ATOM 2662 N N . ILE A 1 346 ? 18.817 -0.610 25.779 1.00 75.56 346 ILE A N 1
ATOM 2663 C CA . ILE A 1 346 ? 19.418 -0.130 24.535 1.00 75.56 346 ILE A CA 1
ATOM 2664 C C . ILE A 1 346 ? 20.266 -1.277 23.977 1.00 75.56 346 ILE A C 1
ATOM 2666 O O . ILE A 1 346 ? 21.271 -1.631 24.605 1.00 75.56 346 ILE A O 1
ATOM 2670 N N . PRO A 1 347 ? 19.911 -1.868 22.820 1.00 71.56 347 PRO A N 1
ATOM 2671 C CA . PRO A 1 347 ? 20.747 -2.888 22.215 1.00 71.56 347 PRO A CA 1
ATOM 2672 C C . PRO A 1 347 ? 22.106 -2.278 21.877 1.00 71.56 347 PRO A C 1
ATOM 2674 O O . PRO A 1 347 ? 22.184 -1.142 21.402 1.00 71.56 347 PRO A O 1
ATOM 2677 N N . GLN A 1 348 ? 23.186 -3.028 22.096 1.00 78.81 348 GLN A N 1
ATOM 2678 C CA . GLN A 1 348 ? 24.508 -2.583 21.675 1.00 78.81 348 GLN A CA 1
ATOM 2679 C C . GLN A 1 348 ? 24.488 -2.334 20.163 1.00 78.81 348 GLN A C 1
ATOM 2681 O O . GLN A 1 348 ? 24.176 -3.236 19.383 1.00 78.81 348 GLN A O 1
ATOM 2686 N N . GLN A 1 349 ? 24.810 -1.109 19.748 1.00 77.88 349 GLN A N 1
ATOM 2687 C CA . GLN A 1 349 ? 24.880 -0.765 18.336 1.00 77.88 349 GLN A CA 1
ATOM 2688 C C . GLN A 1 349 ? 26.076 -1.495 17.723 1.00 77.88 349 GLN A C 1
ATOM 2690 O O . GLN A 1 349 ? 27.232 -1.138 17.946 1.00 77.88 349 GLN A O 1
ATOM 2695 N N . LEU A 1 350 ? 25.785 -2.575 17.005 1.00 82.00 350 LEU A N 1
ATOM 2696 C CA . LEU A 1 350 ? 26.783 -3.324 16.259 1.00 82.00 350 LEU A CA 1
ATOM 2697 C C . LEU A 1 350 ? 27.114 -2.552 14.982 1.00 82.00 350 LEU A C 1
ATOM 2699 O O . LEU A 1 350 ? 26.210 -2.157 14.243 1.00 82.00 350 LEU A O 1
ATOM 2703 N N . ASP A 1 351 ? 28.404 -2.372 14.712 1.00 85.69 351 ASP A N 1
ATOM 2704 C CA . ASP A 1 351 ? 28.886 -1.836 13.440 1.00 85.69 351 ASP A CA 1
ATOM 2705 C C . ASP A 1 351 ? 28.744 -2.916 12.357 1.00 85.69 351 ASP A C 1
ATOM 2707 O O . ASP A 1 351 ? 29.636 -3.733 12.118 1.00 85.69 351 ASP A O 1
ATOM 2711 N N . LEU A 1 352 ? 27.541 -3.011 11.790 1.00 85.62 352 LEU A N 1
ATOM 2712 C CA . LEU A 1 352 ? 27.220 -3.966 10.737 1.00 85.62 352 LEU A CA 1
ATOM 2713 C C . LEU A 1 352 ? 27.455 -3.326 9.366 1.00 85.62 352 LEU A C 1
ATOM 2715 O O . LEU A 1 352 ? 27.037 -2.187 9.143 1.00 85.62 352 LEU A O 1
ATOM 2719 N N . PRO A 1 353 ? 28.035 -4.064 8.401 1.00 81.44 353 PRO A N 1
ATOM 2720 C CA . PRO A 1 353 ? 28.206 -3.544 7.055 1.00 81.44 353 PRO A CA 1
ATOM 2721 C C . PRO A 1 353 ? 26.836 -3.218 6.434 1.00 81.44 353 PRO A C 1
ATOM 2723 O O . PRO A 1 353 ? 25.899 -4.025 6.547 1.00 81.44 353 PRO A O 1
ATOM 2726 N N . PRO A 1 354 ? 26.701 -2.070 5.745 1.00 76.81 354 PRO A N 1
ATOM 2727 C CA . PRO A 1 354 ? 25.451 -1.698 5.105 1.00 76.81 354 PRO A CA 1
ATOM 2728 C C . PRO A 1 354 ? 25.111 -2.706 4.005 1.00 76.81 354 PRO A C 1
ATOM 2730 O O . PRO A 1 354 ? 25.951 -3.071 3.182 1.00 76.81 354 PRO A O 1
ATOM 2733 N N . ARG A 1 355 ? 23.851 -3.148 3.980 1.00 77.69 355 ARG A N 1
ATOM 2734 C CA . ARG A 1 355 ? 23.304 -4.038 2.948 1.00 77.69 355 ARG A CA 1
ATOM 2735 C C . ARG A 1 355 ? 22.256 -3.279 2.135 1.00 77.69 355 ARG A C 1
ATOM 2737 O O . ARG A 1 355 ? 21.065 -3.468 2.377 1.00 77.69 355 ARG A O 1
ATOM 2744 N N . PRO A 1 356 ? 22.675 -2.376 1.228 1.00 72.50 356 PRO A N 1
ATOM 2745 C CA . PRO A 1 356 ? 21.726 -1.652 0.402 1.00 72.50 356 PRO A CA 1
ATOM 2746 C C . PRO A 1 356 ? 20.983 -2.630 -0.522 1.00 72.50 356 PRO A C 1
ATOM 2748 O O . PRO A 1 356 ? 21.560 -3.644 -0.936 1.00 72.50 356 PRO A O 1
ATOM 2751 N N . PRO A 1 357 ? 19.725 -2.335 -0.880 1.00 75.12 357 PRO A N 1
ATOM 2752 C CA . PRO A 1 357 ? 19.004 -3.107 -1.879 1.00 75.12 357 PRO A CA 1
ATOM 2753 C C . PRO A 1 357 ? 19.786 -3.168 -3.198 1.00 75.12 357 PRO A C 1
ATOM 2755 O O . PRO A 1 357 ? 20.312 -2.162 -3.671 1.00 75.12 357 PRO A O 1
ATOM 2758 N N . ALA A 1 358 ? 19.859 -4.350 -3.806 1.00 76.88 358 ALA A N 1
ATOM 2759 C CA . ALA A 1 358 ? 20.575 -4.570 -5.058 1.00 76.88 358 ALA A CA 1
ATOM 2760 C C . ALA A 1 358 ? 19.718 -5.373 -6.040 1.00 76.88 358 ALA A C 1
ATOM 2762 O O . ALA A 1 358 ? 18.894 -6.197 -5.641 1.00 76.88 358 ALA A O 1
ATOM 2763 N N . LEU A 1 359 ? 19.930 -5.150 -7.339 1.00 78.62 359 LEU A N 1
ATOM 2764 C CA . LEU A 1 359 ? 19.309 -5.968 -8.380 1.00 78.62 359 LEU A CA 1
ATOM 2765 C C . LEU A 1 359 ? 19.743 -7.430 -8.222 1.00 78.62 359 LEU A C 1
ATOM 2767 O O . LEU A 1 359 ? 20.935 -7.712 -8.077 1.00 78.62 359 LEU A O 1
ATOM 2771 N N . CYS A 1 360 ? 18.791 -8.363 -8.317 1.00 80.12 360 CYS A N 1
ATOM 2772 C CA . CYS A 1 360 ? 19.086 -9.794 -8.267 1.00 80.12 360 CYS A CA 1
ATOM 2773 C C . CYS A 1 360 ? 20.145 -10.173 -9.325 1.00 80.12 360 CYS A C 1
ATOM 2775 O O . CYS A 1 360 ? 20.116 -9.616 -10.430 1.00 80.12 360 CYS A O 1
ATOM 2777 N N . PRO A 1 361 ? 21.048 -11.139 -9.057 1.00 74.75 361 PRO A N 1
ATOM 2778 C CA . PRO A 1 361 ? 22.141 -11.481 -9.971 1.00 74.75 361 PRO A CA 1
ATOM 2779 C C . PRO A 1 361 ? 21.706 -11.767 -11.417 1.00 74.75 361 PRO A C 1
ATOM 2781 O O . PRO A 1 361 ? 22.390 -11.323 -12.339 1.00 74.75 361 PRO A O 1
ATOM 2784 N N . GLY A 1 362 ? 20.558 -12.431 -11.603 1.00 77.00 362 GLY A N 1
ATOM 2785 C CA . GLY A 1 362 ? 19.963 -12.761 -12.906 1.00 77.00 362 GLY A CA 1
ATOM 2786 C C . GLY A 1 362 ? 18.918 -11.768 -13.427 1.00 77.00 362 GLY A C 1
ATOM 2787 O O . GLY A 1 362 ? 18.213 -12.082 -14.379 1.00 77.00 362 GLY A O 1
ATOM 2788 N N . CYS A 1 363 ? 18.769 -10.593 -12.809 1.00 80.19 363 CYS A N 1
ATOM 2789 C CA . CYS A 1 363 ? 17.762 -9.620 -13.223 1.00 80.19 363 CYS A CA 1
ATOM 2790 C C . CYS A 1 363 ? 18.083 -9.060 -14.628 1.00 80.19 363 CYS A C 1
ATOM 2792 O O . CYS A 1 363 ? 19.164 -8.483 -14.805 1.00 80.19 363 CYS A O 1
ATOM 2794 N N . PRO A 1 364 ? 17.165 -9.155 -15.613 1.00 81.25 364 PRO A N 1
ATOM 2795 C CA . PRO A 1 364 ? 17.413 -8.691 -16.982 1.00 81.25 364 PRO A CA 1
ATOM 2796 C C . PRO A 1 364 ? 17.679 -7.180 -17.055 1.00 81.25 364 PRO A C 1
ATOM 2798 O O . PRO A 1 364 ? 18.441 -6.728 -17.911 1.00 81.25 364 PRO A O 1
ATOM 2801 N N . HIS A 1 365 ? 17.156 -6.401 -16.101 1.00 82.94 365 HIS A N 1
ATOM 2802 C CA . HIS A 1 365 ? 17.429 -4.967 -15.991 1.00 82.94 365 HIS A CA 1
ATOM 2803 C C . HIS A 1 365 ? 18.921 -4.652 -15.837 1.00 82.94 365 HIS A C 1
ATOM 2805 O O . HIS A 1 365 ? 19.369 -3.615 -16.316 1.00 82.94 365 HIS A O 1
ATOM 2811 N N . ARG A 1 366 ? 19.722 -5.549 -15.236 1.00 81.88 366 ARG A N 1
ATOM 2812 C CA . ARG A 1 366 ? 21.178 -5.348 -15.137 1.00 81.88 366 ARG A CA 1
ATOM 2813 C C . ARG A 1 366 ? 21.801 -5.233 -16.523 1.00 81.88 366 ARG A C 1
ATOM 2815 O O . ARG A 1 366 ? 22.557 -4.300 -16.760 1.00 81.88 366 ARG A O 1
ATOM 2822 N N . ALA A 1 367 ? 21.466 -6.149 -17.433 1.00 78.75 367 ALA A N 1
ATOM 2823 C CA . ALA A 1 367 ? 21.992 -6.140 -18.796 1.00 78.75 367 ALA A CA 1
ATOM 2824 C C . ALA A 1 367 ? 21.579 -4.867 -19.546 1.00 78.75 367 ALA A C 1
ATOM 2826 O O . ALA A 1 367 ? 22.413 -4.254 -20.207 1.00 78.75 367 ALA A O 1
ATOM 2827 N N . PHE A 1 368 ? 20.326 -4.434 -19.380 1.00 81.38 368 PHE A N 1
ATOM 2828 C CA . PHE A 1 368 ? 19.831 -3.192 -19.971 1.00 81.38 368 PHE A CA 1
ATOM 2829 C C . PHE A 1 368 ? 20.574 -1.957 -19.440 1.00 81.38 368 PHE A C 1
ATOM 2831 O O . PHE A 1 368 ? 21.065 -1.155 -20.229 1.00 81.38 368 PHE A O 1
ATOM 2838 N N . TYR A 1 369 ? 20.738 -1.827 -18.120 1.00 81.31 369 TYR A N 1
ATOM 2839 C CA . TYR A 1 369 ? 21.471 -0.706 -17.524 1.00 81.31 369 TYR A CA 1
ATOM 2840 C C . TYR A 1 369 ? 22.962 -0.715 -17.879 1.00 81.31 369 TYR A C 1
ATOM 2842 O O . TYR A 1 369 ? 23.527 0.339 -18.163 1.00 81.31 369 TYR A O 1
ATOM 2850 N N . TYR A 1 370 ? 23.603 -1.887 -17.929 1.00 76.44 370 TYR A N 1
ATOM 2851 C CA . TYR A 1 370 ? 24.977 -1.992 -18.423 1.00 76.44 370 TYR A CA 1
ATOM 2852 C C . TYR A 1 370 ? 25.081 -1.568 -19.888 1.00 76.44 370 TYR A C 1
ATOM 2854 O O . TYR A 1 370 ? 25.961 -0.778 -20.215 1.00 76.44 370 TYR A O 1
ATOM 2862 N N . ALA A 1 371 ? 24.166 -2.020 -20.751 1.00 74.81 371 ALA A N 1
ATOM 2863 C CA . ALA A 1 371 ? 24.132 -1.596 -22.145 1.00 74.81 371 ALA A CA 1
ATOM 2864 C C . ALA A 1 371 ? 23.947 -0.074 -22.262 1.00 74.81 371 ALA A C 1
ATOM 2866 O O . ALA A 1 371 ? 24.718 0.573 -22.963 1.00 74.81 371 ALA A O 1
ATOM 2867 N N . LEU A 1 372 ? 23.011 0.524 -21.514 1.00 72.69 372 LEU A N 1
ATOM 2868 C CA . LEU A 1 372 ? 22.813 1.979 -21.494 1.00 72.69 372 LEU A CA 1
ATOM 2869 C C . LEU A 1 372 ? 24.091 2.756 -21.145 1.00 72.69 372 LEU A C 1
ATOM 2871 O O . LEU A 1 372 ? 24.338 3.806 -21.735 1.00 72.69 372 LEU A O 1
ATOM 2875 N N . ASN A 1 373 ? 24.915 2.232 -20.235 1.00 67.00 373 ASN A N 1
ATOM 2876 C CA . ASN A 1 373 ? 26.178 2.855 -19.832 1.00 67.00 373 ASN A CA 1
ATOM 2877 C C . ASN A 1 373 ? 27.347 2.623 -20.795 1.00 67.00 373 ASN A C 1
ATOM 2879 O O . ASN A 1 373 ? 28.333 3.360 -20.737 1.00 67.00 373 ASN A O 1
ATOM 2883 N N . MET A 1 374 ? 27.292 1.566 -21.604 1.00 62.97 374 MET A N 1
ATOM 2884 C CA . MET A 1 374 ? 28.416 1.107 -22.423 1.00 62.97 374 MET A CA 1
ATOM 2885 C C . MET A 1 374 ? 28.311 1.512 -23.903 1.00 62.97 374 MET A C 1
ATOM 2887 O O . MET A 1 374 ? 29.244 1.266 -24.662 1.00 62.97 374 MET A O 1
ATOM 2891 N N . LEU A 1 375 ? 27.214 2.137 -24.342 1.00 61.06 375 LEU A N 1
ATOM 2892 C CA . LEU A 1 375 ? 27.004 2.462 -25.757 1.00 61.06 375 LEU A CA 1
ATOM 2893 C C . LEU A 1 375 ? 27.813 3.689 -26.230 1.00 61.06 375 LEU A C 1
ATOM 2895 O O . LEU A 1 375 ? 27.490 4.826 -25.895 1.00 61.06 375 LEU A O 1
ATOM 2899 N N . ASN A 1 376 ? 28.779 3.443 -27.125 1.00 63.50 376 ASN A N 1
ATOM 2900 C CA . ASN A 1 376 ? 29.506 4.426 -27.951 1.00 63.50 376 ASN A CA 1
ATOM 2901 C C . ASN A 1 376 ? 30.261 5.507 -27.163 1.00 63.50 376 ASN A C 1
ATOM 2903 O O . ASN A 1 376 ? 30.212 6.694 -27.498 1.00 63.50 376 ASN A O 1
ATOM 2907 N N . GLN A 1 377 ? 30.996 5.086 -26.133 1.00 75.31 377 GLN A N 1
ATOM 2908 C CA . GLN A 1 377 ? 31.863 5.996 -25.396 1.00 75.31 377 GLN A CA 1
ATOM 2909 C C . GLN A 1 377 ? 32.975 6.555 -26.299 1.00 75.31 377 GLN A C 1
ATOM 2911 O O . GLN A 1 377 ? 33.710 5.803 -26.939 1.00 75.31 377 GLN A O 1
ATOM 2916 N N . SER A 1 378 ? 33.122 7.878 -26.339 1.00 84.56 378 SER A N 1
ATOM 2917 C CA . SER A 1 378 ? 34.170 8.569 -27.097 1.00 84.56 378 SER A CA 1
ATOM 2918 C C . SER A 1 378 ? 34.630 9.828 -26.375 1.00 84.56 378 SER A C 1
ATOM 2920 O O . SER A 1 378 ? 33.842 10.518 -25.733 1.00 84.56 378 SER A O 1
ATOM 2922 N N . VAL A 1 379 ? 35.916 10.159 -26.486 1.00 89.69 379 VAL A N 1
ATOM 2923 C CA . VAL A 1 379 ? 36.422 11.434 -25.966 1.00 89.69 379 VAL A CA 1
ATOM 2924 C C . VAL A 1 379 ? 36.019 12.540 -26.941 1.00 89.69 379 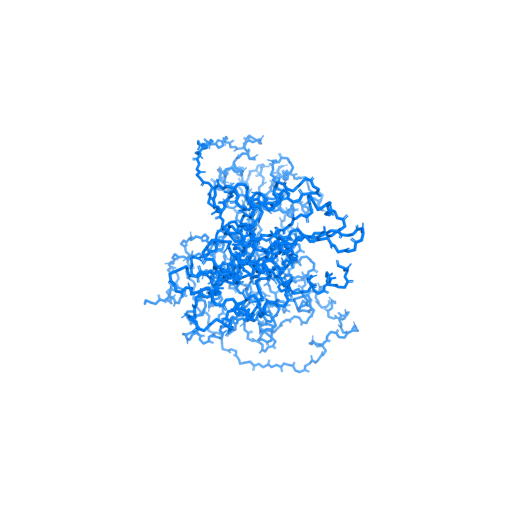VAL A C 1
ATOM 2926 O O . VAL A 1 379 ? 36.416 12.530 -28.111 1.00 89.69 379 VAL A O 1
ATOM 2929 N N . GLN A 1 380 ? 35.223 13.500 -26.481 1.00 89.25 380 GLN A N 1
ATOM 2930 C CA . GLN A 1 380 ? 34.829 14.666 -27.264 1.00 89.25 380 GLN A CA 1
ATOM 2931 C C . GLN A 1 380 ? 35.536 15.923 -26.785 1.00 89.25 380 GLN A C 1
ATOM 2933 O O . GLN A 1 380 ? 35.844 16.068 -25.604 1.00 89.25 380 GLN A O 1
ATOM 2938 N N . CYS A 1 381 ? 35.786 16.817 -27.736 1.00 91.38 381 CYS A N 1
ATOM 2939 C CA . CYS A 1 381 ? 36.414 18.100 -27.508 1.00 91.38 381 CYS A CA 1
ATOM 2940 C C . CYS A 1 381 ? 35.420 19.217 -27.820 1.00 91.38 381 CYS A C 1
ATOM 2942 O O . CYS A 1 381 ? 34.896 19.278 -28.931 1.00 91.38 381 CYS A O 1
ATOM 2944 N N . ASP A 1 382 ? 35.193 20.085 -26.842 1.00 90.62 382 ASP A N 1
ATOM 2945 C CA . ASP A 1 382 ? 34.510 21.363 -26.993 1.00 90.62 382 ASP A CA 1
ATOM 2946 C C . ASP A 1 382 ? 35.452 22.341 -27.712 1.00 90.62 382 ASP A C 1
ATOM 2948 O O . ASP A 1 382 ? 36.512 22.702 -27.188 1.00 90.62 382 ASP A O 1
ATOM 2952 N N . SER A 1 383 ? 35.106 22.715 -28.945 1.00 88.56 383 SER A N 1
ATOM 2953 C CA . SER A 1 383 ? 35.941 23.587 -29.775 1.00 88.56 383 SER A CA 1
ATOM 2954 C C . SER A 1 383 ? 36.011 25.024 -29.269 1.00 88.56 383 SER A C 1
ATOM 2956 O O . SER A 1 383 ? 36.977 25.712 -29.586 1.00 88.56 383 SER A O 1
ATOM 2958 N N . ASP A 1 384 ? 35.033 25.466 -28.476 1.00 88.00 384 ASP A N 1
ATOM 2959 C CA . ASP A 1 384 ? 34.979 26.844 -27.978 1.00 88.00 384 ASP A CA 1
ATOM 2960 C C . ASP A 1 384 ? 35.927 27.048 -26.786 1.00 88.00 384 ASP A C 1
ATOM 2962 O O . ASP A 1 384 ? 36.350 28.166 -26.499 1.00 88.00 384 ASP A O 1
ATOM 2966 N N . LYS A 1 385 ? 36.311 25.953 -26.116 1.00 91.06 385 LYS A N 1
ATOM 2967 C CA . LYS A 1 385 ? 37.278 25.946 -25.004 1.00 91.06 385 LYS A CA 1
ATOM 2968 C C . LYS A 1 385 ? 38.679 25.514 -25.423 1.00 91.06 385 LYS A C 1
ATOM 2970 O O . LYS A 1 385 ? 39.649 25.744 -24.707 1.00 91.06 385 LYS A O 1
ATOM 2975 N N . CYS A 1 386 ? 38.814 24.817 -26.547 1.00 92.38 386 CYS A N 1
ATOM 2976 C CA . CYS A 1 386 ? 40.085 24.218 -26.926 1.00 92.38 386 CYS A CA 1
ATOM 2977 C C . CYS A 1 386 ? 41.083 25.261 -27.453 1.00 92.38 386 CYS A C 1
ATOM 2979 O O . CYS A 1 386 ? 40.908 25.856 -28.516 1.00 92.38 386 CYS A O 1
ATOM 2981 N N . VAL A 1 387 ? 42.208 25.405 -26.751 1.00 91.69 387 VAL A N 1
ATOM 2982 C CA . VAL A 1 387 ? 43.315 26.298 -27.147 1.00 91.69 387 VAL A CA 1
ATOM 2983 C C . VAL A 1 387 ? 44.385 25.620 -28.013 1.00 91.69 387 VAL A C 1
ATOM 2985 O O . VAL A 1 387 ? 45.352 26.263 -28.408 1.00 91.69 387 VAL A O 1
ATOM 2988 N N . GLY A 1 388 ? 44.244 24.322 -28.315 1.00 90.50 388 GLY A N 1
ATOM 2989 C CA . GLY A 1 388 ? 45.195 23.593 -29.168 1.00 90.50 388 GLY A CA 1
ATOM 2990 C C . GLY A 1 388 ? 46.612 23.494 -28.582 1.00 90.50 388 GLY A C 1
ATOM 2991 O O . GLY A 1 388 ? 47.589 23.666 -29.308 1.00 90.50 388 GLY A O 1
ATOM 2992 N N . CYS A 1 389 ? 46.721 23.265 -27.266 1.00 92.69 389 CYS A N 1
ATOM 2993 C CA . CYS A 1 389 ? 47.990 23.188 -26.525 1.00 92.69 389 CYS A CA 1
ATOM 2994 C C . CYS A 1 389 ? 48.710 21.829 -26.613 1.00 92.69 389 CYS A C 1
ATOM 2996 O O . CYS A 1 389 ? 49.778 21.666 -26.030 1.00 92.69 389 CYS A O 1
ATOM 2998 N N . ASP A 1 390 ? 48.100 20.838 -27.267 1.00 94.19 390 ASP A N 1
ATOM 2999 C CA . ASP A 1 390 ? 48.633 19.488 -27.511 1.00 94.19 390 ASP A CA 1
ATOM 3000 C C . ASP A 1 390 ? 48.946 18.640 -26.258 1.00 94.19 390 ASP A C 1
ATOM 3002 O O . ASP A 1 390 ? 49.368 17.489 -26.371 1.00 94.19 390 ASP A O 1
ATOM 3006 N N . ILE A 1 391 ? 48.641 19.132 -25.049 1.00 96.00 391 ILE A N 1
ATOM 3007 C CA . ILE A 1 391 ? 48.822 18.399 -23.780 1.00 96.00 391 ILE A CA 1
ATOM 3008 C C . ILE A 1 391 ? 48.117 17.040 -23.814 1.00 96.00 391 ILE A C 1
ATOM 3010 O O . ILE A 1 391 ? 48.680 16.029 -23.396 1.00 96.00 391 ILE A O 1
ATOM 3014 N N . CYS A 1 392 ? 46.903 16.989 -24.365 1.00 95.88 392 CYS A N 1
ATOM 3015 C CA . CYS A 1 392 ? 46.148 15.745 -24.482 1.00 95.88 392 CYS A CA 1
ATOM 3016 C C . CYS A 1 392 ? 46.872 14.679 -25.322 1.00 95.88 392 CYS A C 1
ATOM 3018 O O . CYS A 1 392 ? 46.738 13.485 -25.044 1.00 95.88 392 CYS A O 1
ATOM 3020 N N . GLU A 1 393 ? 47.682 15.092 -26.301 1.00 96.88 393 GLU A N 1
ATOM 3021 C CA . GLU A 1 393 ? 48.473 14.178 -27.110 1.00 96.88 393 GLU A CA 1
ATOM 3022 C C . GLU A 1 393 ? 49.653 13.608 -26.333 1.00 96.88 393 GLU A C 1
ATOM 3024 O O . GLU A 1 393 ? 49.856 12.396 -26.343 1.00 96.88 393 GLU A O 1
ATOM 3029 N N . TYR A 1 394 ? 50.386 14.464 -25.621 1.00 97.12 394 TYR A N 1
ATOM 3030 C CA . TYR A 1 394 ? 51.503 14.052 -24.773 1.00 97.12 394 TYR A CA 1
ATOM 3031 C C . TYR A 1 394 ? 51.062 13.096 -23.666 1.00 97.12 394 TYR A C 1
ATOM 3033 O O . TYR A 1 394 ? 51.709 12.075 -23.437 1.00 97.12 394 TYR A O 1
ATOM 3041 N N . VAL A 1 395 ? 49.932 13.388 -23.019 1.00 96.75 395 VAL A N 1
ATOM 3042 C CA . VAL A 1 395 ? 49.345 12.510 -22.001 1.00 96.75 395 VAL A CA 1
ATOM 3043 C C . VAL A 1 395 ? 48.975 11.159 -22.604 1.00 96.75 395 VAL A C 1
ATOM 3045 O O . VAL A 1 395 ? 49.287 10.122 -22.029 1.00 96.75 395 VAL A O 1
ATOM 3048 N N . CYS A 1 396 ? 48.339 11.149 -23.777 1.00 97.12 396 CYS A N 1
ATOM 3049 C CA . CYS A 1 396 ? 47.937 9.904 -24.419 1.00 97.12 396 CYS A CA 1
ATOM 3050 C C . CYS A 1 396 ? 49.138 9.044 -24.835 1.00 97.12 396 CYS A C 1
ATOM 3052 O O . CYS A 1 396 ? 49.117 7.834 -24.612 1.00 97.12 396 CYS A O 1
ATOM 3054 N N . SER A 1 397 ? 50.183 9.638 -25.419 1.00 96.69 397 SER A N 1
ATOM 3055 C CA . SER A 1 397 ? 51.383 8.886 -25.798 1.00 96.69 397 SER A CA 1
ATOM 3056 C C . SER A 1 397 ? 52.139 8.380 -24.571 1.00 96.69 397 SER A C 1
ATOM 3058 O O . SER A 1 397 ? 52.639 7.259 -24.588 1.00 96.69 397 SER A O 1
ATOM 3060 N N . PHE A 1 398 ? 52.194 9.169 -23.495 1.00 96.56 398 PHE A N 1
ATOM 3061 C CA . PHE A 1 398 ? 52.837 8.754 -22.254 1.00 96.56 398 PHE A CA 1
ATOM 3062 C C . PHE A 1 398 ? 52.097 7.577 -21.617 1.00 96.56 398 PHE A C 1
ATOM 3064 O O . PHE A 1 398 ? 52.712 6.561 -21.318 1.00 96.56 398 PHE A O 1
ATOM 3071 N N . GLU A 1 399 ? 50.773 7.670 -21.508 1.00 96.06 399 GLU A N 1
ATOM 3072 C CA . GLU A 1 399 ? 49.941 6.610 -20.936 1.00 96.06 399 GLU A CA 1
ATOM 3073 C C . GLU A 1 399 ? 50.030 5.302 -21.734 1.00 96.06 399 GLU A C 1
ATOM 3075 O O . GLU A 1 399 ? 50.028 4.215 -21.164 1.00 96.06 399 GLU A O 1
ATOM 3080 N N . LYS A 1 400 ? 50.085 5.388 -23.067 1.00 94.44 400 LYS A N 1
ATOM 3081 C CA . LYS A 1 400 ? 50.001 4.203 -23.931 1.00 94.44 400 LYS A CA 1
ATOM 3082 C C . LYS A 1 400 ? 51.346 3.619 -24.339 1.00 94.44 400 LYS A C 1
ATOM 3084 O O . LYS A 1 400 ? 51.408 2.438 -24.654 1.00 94.44 400 LYS A O 1
ATOM 3089 N N . GLU A 1 401 ? 52.393 4.435 -24.370 1.00 92.88 401 GLU A N 1
ATOM 3090 C CA . GLU A 1 401 ? 53.703 4.068 -24.922 1.00 92.88 401 GLU A CA 1
ATOM 3091 C C . GLU A 1 401 ? 54.861 4.374 -23.956 1.00 92.88 401 GLU A C 1
ATOM 3093 O O . GLU A 1 401 ? 56.016 4.108 -24.284 1.00 92.88 401 GLU A O 1
ATOM 3098 N N . GLY A 1 402 ? 54.589 4.971 -22.789 1.00 94.38 402 GLY A N 1
ATOM 3099 C CA . GLY A 1 402 ? 55.602 5.356 -21.799 1.00 94.38 402 GLY A CA 1
ATOM 3100 C C . GLY A 1 402 ? 56.480 6.543 -22.209 1.00 94.38 402 GLY A C 1
ATOM 3101 O O . GLY A 1 402 ? 57.488 6.808 -21.557 1.00 94.38 402 GLY A O 1
ATOM 3102 N N . ILE A 1 403 ? 56.138 7.253 -23.293 1.00 94.31 403 ILE A N 1
ATOM 3103 C CA . ILE A 1 403 ? 56.957 8.335 -23.858 1.00 94.31 403 ILE A CA 1
ATOM 3104 C C . ILE A 1 403 ? 56.128 9.548 -24.288 1.00 94.31 403 ILE A C 1
ATOM 3106 O O . ILE A 1 403 ? 54.994 9.431 -24.749 1.00 94.31 403 ILE A O 1
ATOM 3110 N N . PHE A 1 404 ? 56.727 10.735 -24.205 1.00 95.06 404 PHE A N 1
ATOM 3111 C CA . PHE A 1 404 ? 56.135 11.983 -24.689 1.00 95.06 404 PHE A CA 1
ATOM 3112 C C . PHE A 1 404 ? 56.409 12.156 -26.187 1.00 95.06 404 PHE A C 1
ATOM 3114 O O . PHE A 1 404 ? 57.413 12.740 -26.586 1.00 95.06 404 PHE A O 1
ATOM 3121 N N . ASN A 1 405 ? 55.533 11.606 -27.030 1.00 95.12 405 ASN A N 1
ATOM 3122 C CA . ASN A 1 405 ? 55.639 11.716 -28.480 1.00 95.12 405 ASN A CA 1
ATOM 3123 C C . ASN A 1 405 ? 54.245 11.841 -29.123 1.00 95.12 405 ASN A C 1
ATOM 3125 O O . ASN A 1 405 ? 53.557 10.827 -29.279 1.00 95.12 405 ASN A O 1
ATOM 3129 N N . PRO A 1 406 ? 53.862 13.053 -29.563 1.00 92.88 406 PRO A N 1
ATOM 3130 C CA . PRO A 1 406 ? 52.626 13.326 -30.286 1.00 92.88 406 PRO A CA 1
ATOM 3131 C C . PRO A 1 406 ? 52.332 12.322 -31.402 1.00 92.88 406 PRO A C 1
ATOM 3133 O O . PRO A 1 406 ? 51.240 11.779 -31.447 1.00 92.88 406 PRO A O 1
ATOM 3136 N N . LEU A 1 407 ? 53.307 11.947 -32.235 1.00 93.50 407 LEU A N 1
ATOM 3137 C CA . LEU A 1 407 ? 53.079 11.026 -33.361 1.00 93.50 407 LEU A CA 1
ATOM 3138 C C . LEU A 1 407 ? 52.613 9.622 -32.941 1.00 93.50 407 LEU A C 1
ATOM 3140 O O . LEU A 1 407 ? 52.152 8.854 -33.781 1.00 93.50 407 LEU A O 1
ATOM 3144 N N . LYS A 1 408 ? 52.730 9.270 -31.657 1.00 94.88 408 LYS A N 1
ATOM 3145 C CA . LYS A 1 408 ? 52.271 7.990 -31.104 1.00 94.88 408 LYS A CA 1
ATOM 3146 C C . LYS A 1 408 ? 50.969 8.081 -30.306 1.00 94.88 408 LYS A C 1
ATOM 3148 O O . LYS A 1 408 ? 50.550 7.101 -29.686 1.00 94.88 408 LYS A O 1
ATOM 3153 N N . SER A 1 409 ? 50.326 9.242 -30.282 1.00 95.62 409 SER A N 1
ATOM 3154 C CA . SER A 1 409 ? 49.083 9.421 -29.546 1.00 95.62 409 SER A CA 1
ATOM 3155 C C . SER A 1 409 ? 47.848 9.064 -30.375 1.00 95.62 409 SER A C 1
ATOM 3157 O O . SER A 1 409 ? 47.804 9.205 -31.596 1.00 95.62 409 SER A O 1
ATOM 3159 N N . ARG A 1 410 ? 46.822 8.592 -29.662 1.00 95.31 410 ARG A N 1
ATOM 3160 C CA . ARG A 1 410 ? 45.517 8.168 -30.187 1.00 95.31 410 ARG A CA 1
ATOM 3161 C C . ARG A 1 410 ? 44.470 9.299 -30.168 1.00 95.31 410 ARG A C 1
ATOM 3163 O O . ARG A 1 410 ? 43.304 9.055 -30.468 1.00 95.31 410 ARG A O 1
ATOM 3170 N N . ILE A 1 411 ? 44.869 10.515 -29.789 1.00 95.25 411 ILE A N 1
ATOM 3171 C CA . ILE A 1 411 ? 44.090 11.763 -29.869 1.00 95.25 411 ILE A CA 1
ATOM 3172 C C . ILE A 1 411 ? 44.883 12.781 -30.688 1.00 95.25 411 ILE A C 1
ATOM 3174 O O . ILE A 1 411 ? 46.101 12.848 -30.536 1.00 95.25 411 ILE A O 1
ATOM 3178 N N . ARG A 1 412 ? 44.224 13.538 -31.568 1.00 92.88 412 ARG A N 1
ATOM 3179 C CA . ARG A 1 412 ? 44.858 14.535 -32.447 1.00 92.88 412 ARG A CA 1
ATOM 3180 C C . ARG A 1 412 ? 44.248 15.912 -32.243 1.00 92.88 412 ARG A C 1
ATOM 3182 O O . ARG A 1 412 ? 43.071 16.100 -32.521 1.00 92.88 412 ARG A O 1
ATOM 3189 N N . SER A 1 413 ? 45.046 16.868 -31.806 1.00 91.38 413 SER A N 1
ATOM 3190 C CA . SER A 1 413 ? 44.749 18.293 -31.836 1.00 91.38 413 SER A CA 1
ATOM 3191 C C . SER A 1 413 ? 44.795 18.777 -33.287 1.00 91.38 413 SER A C 1
ATOM 3193 O O . SER A 1 413 ? 45.768 18.557 -34.008 1.00 91.38 413 SER A O 1
ATOM 3195 N N . VAL A 1 414 ? 43.711 19.393 -33.746 1.00 88.50 414 VAL A N 1
ATOM 3196 C CA . VAL A 1 414 ? 43.551 19.907 -35.106 1.00 88.50 414 VAL A CA 1
ATOM 3197 C C . VAL A 1 414 ? 43.146 21.368 -35.027 1.00 88.50 414 VAL A C 1
ATOM 3199 O O . VAL A 1 414 ? 42.202 21.739 -34.327 1.00 88.50 414 VAL A O 1
ATOM 3202 N N . ARG A 1 415 ? 43.855 22.204 -35.783 1.00 84.31 415 ARG A N 1
ATOM 3203 C CA . ARG A 1 415 ? 43.564 23.633 -35.902 1.00 84.31 415 ARG A CA 1
ATOM 3204 C C . ARG A 1 415 ? 42.672 23.855 -37.118 1.00 84.31 415 ARG A C 1
ATOM 3206 O O . ARG A 1 415 ? 43.096 23.636 -38.252 1.00 84.31 415 ARG A O 1
ATOM 3213 N N . ILE A 1 416 ? 41.424 24.247 -36.882 1.00 73.19 416 ILE A N 1
ATOM 3214 C CA . ILE A 1 416 ? 40.408 24.472 -37.910 1.00 73.19 416 ILE A CA 1
ATOM 3215 C C . ILE A 1 416 ? 40.245 25.988 -38.087 1.00 73.19 416 ILE A C 1
ATOM 3217 O O . ILE A 1 416 ? 39.529 26.648 -37.340 1.00 73.19 416 ILE A O 1
ATOM 3221 N N . LYS A 1 417 ? 40.886 26.543 -39.126 1.00 62.41 417 LYS A N 1
ATOM 3222 C CA . LYS A 1 417 ? 40.989 27.999 -39.391 1.00 62.41 417 LYS A CA 1
ATOM 3223 C C . LYS A 1 417 ? 41.762 28.751 -38.287 1.00 62.41 417 LYS A C 1
ATOM 3225 O O . LYS A 1 417 ? 42.215 28.162 -37.317 1.00 62.41 417 LYS A O 1
ATOM 3230 N N . LEU A 1 418 ? 41.962 30.062 -38.462 1.00 60.72 418 LEU A N 1
ATOM 3231 C CA . LEU A 1 418 ? 42.801 30.897 -37.583 1.00 60.72 418 LEU A CA 1
ATOM 3232 C C . LEU A 1 418 ? 42.311 31.023 -36.124 1.00 60.72 418 LEU A C 1
ATOM 3234 O O . LEU A 1 418 ? 43.060 31.550 -35.308 1.00 60.72 418 LEU A O 1
ATOM 3238 N N . ILE A 1 419 ? 41.089 30.583 -35.796 1.00 64.00 419 ILE A N 1
ATOM 3239 C CA . ILE A 1 419 ? 40.441 30.879 -34.504 1.00 64.00 419 ILE A CA 1
ATOM 3240 C C . ILE A 1 419 ? 39.825 29.676 -33.770 1.00 64.00 419 ILE A C 1
ATOM 3242 O O . ILE A 1 419 ? 39.556 29.815 -32.583 1.00 64.00 419 ILE A O 1
ATOM 3246 N N . ASN A 1 420 ? 39.647 28.503 -34.399 1.00 76.06 420 ASN A N 1
ATOM 3247 C CA . ASN A 1 420 ? 39.030 27.345 -33.735 1.00 76.06 420 ASN A CA 1
ATOM 3248 C C . ASN A 1 420 ? 40.009 26.167 -33.676 1.00 76.06 420 ASN A C 1
ATOM 3250 O O . ASN A 1 420 ? 40.541 25.737 -34.699 1.00 76.06 420 ASN A O 1
ATOM 3254 N N . ASN A 1 421 ? 40.208 25.589 -32.491 1.00 88.62 421 ASN A N 1
ATOM 3255 C CA . ASN A 1 421 ? 40.945 24.335 -32.329 1.00 88.62 421 ASN A CA 1
ATOM 3256 C C . ASN A 1 421 ? 39.994 23.243 -31.841 1.00 88.62 421 ASN A C 1
ATOM 3258 O O . ASN A 1 421 ? 38.972 23.511 -31.217 1.00 88.62 421 ASN A O 1
ATOM 3262 N N . THR A 1 422 ? 40.314 21.988 -32.121 1.00 91.69 422 THR A N 1
ATOM 3263 C CA . THR A 1 422 ? 39.577 20.844 -31.580 1.00 91.69 422 THR A CA 1
ATOM 3264 C C . THR A 1 422 ? 40.511 19.656 -31.418 1.00 91.69 422 THR A C 1
ATOM 3266 O O . THR A 1 422 ? 41.611 19.654 -31.961 1.00 91.69 422 THR A O 1
ATOM 3269 N N . ALA A 1 423 ? 40.086 18.637 -30.682 1.00 93.06 423 ALA A N 1
ATOM 3270 C CA . ALA A 1 423 ? 40.794 17.373 -30.588 1.00 93.06 423 ALA A CA 1
ATOM 3271 C C . ALA A 1 423 ? 39.912 16.222 -31.089 1.00 93.06 423 ALA A C 1
ATOM 3273 O O . ALA A 1 423 ? 38.760 16.056 -30.679 1.00 93.06 423 ALA A O 1
ATOM 3274 N N . ILE A 1 424 ? 40.470 15.413 -31.983 1.00 92.56 424 ILE A N 1
ATOM 3275 C CA . ILE A 1 424 ? 39.807 14.303 -32.653 1.00 92.56 424 ILE A CA 1
ATOM 3276 C C . ILE A 1 424 ? 40.272 12.989 -32.024 1.00 92.56 424 ILE A C 1
ATOM 3278 O O . ILE A 1 424 ? 41.466 12.741 -31.853 1.00 92.56 424 ILE A O 1
ATOM 3282 N N . THR A 1 425 ? 39.308 12.133 -31.696 1.00 93.56 425 THR A N 1
ATOM 3283 C CA . THR A 1 425 ? 39.512 10.744 -31.269 1.00 93.56 425 THR A CA 1
ATOM 3284 C C . THR A 1 425 ? 38.520 9.831 -31.981 1.00 93.56 425 THR A C 1
ATOM 3286 O O . THR A 1 425 ? 37.602 10.303 -32.665 1.00 93.56 425 THR A O 1
ATOM 3289 N N . CYS A 1 426 ? 38.691 8.515 -31.818 1.00 92.12 426 CYS A N 1
ATOM 3290 C CA . CYS A 1 426 ? 37.731 7.529 -32.300 1.00 92.12 426 CYS A CA 1
ATOM 3291 C C . CYS A 1 426 ? 36.320 7.831 -31.766 1.00 92.12 426 CYS A C 1
ATOM 3293 O O . CYS A 1 426 ? 36.125 8.019 -30.567 1.00 92.12 426 CYS A O 1
ATOM 3295 N N . LYS A 1 427 ? 35.327 7.836 -32.662 1.00 87.38 427 LYS A N 1
ATOM 3296 C CA . LYS A 1 427 ? 33.919 8.108 -32.331 1.00 87.38 427 LYS A CA 1
ATOM 3297 C C . LYS A 1 427 ? 33.101 6.862 -31.975 1.00 87.38 427 LYS A C 1
ATOM 3299 O O . LYS A 1 427 ? 31.903 6.991 -31.769 1.00 87.38 427 LYS A O 1
ATOM 3304 N N . ALA A 1 428 ? 33.729 5.681 -31.923 1.00 86.19 428 ALA A N 1
ATOM 3305 C CA . ALA A 1 428 ? 33.069 4.409 -31.603 1.00 86.19 428 ALA A CA 1
ATOM 3306 C C . ALA A 1 428 ? 31.756 4.199 -32.398 1.00 86.19 428 ALA A C 1
ATOM 3308 O O . ALA A 1 428 ? 30.690 3.985 -31.832 1.00 86.19 428 ALA A O 1
ATOM 3309 N N . CYS A 1 429 ? 31.817 4.333 -33.728 1.00 84.75 429 CYS A N 1
ATOM 3310 C CA . CYS A 1 429 ? 30.631 4.339 -34.595 1.00 84.75 429 CYS A CA 1
ATOM 3311 C C . CYS A 1 429 ? 29.855 3.012 -34.522 1.00 84.75 429 CYS A C 1
ATOM 3313 O O . CYS A 1 429 ? 30.475 1.954 -34.549 1.00 84.75 429 CYS A O 1
ATOM 3315 N N . ILE A 1 430 ? 28.516 3.046 -34.548 1.00 70.62 430 ILE A N 1
ATOM 3316 C CA . ILE A 1 430 ? 27.652 1.862 -34.332 1.00 70.62 430 ILE A CA 1
ATOM 3317 C C . ILE A 1 430 ? 27.745 0.773 -35.426 1.00 70.62 430 ILE A C 1
ATOM 3319 O O . ILE A 1 430 ? 27.235 -0.322 -35.246 1.00 70.62 430 ILE A O 1
ATOM 3323 N N . ASN A 1 431 ? 28.439 1.061 -36.528 1.00 80.50 431 ASN A N 1
ATOM 3324 C CA . ASN A 1 431 ? 28.890 0.121 -37.557 1.00 80.50 431 ASN A CA 1
ATOM 3325 C C . ASN A 1 431 ? 30.213 0.655 -38.108 1.00 80.50 431 ASN A C 1
ATOM 3327 O O . ASN A 1 431 ? 30.230 1.327 -39.138 1.00 80.50 431 ASN A O 1
ATOM 3331 N N . ALA A 1 432 ? 31.301 0.486 -37.357 1.00 87.75 432 ALA A N 1
ATOM 3332 C CA . ALA A 1 432 ? 32.555 1.168 -37.651 1.00 87.75 432 ALA A CA 1
ATOM 3333 C C . ALA A 1 432 ? 33.082 0.815 -39.061 1.00 87.75 432 ALA A C 1
ATOM 3335 O O . ALA A 1 432 ? 33.484 -0.330 -39.287 1.00 87.75 432 ALA A O 1
ATOM 3336 N N . PRO A 1 433 ? 33.150 1.781 -40.006 1.00 90.25 433 PRO A N 1
ATOM 3337 C CA . PRO A 1 433 ? 33.635 1.507 -41.362 1.00 90.25 433 PRO A CA 1
ATOM 3338 C C . PRO A 1 433 ? 35.065 0.959 -41.368 1.00 90.25 433 PRO A C 1
ATOM 3340 O O . PRO A 1 433 ? 35.393 0.088 -42.165 1.00 90.25 433 PRO A O 1
ATOM 3343 N N . CYS A 1 434 ? 35.887 1.399 -40.410 1.00 93.50 434 CYS A N 1
ATOM 3344 C CA . CYS A 1 434 ? 37.261 0.938 -40.231 1.00 93.50 434 CYS A CA 1
ATOM 3345 C C . CYS A 1 434 ? 37.383 -0.543 -39.841 1.00 93.50 434 CYS A C 1
ATOM 3347 O O . CYS A 1 434 ? 38.403 -1.166 -40.130 1.00 93.50 434 CYS A O 1
ATOM 3349 N N . VAL A 1 435 ? 36.351 -1.111 -39.213 1.00 93.56 435 VAL A N 1
ATOM 3350 C CA . VAL A 1 435 ? 36.272 -2.542 -38.887 1.00 93.56 435 VAL A CA 1
ATOM 3351 C C . VAL A 1 435 ? 35.867 -3.327 -40.127 1.00 93.56 435 VAL A C 1
ATOM 3353 O O . VAL A 1 435 ? 36.523 -4.307 -40.467 1.00 93.56 435 VAL A O 1
ATOM 3356 N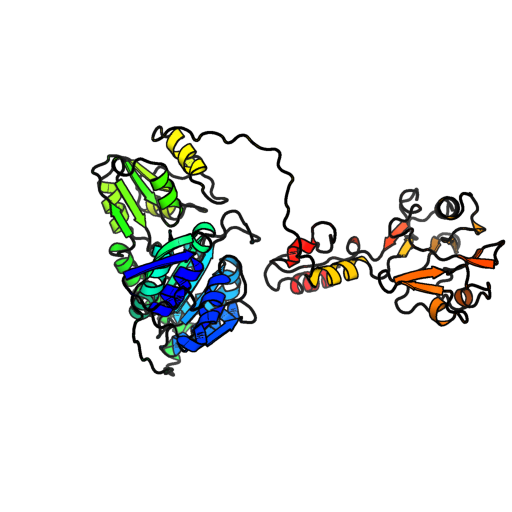 N . ALA A 1 436 ? 34.845 -2.855 -40.847 1.00 92.38 436 ALA A N 1
ATOM 3357 C CA . ALA A 1 436 ? 34.390 -3.474 -42.092 1.00 92.38 436 ALA A CA 1
ATOM 3358 C C . ALA A 1 436 ? 35.466 -3.456 -43.195 1.00 92.38 436 ALA A C 1
ATOM 3360 O O . ALA A 1 436 ? 35.550 -4.387 -43.989 1.00 92.38 436 ALA A O 1
ATOM 3361 N N . ALA A 1 437 ? 36.306 -2.420 -43.223 1.00 93.69 437 ALA A N 1
ATOM 3362 C CA . ALA A 1 437 ? 37.381 -2.267 -44.197 1.00 93.69 437 ALA A CA 1
ATOM 3363 C C . ALA A 1 437 ? 38.630 -3.114 -43.896 1.00 93.69 437 ALA A C 1
ATOM 3365 O O . ALA A 1 437 ? 39.551 -3.115 -44.706 1.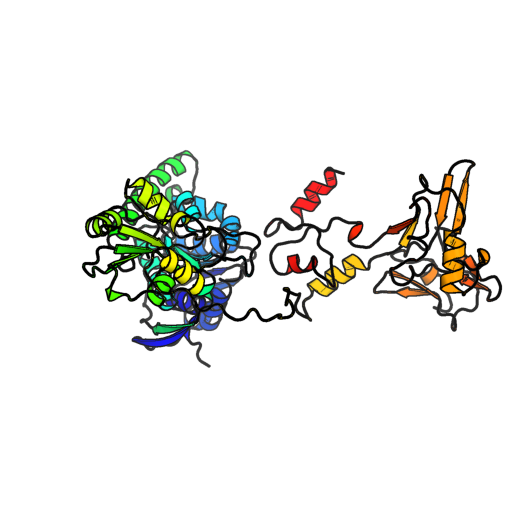00 93.69 437 ALA A O 1
ATOM 3366 N N . CYS A 1 438 ? 38.718 -3.795 -42.745 1.00 95.25 438 CYS A N 1
ATOM 3367 C CA . CYS A 1 438 ? 39.925 -4.530 -42.369 1.00 95.25 438 CYS A CA 1
ATOM 3368 C C . CYS A 1 438 ? 39.976 -5.926 -43.026 1.00 95.25 438 CYS A C 1
ATOM 3370 O O . CYS A 1 438 ? 39.241 -6.816 -42.594 1.00 95.25 438 CYS A O 1
ATOM 3372 N N . PRO A 1 439 ? 40.886 -6.180 -43.989 1.00 92.06 439 PRO A N 1
ATOM 3373 C CA . PRO A 1 439 ? 40.937 -7.463 -44.699 1.00 92.06 439 PRO A CA 1
ATOM 3374 C C . PRO A 1 439 ? 41.435 -8.622 -43.823 1.00 92.06 439 PRO A C 1
ATOM 3376 O O . PRO A 1 439 ? 41.083 -9.774 -44.052 1.00 92.06 439 PRO A O 1
ATOM 3379 N N . GLU A 1 440 ? 42.234 -8.321 -42.797 1.00 93.25 440 GLU A N 1
ATOM 3380 C CA . GLU A 1 440 ? 42.818 -9.313 -41.882 1.00 93.25 440 GLU A CA 1
ATOM 3381 C C . GLU A 1 440 ? 41.939 -9.572 -40.644 1.00 93.25 440 GLU A C 1
ATOM 3383 O O . GLU A 1 440 ? 42.306 -10.360 -39.773 1.00 93.25 440 GLU A O 1
ATOM 3388 N N . GLY A 1 441 ? 40.814 -8.856 -40.500 1.00 92.88 441 GLY A N 1
ATOM 3389 C CA . GLY A 1 441 ? 39.994 -8.897 -39.283 1.00 92.88 441 GLY A CA 1
ATOM 3390 C C . GLY A 1 441 ? 40.737 -8.434 -38.020 1.00 92.88 441 GLY A C 1
ATOM 3391 O O . GLY A 1 441 ? 40.396 -8.846 -36.913 1.00 92.88 441 GLY A O 1
ATOM 3392 N N . ALA A 1 442 ? 41.778 -7.611 -38.181 1.00 94.56 442 ALA A N 1
ATOM 3393 C CA . ALA A 1 442 ? 42.636 -7.124 -37.101 1.00 94.56 442 ALA A CA 1
ATOM 3394 C C . ALA A 1 442 ? 42.072 -5.893 -36.371 1.00 94.56 442 ALA A C 1
ATOM 3396 O O . ALA A 1 442 ? 42.491 -5.595 -35.257 1.00 94.56 442 ALA A O 1
ATOM 3397 N N . ILE A 1 443 ? 41.134 -5.163 -36.980 1.00 94.50 443 ILE A N 1
ATOM 3398 C CA . ILE A 1 443 ? 40.404 -4.083 -36.310 1.00 94.50 443 ILE A CA 1
ATOM 3399 C C . ILE A 1 443 ? 39.128 -4.678 -35.728 1.00 94.50 443 ILE A C 1
ATOM 3401 O O . ILE A 1 443 ? 38.270 -5.151 -36.469 1.00 94.50 443 ILE A O 1
ATOM 3405 N N . VAL A 1 444 ? 39.007 -4.668 -34.402 1.00 91.44 444 VAL A N 1
ATOM 3406 C CA . VAL A 1 444 ? 37.917 -5.336 -33.685 1.00 91.44 444 VAL A CA 1
ATOM 3407 C C . VAL A 1 444 ? 37.092 -4.309 -32.931 1.00 91.44 444 VAL A C 1
ATOM 3409 O O . VAL A 1 444 ? 37.624 -3.517 -32.150 1.00 91.44 444 VAL A O 1
ATOM 3412 N N . GLN A 1 445 ? 35.777 -4.350 -33.136 1.00 88.69 445 GLN A N 1
ATOM 3413 C CA . GLN A 1 445 ? 34.831 -3.580 -32.341 1.00 88.69 445 GLN A CA 1
ATOM 3414 C C . GLN A 1 445 ? 34.263 -4.427 -31.210 1.00 88.69 445 GLN A C 1
ATOM 3416 O O . GLN A 1 445 ? 33.698 -5.500 -31.433 1.00 88.69 445 GLN A O 1
ATOM 3421 N N . SER A 1 446 ? 34.389 -3.921 -29.987 1.00 82.00 446 SER A N 1
ATOM 3422 C CA . SER A 1 446 ? 33.768 -4.525 -28.816 1.00 82.00 446 SER A CA 1
ATOM 3423 C C . SER A 1 446 ? 32.250 -4.494 -28.955 1.00 82.00 446 SER A C 1
ATOM 3425 O O . SER A 1 446 ? 31.646 -3.427 -29.046 1.00 82.00 446 SER A O 1
ATOM 3427 N N . LYS A 1 447 ? 31.615 -5.669 -28.899 1.00 71.62 447 LYS A N 1
ATOM 3428 C CA . LYS A 1 447 ? 30.148 -5.778 -28.839 1.00 71.62 447 LYS A CA 1
ATOM 3429 C C . LYS A 1 447 ? 29.570 -5.228 -27.532 1.00 71.62 447 LYS A C 1
ATOM 3431 O O . LYS A 1 447 ? 28.381 -4.946 -27.474 1.00 71.62 447 LYS A O 1
ATOM 3436 N N . GLN A 1 448 ? 30.396 -5.121 -26.489 1.00 63.66 448 GLN A N 1
ATOM 3437 C CA . GLN A 1 448 ? 29.985 -4.663 -25.163 1.00 63.66 448 GLN A CA 1
ATOM 3438 C C . GLN A 1 448 ? 30.087 -3.143 -25.042 1.00 63.66 448 GLN A C 1
ATOM 3440 O O . GLN A 1 448 ? 29.158 -2.527 -24.545 1.00 63.66 448 GLN A O 1
ATOM 3445 N N . THR A 1 449 ? 31.183 -2.544 -25.517 1.00 68.62 449 THR A N 1
ATOM 3446 C CA . THR A 1 449 ? 31.500 -1.121 -25.289 1.00 68.62 449 THR A CA 1
ATOM 3447 C C . THR A 1 449 ? 31.481 -0.258 -26.554 1.00 68.62 449 THR A C 1
ATOM 3449 O O . THR A 1 449 ? 31.679 0.951 -26.482 1.00 68.62 449 THR A O 1
ATOM 3452 N N . GLY A 1 450 ? 31.334 -0.856 -27.741 1.00 76.94 450 GLY A N 1
ATOM 3453 C CA . GLY A 1 450 ? 31.453 -0.156 -29.027 1.00 76.94 450 GLY A CA 1
ATOM 3454 C C . GLY A 1 450 ? 32.872 0.331 -29.361 1.00 76.94 450 GLY A C 1
ATOM 3455 O O . GLY A 1 450 ? 33.108 0.792 -30.480 1.00 76.94 450 GLY A O 1
ATOM 3456 N N . THR A 1 451 ? 33.826 0.205 -28.431 1.00 85.38 451 THR A N 1
ATOM 3457 C CA . THR A 1 451 ? 35.228 0.606 -28.588 1.00 85.38 451 THR A CA 1
ATOM 3458 C C . THR A 1 451 ? 35.889 -0.165 -29.724 1.00 85.38 451 THR A C 1
ATOM 3460 O O . THR A 1 451 ? 35.751 -1.387 -29.818 1.00 85.38 451 THR A O 1
ATOM 3463 N N . VAL A 1 452 ? 36.640 0.546 -30.562 1.00 90.19 452 VAL A N 1
ATOM 3464 C CA . VAL A 1 452 ? 37.412 -0.041 -31.658 1.00 90.19 452 VAL A CA 1
ATOM 3465 C C . VAL A 1 452 ? 38.859 -0.217 -31.206 1.00 90.19 452 VAL A C 1
ATOM 3467 O O . VAL A 1 452 ? 39.479 0.720 -30.710 1.00 90.19 452 VAL A O 1
ATOM 3470 N N . THR A 1 453 ? 39.393 -1.422 -31.371 1.00 91.44 453 THR A N 1
ATOM 3471 C CA . THR A 1 453 ? 40.745 -1.805 -30.946 1.00 91.44 453 THR A CA 1
ATOM 3472 C C . THR A 1 453 ? 41.490 -2.509 -32.074 1.00 91.44 453 THR A C 1
ATOM 3474 O O . THR A 1 453 ? 40.891 -2.912 -33.072 1.00 91.44 453 THR A O 1
ATOM 3477 N N . VAL A 1 454 ? 42.808 -2.628 -31.923 1.00 93.00 454 VAL A N 1
ATOM 3478 C CA . VAL A 1 454 ? 43.692 -3.256 -32.908 1.00 93.00 454 VAL A CA 1
ATOM 3479 C C . VAL A 1 454 ? 44.301 -4.508 -32.295 1.00 93.00 454 VAL A C 1
ATOM 3481 O O . VAL A 1 454 ? 44.971 -4.431 -31.266 1.00 93.00 454 VAL A O 1
ATOM 3484 N N . ASP A 1 455 ? 44.091 -5.646 -32.946 1.00 92.94 455 ASP A N 1
ATOM 3485 C CA . ASP A 1 455 ? 44.854 -6.867 -32.720 1.00 92.94 455 ASP A CA 1
ATOM 3486 C C . ASP A 1 455 ? 46.228 -6.697 -33.383 1.00 92.94 455 ASP A C 1
ATOM 3488 O O . ASP A 1 455 ? 46.375 -6.712 -34.611 1.00 92.94 455 ASP A O 1
ATOM 3492 N N . TRP A 1 456 ? 47.241 -6.464 -32.550 1.00 89.50 456 TRP A N 1
ATOM 3493 C CA . TRP A 1 456 ? 48.592 -6.172 -33.010 1.00 89.50 456 TRP A CA 1
ATOM 3494 C C . TRP A 1 456 ? 49.259 -7.376 -33.667 1.00 89.50 456 TRP A C 1
ATOM 3496 O O . TRP A 1 456 ? 50.155 -7.167 -34.478 1.00 89.50 456 TRP A O 1
ATOM 3506 N N . GLU A 1 457 ? 48.852 -8.607 -33.374 1.00 92.31 457 GLU A N 1
ATOM 3507 C CA . GLU A 1 457 ? 49.461 -9.791 -33.984 1.00 92.31 457 GLU A CA 1
ATOM 3508 C C . GLU A 1 457 ? 48.924 -10.017 -35.399 1.00 92.31 457 GLU A C 1
ATOM 3510 O O . GLU A 1 457 ? 49.687 -10.344 -36.307 1.00 92.31 457 GLU A O 1
ATOM 3515 N N . LYS A 1 458 ? 47.631 -9.755 -35.618 1.00 94.56 458 LYS A N 1
ATOM 3516 C CA . LYS A 1 458 ? 46.995 -9.905 -36.939 1.00 94.56 458 LYS A CA 1
ATOM 3517 C C . LYS A 1 458 ? 47.220 -8.723 -37.873 1.00 94.56 458 LYS A C 1
ATOM 3519 O O . LYS A 1 458 ? 47.163 -8.875 -39.093 1.00 94.56 458 LYS A O 1
ATOM 3524 N N . CYS A 1 459 ? 47.426 -7.522 -37.336 1.00 94.81 459 CYS A N 1
ATOM 3525 C CA . CYS A 1 459 ? 47.516 -6.324 -38.162 1.00 94.81 459 CYS A CA 1
ATOM 3526 C C . CYS A 1 459 ? 48.807 -6.298 -38.996 1.00 94.81 459 CYS A C 1
ATOM 3528 O O . CYS A 1 459 ? 49.908 -6.232 -38.450 1.00 94.81 459 CYS A O 1
ATOM 3530 N N . LYS A 1 460 ? 48.666 -6.245 -40.326 1.00 92.94 460 LYS A N 1
ATOM 3531 C CA . LYS A 1 460 ? 49.785 -6.115 -41.279 1.00 92.94 460 LYS A CA 1
ATOM 3532 C C . LYS A 1 460 ? 50.132 -4.670 -41.666 1.00 92.94 460 LYS A C 1
ATOM 3534 O O . LYS A 1 460 ? 51.007 -4.466 -42.495 1.00 92.94 460 LYS A O 1
ATOM 3539 N N . GLY A 1 461 ? 49.447 -3.672 -41.099 1.00 90.44 461 GLY A N 1
ATOM 3540 C CA . GLY A 1 461 ? 49.740 -2.254 -41.360 1.00 90.44 461 GLY A CA 1
ATOM 3541 C C . GLY A 1 461 ? 49.296 -1.733 -42.733 1.00 90.44 461 GLY A C 1
ATOM 3542 O O . GLY A 1 461 ? 49.857 -0.769 -43.229 1.00 90.44 461 GLY A O 1
ATOM 3543 N N . CYS A 1 462 ? 48.284 -2.353 -43.347 1.00 90.75 462 CYS A N 1
ATOM 3544 C CA . CYS A 1 462 ? 47.807 -2.0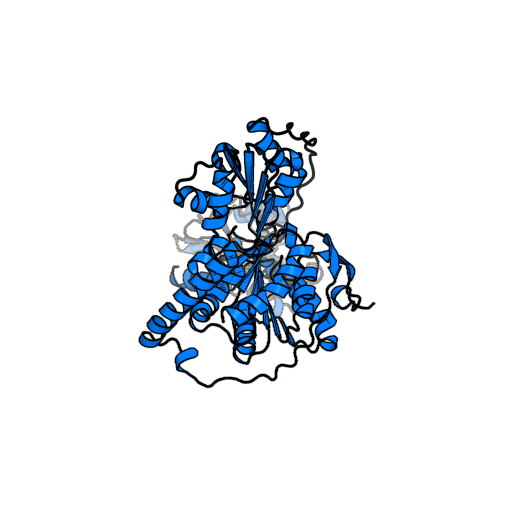12 -44.694 1.00 90.75 462 CYS A CA 1
ATOM 3545 C C . CYS A 1 462 ? 47.000 -0.709 -44.820 1.00 90.75 462 CYS A C 1
ATOM 3547 O O . CYS A 1 462 ? 46.480 -0.500 -45.892 1.00 90.75 462 CYS A O 1
ATOM 3549 N N . ASP A 1 463 ? 46.829 0.081 -43.752 1.00 91.06 463 ASP A N 1
ATOM 3550 C CA . ASP A 1 463 ? 46.148 1.397 -43.682 1.00 91.06 463 ASP A CA 1
ATOM 3551 C C . ASP A 1 463 ? 44.670 1.559 -44.123 1.00 91.06 463 ASP A C 1
ATOM 3553 O O . ASP A 1 463 ? 44.078 2.590 -43.810 1.00 91.06 463 ASP A O 1
ATOM 3557 N N . TRP A 1 464 ? 43.985 0.542 -44.660 1.00 93.00 464 TRP A N 1
ATOM 3558 C CA . TRP A 1 464 ? 42.582 0.659 -45.136 1.00 93.00 464 TRP A CA 1
ATOM 3559 C C . TRP A 1 464 ? 41.581 1.176 -44.083 1.00 93.00 464 TRP A C 1
ATOM 3561 O O . TRP A 1 464 ? 40.575 1.823 -44.388 1.00 93.00 464 TRP A O 1
ATOM 3571 N N . CYS A 1 465 ? 41.848 0.898 -42.807 1.00 92.12 465 CYS A N 1
ATOM 3572 C CA . CYS A 1 465 ? 41.049 1.384 -41.682 1.00 92.12 465 CYS A CA 1
ATOM 3573 C C . CYS A 1 465 ? 41.128 2.912 -41.475 1.00 92.12 465 CYS A C 1
ATOM 3575 O O . CYS A 1 465 ? 40.220 3.490 -40.878 1.00 92.12 465 CYS A O 1
ATOM 3577 N N . ILE A 1 466 ? 42.198 3.558 -41.951 1.00 91.81 466 ILE A N 1
ATOM 3578 C CA . ILE A 1 466 ? 42.398 5.011 -41.895 1.00 91.81 466 ILE A CA 1
ATOM 3579 C C . ILE A 1 466 ? 41.604 5.673 -43.014 1.00 91.81 466 ILE A C 1
ATOM 3581 O O . ILE A 1 466 ? 40.801 6.555 -42.728 1.00 91.81 466 ILE A O 1
ATOM 3585 N N . GLU A 1 467 ? 41.748 5.182 -44.245 1.00 88.75 467 GLU A N 1
ATOM 3586 C CA . GLU A 1 467 ? 41.021 5.689 -45.420 1.00 88.75 467 GLU A CA 1
ATOM 3587 C C . GLU A 1 467 ? 39.498 5.593 -45.254 1.00 88.75 467 GLU A C 1
ATOM 3589 O O . GLU A 1 467 ? 38.742 6.478 -45.647 1.00 88.75 467 GLU A O 1
ATOM 3594 N N . SER A 1 468 ? 39.024 4.534 -44.599 1.00 91.94 468 SER A N 1
ATOM 3595 C CA . SER A 1 468 ? 37.598 4.357 -44.298 1.00 91.94 468 SER A CA 1
ATOM 3596 C C . SER A 1 468 ? 37.095 5.215 -43.128 1.00 91.94 468 SER A C 1
ATOM 3598 O O . SER A 1 468 ? 35.884 5.292 -42.892 1.00 91.94 468 SER A O 1
ATOM 3600 N N . CYS A 1 469 ? 37.978 5.872 -42.369 1.00 90.50 469 CYS A N 1
ATOM 3601 C CA . CYS A 1 469 ? 37.576 6.690 -41.234 1.00 90.50 469 CYS A CA 1
ATOM 3602 C C . CYS A 1 469 ? 37.036 8.053 -41.681 1.00 90.50 469 CYS A C 1
ATOM 3604 O O . CYS A 1 469 ? 37.780 9.008 -41.884 1.00 90.50 469 CYS A O 1
ATOM 3606 N N . GLN A 1 470 ? 35.711 8.187 -41.688 1.00 86.44 470 GLN A N 1
ATOM 3607 C CA . GLN A 1 470 ? 35.009 9.427 -42.053 1.00 86.44 470 GLN A CA 1
ATOM 3608 C C . GLN A 1 470 ? 35.333 10.642 -41.161 1.00 86.44 470 GLN A C 1
ATOM 3610 O O . GLN A 1 470 ? 35.025 11.772 -41.527 1.00 86.44 470 GLN A O 1
ATOM 3615 N N . TYR A 1 471 ? 35.935 10.420 -39.990 1.00 87.56 471 TYR A N 1
ATOM 3616 C CA . TYR A 1 471 ? 36.258 11.467 -39.015 1.00 87.56 471 TYR A CA 1
ATOM 3617 C C . TYR A 1 471 ? 37.750 11.816 -38.963 1.00 87.56 471 TYR A C 1
ATOM 3619 O O . TYR A 1 471 ? 38.128 12.678 -38.174 1.00 87.56 471 TYR A O 1
ATOM 3627 N N . GLY A 1 472 ? 38.605 11.122 -39.726 1.00 87.19 472 GLY A N 1
ATOM 3628 C CA . GLY A 1 472 ? 40.061 11.313 -39.661 1.00 87.19 472 GLY A CA 1
ATOM 3629 C C . GLY A 1 472 ? 40.661 11.003 -38.282 1.00 87.19 472 GLY A C 1
ATOM 3630 O O . GLY A 1 472 ? 41.633 11.623 -37.866 1.00 87.19 472 GLY A O 1
ATOM 3631 N N . ALA A 1 473 ? 40.046 10.084 -37.534 1.00 90.31 473 ALA A N 1
ATOM 3632 C CA . ALA A 1 473 ? 40.378 9.827 -36.133 1.00 90.31 473 ALA A CA 1
ATOM 3633 C C . ALA A 1 473 ? 41.526 8.826 -35.916 1.00 90.31 473 ALA A C 1
ATOM 3635 O O . ALA A 1 473 ? 41.954 8.639 -34.777 1.00 90.31 473 ALA A O 1
ATOM 3636 N N . LEU A 1 474 ? 41.972 8.140 -36.970 1.00 91.69 474 LEU A N 1
ATOM 3637 C CA . LEU A 1 474 ? 43.009 7.115 -36.909 1.00 91.69 474 LEU A CA 1
ATOM 3638 C C . LEU A 1 474 ? 44.289 7.634 -37.567 1.00 91.69 474 LEU A C 1
ATOM 3640 O O . LEU A 1 474 ? 44.238 8.279 -38.611 1.00 91.69 474 LEU A O 1
ATOM 3644 N N . THR A 1 475 ? 45.434 7.303 -36.980 1.00 90.00 475 THR A N 1
ATOM 3645 C CA . THR A 1 475 ? 46.767 7.600 -37.527 1.00 90.00 475 THR A CA 1
ATOM 3646 C C . THR A 1 475 ? 47.630 6.342 -37.523 1.00 90.00 475 THR A C 1
ATOM 3648 O O . THR A 1 475 ? 47.304 5.372 -36.842 1.00 90.00 475 THR A O 1
ATOM 3651 N N . LEU A 1 476 ? 48.729 6.320 -38.280 1.00 91.81 476 LEU A N 1
ATOM 3652 C CA . LEU A 1 476 ? 49.699 5.222 -38.218 1.00 91.81 476 LEU A CA 1
ATOM 3653 C C . LEU A 1 476 ? 50.762 5.502 -37.163 1.00 91.81 476 LEU A C 1
ATOM 3655 O O . LEU A 1 476 ? 51.332 6.590 -37.105 1.00 91.81 476 LEU A O 1
ATOM 3659 N N . HIS A 1 477 ? 51.086 4.481 -36.377 1.00 93.62 477 HIS A N 1
ATOM 3660 C CA . HIS A 1 477 ? 52.238 4.525 -35.497 1.00 93.62 477 HIS A CA 1
ATOM 3661 C C . HIS A 1 477 ? 53.533 4.604 -36.341 1.00 93.62 477 HIS A C 1
ATOM 3663 O O . HIS A 1 477 ? 53.732 3.764 -37.223 1.00 93.62 477 HIS A O 1
ATOM 3669 N N . PRO A 1 478 ? 54.461 5.536 -36.048 1.00 91.38 478 PRO A N 1
ATOM 3670 C CA . PRO A 1 478 ? 55.568 5.907 -36.941 1.00 91.38 478 PRO A CA 1
ATOM 3671 C C . PRO A 1 478 ? 56.650 4.834 -37.148 1.00 91.38 478 PRO A C 1
ATOM 3673 O O . PRO A 1 478 ? 57.504 5.001 -38.007 1.00 91.38 478 PRO A O 1
ATOM 3676 N N . VAL A 1 479 ? 56.656 3.764 -36.345 1.00 90.75 479 VAL A N 1
ATOM 3677 C CA . VAL A 1 479 ? 57.649 2.669 -36.438 1.00 90.75 479 VAL A CA 1
ATOM 3678 C C . VAL A 1 479 ? 57.007 1.373 -36.926 1.00 90.75 479 VAL A C 1
ATOM 3680 O O . VAL A 1 479 ? 57.446 0.759 -37.886 1.00 90.75 479 VAL A O 1
ATOM 3683 N N . THR A 1 480 ? 55.954 0.935 -36.241 1.00 91.12 480 THR A N 1
ATOM 3684 C CA . THR A 1 480 ? 55.243 -0.313 -36.537 1.00 91.12 480 THR A CA 1
ATOM 3685 C C . THR A 1 480 ? 54.300 -0.221 -37.735 1.00 91.12 480 THR A C 1
ATOM 3687 O O . THR A 1 480 ? 53.830 -1.265 -38.176 1.00 91.12 480 THR A O 1
ATOM 3690 N N . HIS A 1 481 ? 53.981 0.986 -38.224 1.00 90.81 481 HIS A N 1
ATOM 3691 C CA . HIS A 1 481 ? 52.989 1.230 -39.279 1.00 90.81 481 HIS A CA 1
ATOM 3692 C C . HIS A 1 481 ? 51.615 0.600 -38.996 1.00 90.81 481 HIS A C 1
ATOM 3694 O O . HIS A 1 481 ? 50.865 0.254 -39.904 1.00 90.81 481 HIS A O 1
ATOM 3700 N N . LYS A 1 482 ? 51.264 0.444 -37.715 1.00 93.94 482 LYS A N 1
ATOM 3701 C CA . LYS A 1 482 ? 49.959 -0.066 -37.277 1.00 93.94 482 LYS A CA 1
ATOM 3702 C C . LYS A 1 482 ? 49.057 1.091 -36.847 1.00 93.94 482 LYS A C 1
ATOM 3704 O O . LYS A 1 482 ? 49.569 2.087 -36.331 1.00 93.94 482 LYS A O 1
ATOM 3709 N N . PRO A 1 483 ? 47.736 0.988 -37.055 1.00 94.38 483 PRO A N 1
ATOM 3710 C CA . PRO A 1 483 ? 46.808 2.059 -36.729 1.00 94.38 483 PRO A CA 1
ATOM 3711 C C . PRO A 1 483 ? 46.739 2.310 -35.219 1.00 94.38 483 PRO A C 1
ATOM 3713 O O . PRO A 1 483 ? 46.707 1.385 -34.410 1.00 94.38 483 PRO A O 1
ATOM 3716 N N . LEU A 1 484 ? 46.684 3.581 -34.845 1.00 94.56 484 LEU A N 1
ATOM 3717 C CA . LEU A 1 484 ? 46.466 4.066 -33.493 1.00 94.56 484 LEU A CA 1
ATOM 3718 C C . LEU A 1 484 ? 45.006 4.489 -33.363 1.00 94.56 484 LEU A C 1
ATOM 3720 O O . LEU A 1 484 ? 44.537 5.378 -34.072 1.00 94.56 484 LEU A O 1
ATOM 3724 N N . ILE A 1 485 ? 44.284 3.837 -32.453 1.00 94.19 485 ILE A N 1
ATOM 3725 C CA . ILE A 1 485 ? 42.854 4.059 -32.224 1.00 94.19 485 ILE A CA 1
ATOM 3726 C C . ILE A 1 485 ? 42.636 4.368 -30.746 1.00 94.19 485 ILE A C 1
ATOM 3728 O O . ILE A 1 485 ? 43.167 3.668 -29.884 1.00 94.19 485 ILE A O 1
ATOM 3732 N N . CYS A 1 486 ? 41.877 5.425 -30.442 1.00 93.00 486 CYS A N 1
ATOM 3733 C CA . CYS A 1 486 ? 41.496 5.735 -29.065 1.00 93.00 486 CYS A CA 1
ATOM 3734 C C . CYS A 1 486 ? 40.573 4.641 -28.523 1.00 93.00 486 CYS A C 1
ATOM 3736 O O . CYS A 1 486 ? 39.500 4.401 -29.070 1.00 93.00 486 CYS A O 1
ATOM 3738 N N . ASP A 1 487 ? 40.987 4.024 -27.423 1.00 89.94 487 ASP A N 1
ATOM 3739 C CA . ASP A 1 487 ? 40.278 2.952 -26.723 1.00 89.94 487 ASP A CA 1
ATOM 3740 C C . ASP A 1 487 ? 39.599 3.440 -25.428 1.00 89.94 487 ASP A C 1
ATOM 3742 O O . ASP A 1 487 ? 39.286 2.639 -24.549 1.00 89.94 487 ASP A O 1
ATOM 3746 N N . THR A 1 488 ? 39.474 4.767 -25.284 1.00 88.62 488 THR A N 1
ATOM 3747 C CA . THR A 1 488 ? 38.954 5.485 -24.105 1.00 88.62 488 THR A CA 1
ATOM 3748 C C . THR A 1 488 ? 39.614 5.121 -22.769 1.00 88.62 488 THR A C 1
ATOM 3750 O O . THR A 1 488 ? 39.051 5.411 -21.716 1.00 88.62 488 THR A O 1
ATOM 3753 N N . CYS A 1 489 ? 40.804 4.505 -22.781 1.00 89.44 489 CYS A N 1
ATOM 3754 C CA . CYS A 1 489 ? 41.478 3.996 -21.580 1.00 89.44 489 CYS A CA 1
ATOM 3755 C C . CYS A 1 489 ? 40.548 3.148 -20.688 1.00 89.44 489 CYS A C 1
ATOM 3757 O O . CYS A 1 489 ? 40.558 3.286 -19.468 1.00 89.44 489 CYS A O 1
ATOM 3759 N N . GLY A 1 490 ? 39.704 2.306 -21.298 1.00 79.44 490 GLY A N 1
ATOM 3760 C CA . GLY A 1 490 ? 38.759 1.465 -20.555 1.00 79.44 490 GLY A CA 1
ATOM 3761 C C . GLY A 1 490 ? 37.615 2.240 -19.889 1.00 79.44 490 GLY A C 1
ATOM 3762 O O . GLY A 1 490 ? 37.041 1.758 -18.917 1.00 79.44 490 GLY A O 1
ATOM 3763 N N . GLY A 1 491 ? 37.292 3.435 -20.393 1.00 79.56 491 GLY A N 1
ATOM 3764 C CA . GLY A 1 491 ? 36.252 4.311 -19.844 1.00 79.56 491 GLY A CA 1
ATOM 3765 C C . GLY A 1 491 ? 36.759 5.352 -18.839 1.00 79.56 491 GLY A C 1
ATOM 3766 O O . GLY A 1 491 ? 35.944 6.094 -18.297 1.00 79.56 491 GLY A O 1
ATOM 3767 N N . ASP A 1 492 ? 38.077 5.445 -18.618 1.00 85.31 492 ASP A N 1
ATOM 3768 C CA . ASP A 1 492 ? 38.716 6.482 -17.791 1.00 85.31 492 ASP A CA 1
ATOM 3769 C C . ASP A 1 492 ? 39.878 7.188 -18.535 1.00 85.31 492 ASP A C 1
ATOM 3771 O O . ASP A 1 492 ? 41.061 6.931 -18.273 1.00 85.31 492 ASP A O 1
ATOM 3775 N N . PRO A 1 493 ? 39.580 8.054 -19.527 1.00 91.62 493 PRO A N 1
ATOM 3776 C CA . PRO A 1 493 ? 40.593 8.693 -20.362 1.00 91.62 493 PRO A CA 1
ATOM 3777 C C . PRO A 1 493 ? 41.460 9.683 -19.577 1.00 91.62 493 PRO A C 1
ATOM 3779 O O . PRO A 1 493 ? 41.015 10.763 -19.192 1.00 91.62 493 PRO A O 1
ATOM 3782 N N . LYS A 1 494 ? 42.751 9.370 -19.438 1.00 94.56 494 LYS A N 1
ATOM 3783 C CA . LYS A 1 494 ? 43.716 10.184 -18.671 1.00 94.56 494 LYS A CA 1
ATOM 3784 C C . LYS A 1 494 ? 43.949 11.590 -19.228 1.00 94.56 494 LYS A C 1
ATOM 3786 O O . LYS A 1 494 ? 44.360 12.483 -18.496 1.00 94.56 494 LYS A O 1
ATOM 3791 N N . CYS A 1 495 ? 43.652 11.813 -20.508 1.00 94.69 495 CYS A N 1
ATOM 3792 C CA . CYS A 1 495 ? 43.756 13.129 -21.135 1.00 94.69 495 CYS A CA 1
ATOM 3793 C C . CYS A 1 495 ? 42.682 14.126 -20.669 1.00 94.69 495 CYS A C 1
ATOM 3795 O O . CYS A 1 495 ? 42.904 15.325 -20.792 1.00 94.69 495 CYS A O 1
ATOM 3797 N N . ILE A 1 496 ? 41.540 13.657 -20.150 1.00 94.56 496 ILE A N 1
ATOM 3798 C CA . ILE A 1 496 ? 40.442 14.518 -19.683 1.00 94.56 496 ILE A CA 1
ATOM 3799 C C . ILE A 1 496 ? 40.838 15.329 -18.439 1.00 94.56 496 ILE A C 1
ATOM 3801 O O . ILE A 1 496 ? 40.812 16.556 -18.529 1.00 94.56 496 ILE A O 1
ATOM 3805 N N . PRO A 1 497 ? 41.255 14.715 -17.310 1.00 93.00 497 PRO A N 1
ATOM 3806 C CA . PRO A 1 497 ? 41.583 15.467 -16.094 1.00 93.00 497 PRO A CA 1
ATOM 3807 C C . PRO A 1 497 ? 42.808 16.382 -16.241 1.00 93.00 497 PRO A C 1
ATOM 3809 O O . PRO A 1 497 ? 43.009 17.267 -15.419 1.00 93.00 497 PRO A O 1
ATOM 3812 N N . LEU A 1 498 ? 43.628 16.177 -17.277 1.00 93.88 498 LEU A N 1
ATOM 3813 C CA . LEU A 1 498 ? 44.829 16.968 -17.564 1.00 93.88 498 LEU A CA 1
ATOM 3814 C C . LEU A 1 498 ? 44.607 18.024 -18.661 1.00 93.88 498 LEU A C 1
ATOM 3816 O O . LEU A 1 498 ? 45.561 18.661 -19.105 1.00 93.88 498 LEU A O 1
ATOM 3820 N N . CYS A 1 499 ? 43.366 18.216 -19.118 1.00 95.62 499 CYS A N 1
ATOM 3821 C CA . CYS A 1 499 ? 43.027 19.295 -20.036 1.00 95.62 499 CYS A CA 1
ATOM 3822 C C . CYS A 1 499 ? 42.924 20.624 -19.261 1.00 95.62 499 CYS A C 1
ATOM 3824 O O . CYS A 1 499 ? 42.003 20.762 -18.456 1.00 95.62 499 CYS A O 1
ATOM 3826 N N . PRO A 1 500 ? 43.806 21.615 -19.502 1.00 92.75 500 PRO A N 1
ATOM 3827 C CA . PRO A 1 500 ? 43.835 22.849 -18.709 1.00 92.75 500 PRO A CA 1
ATOM 3828 C C . PRO A 1 500 ? 42.540 23.662 -18.828 1.00 92.75 500 PRO A C 1
ATOM 3830 O O . PRO A 1 500 ? 42.044 24.184 -17.838 1.00 92.75 500 PRO A O 1
ATOM 3833 N N . GLU A 1 501 ? 41.945 23.687 -20.021 1.00 94.06 501 GLU A N 1
ATOM 3834 C CA . GLU A 1 501 ? 40.713 24.436 -20.307 1.00 94.06 501 GLU A CA 1
ATOM 3835 C C . GLU A 1 501 ? 39.440 23.618 -20.056 1.00 94.06 501 GLU A C 1
ATOM 3837 O O . GLU A 1 501 ? 38.335 24.059 -20.370 1.00 94.06 501 GLU A O 1
ATOM 3842 N N . SER A 1 502 ? 39.571 22.384 -19.548 1.00 92.81 502 SER A N 1
ATOM 3843 C CA . SER A 1 502 ? 38.444 21.450 -19.402 1.00 92.81 502 SER A CA 1
ATOM 3844 C C . SER A 1 502 ? 37.634 21.279 -20.702 1.00 92.81 502 SER A C 1
ATOM 3846 O O . SER A 1 502 ? 36.414 21.119 -20.688 1.00 92.81 502 SER A O 1
ATOM 3848 N N . ALA A 1 503 ? 38.324 21.328 -21.847 1.00 93.19 503 ALA A N 1
ATOM 3849 C CA . ALA A 1 503 ? 37.734 21.217 -23.178 1.00 93.19 503 ALA A CA 1
ATOM 3850 C C . ALA A 1 503 ? 37.428 19.764 -23.581 1.00 93.19 503 ALA A C 1
ATOM 3852 O O . ALA A 1 503 ? 36.768 19.542 -24.590 1.00 93.19 503 ALA A O 1
ATOM 3853 N N . LEU A 1 504 ? 37.916 18.766 -22.836 1.00 93.88 504 LEU A N 1
ATOM 3854 C CA . LEU A 1 504 ? 37.697 17.346 -23.119 1.00 93.88 504 LEU A CA 1
ATOM 3855 C C . LEU A 1 504 ? 36.670 16.741 -22.160 1.00 93.88 504 LEU A C 1
ATOM 3857 O O . LEU A 1 504 ? 36.717 16.983 -20.959 1.00 93.88 504 LEU A O 1
ATOM 3861 N N . SER A 1 505 ? 35.788 15.893 -22.683 1.00 89.75 505 SER A N 1
ATOM 3862 C CA . SER A 1 505 ? 34.832 15.102 -21.897 1.00 89.75 505 SER A CA 1
ATOM 3863 C C . SER A 1 505 ? 34.663 13.706 -22.497 1.00 89.75 505 SER A C 1
ATOM 3865 O O . SER A 1 505 ? 34.914 13.497 -23.685 1.00 89.75 505 SER A O 1
ATOM 3867 N N . LEU A 1 506 ? 34.268 12.727 -21.683 1.00 85.19 506 LEU A N 1
ATOM 3868 C CA . LEU A 1 506 ? 33.899 11.401 -22.171 1.00 85.19 506 LEU A CA 1
ATOM 3869 C C . LEU A 1 506 ? 32.404 11.426 -22.471 1.00 85.19 506 LEU A C 1
ATOM 3871 O O . LEU A 1 506 ? 31.618 11.559 -21.543 1.00 85.19 506 LEU A O 1
ATOM 3875 N N . LYS A 1 507 ? 32.032 11.309 -23.748 1.00 77.06 507 LYS A N 1
ATOM 3876 C CA . LYS A 1 507 ? 30.636 11.234 -24.179 1.00 77.06 507 LYS A CA 1
ATOM 3877 C C . LYS A 1 507 ? 30.187 9.796 -24.383 1.00 77.06 507 LYS A C 1
ATOM 3879 O O . LYS A 1 507 ? 30.960 9.023 -24.936 1.00 77.06 507 LYS A O 1
ATOM 3884 N N . GLY A 1 508 ? 28.952 9.452 -24.024 1.00 64.25 508 GLY A N 1
ATOM 3885 C CA . GLY A 1 508 ? 28.338 8.140 -24.265 1.00 64.25 508 GLY A CA 1
ATOM 3886 C C . GLY A 1 508 ? 28.146 7.260 -23.025 1.00 64.25 508 GLY A C 1
ATOM 3887 O O . GLY A 1 508 ? 27.783 6.096 -23.183 1.00 64.25 508 GLY A O 1
ATOM 3888 N N . ARG A 1 509 ? 28.352 7.771 -21.801 1.00 60.69 509 ARG A N 1
ATOM 3889 C CA . ARG A 1 509 ? 27.799 7.110 -20.601 1.00 60.69 509 ARG A CA 1
ATOM 3890 C C . ARG A 1 509 ? 26.411 7.683 -20.292 1.00 60.69 509 ARG A C 1
ATOM 3892 O O . ARG A 1 509 ? 25.925 8.594 -20.965 1.00 60.69 509 ARG A O 1
ATOM 3899 N N . SER A 1 510 ? 25.725 7.081 -19.323 1.00 54.62 510 SER A N 1
ATOM 3900 C CA . SER A 1 510 ? 24.417 7.565 -18.882 1.00 54.62 510 SER A CA 1
ATOM 3901 C C . SER A 1 510 ? 24.485 8.973 -18.287 1.00 54.62 510 SER A C 1
ATOM 3903 O O . SER A 1 510 ? 23.492 9.666 -18.366 1.00 54.62 510 SER A O 1
ATOM 3905 N N . ASP A 1 511 ? 25.633 9.453 -17.807 1.00 57.88 511 ASP A N 1
ATOM 3906 C CA . ASP A 1 511 ? 25.817 10.827 -17.310 1.00 57.88 511 ASP A CA 1
ATOM 3907 C C . ASP A 1 511 ? 25.623 11.923 -18.378 1.00 57.88 511 ASP A C 1
ATOM 3909 O O . ASP A 1 511 ? 25.385 13.078 -18.030 1.00 57.88 511 ASP A O 1
ATOM 3913 N N . ASP A 1 512 ? 25.642 11.578 -19.669 1.00 62.44 512 ASP A N 1
ATOM 3914 C CA . ASP A 1 512 ? 25.278 12.494 -20.760 1.00 62.44 512 ASP A CA 1
ATOM 3915 C C . ASP A 1 512 ? 23.796 12.466 -21.144 1.00 62.44 512 ASP A C 1
ATOM 3917 O O . ASP A 1 512 ? 23.374 13.211 -22.032 1.00 62.44 512 ASP A O 1
ATOM 3921 N N . LYS A 1 513 ? 23.010 11.559 -20.558 1.00 72.25 513 LYS A N 1
ATOM 3922 C CA . LYS A 1 513 ? 21.608 11.328 -20.912 1.00 72.25 513 LYS A CA 1
ATOM 3923 C C . LYS A 1 513 ? 20.755 11.338 -19.658 1.00 72.25 513 LYS A C 1
ATOM 3925 O O . LYS A 1 513 ? 21.051 10.672 -18.677 1.00 72.25 513 LYS A O 1
ATOM 3930 N N . ILE A 1 514 ? 19.604 11.988 -19.710 1.00 82.81 514 ILE A N 1
ATOM 3931 C CA . ILE A 1 514 ? 18.651 11.853 -18.613 1.00 82.81 514 ILE A CA 1
ATOM 3932 C C . ILE A 1 514 ? 17.909 10.528 -18.795 1.00 82.81 514 ILE A C 1
ATOM 3934 O O . ILE A 1 514 ? 17.212 10.317 -19.784 1.00 82.81 514 ILE A O 1
ATOM 3938 N N . VAL A 1 515 ? 18.089 9.619 -17.838 1.00 86.19 515 VAL A N 1
ATOM 3939 C CA . VAL A 1 515 ? 17.388 8.329 -17.804 1.00 86.19 515 VAL A CA 1
ATOM 3940 C C . VAL A 1 515 ? 16.328 8.391 -16.718 1.00 86.19 515 VAL A C 1
ATOM 3942 O O . VAL A 1 515 ? 16.632 8.377 -15.521 1.00 86.19 515 VAL A O 1
ATOM 3945 N N . THR A 1 516 ? 15.081 8.466 -17.155 1.00 90.19 516 THR A N 1
ATOM 3946 C CA . THR A 1 516 ? 13.890 8.415 -16.313 1.00 90.19 516 THR A CA 1
ATOM 3947 C C . THR A 1 516 ? 13.470 6.953 -16.148 1.00 90.19 516 THR A C 1
ATOM 3949 O O . THR A 1 516 ? 13.235 6.233 -17.117 1.00 90.19 516 THR A O 1
ATOM 3952 N N . GLY A 1 517 ? 13.465 6.483 -14.907 1.00 87.69 517 GLY A N 1
ATOM 3953 C CA . GLY A 1 517 ? 13.086 5.134 -14.513 1.00 87.69 517 GLY A CA 1
ATOM 3954 C C . GLY A 1 517 ? 11.656 5.054 -13.989 1.00 87.69 517 GLY A C 1
ATOM 3955 O O . GLY A 1 517 ? 10.952 6.057 -13.869 1.00 87.69 517 GLY A O 1
ATOM 3956 N N . ASP A 1 518 ? 11.260 3.833 -13.654 1.00 86.06 518 ASP A N 1
ATOM 3957 C CA . ASP A 1 518 ? 9.971 3.503 -13.049 1.00 86.06 518 ASP A CA 1
ATOM 3958 C C . ASP A 1 518 ? 10.148 3.110 -11.566 1.00 86.06 518 ASP A C 1
ATOM 3960 O O . ASP A 1 518 ? 11.272 2.909 -11.093 1.00 86.06 518 ASP A O 1
ATOM 3964 N N . ILE A 1 519 ? 9.056 3.005 -10.808 1.00 83.00 519 ILE A N 1
ATOM 3965 C CA . ILE A 1 519 ? 9.095 2.587 -9.402 1.00 83.00 519 ILE A CA 1
ATOM 3966 C C . ILE A 1 519 ? 9.305 1.078 -9.250 1.00 83.00 519 ILE A C 1
ATOM 3968 O O . ILE A 1 519 ? 9.002 0.292 -10.137 1.00 83.00 519 ILE A O 1
ATOM 3972 N N . GLY A 1 520 ? 9.779 0.647 -8.080 1.00 79.44 520 GLY A N 1
ATOM 3973 C CA . GLY A 1 520 ? 10.072 -0.761 -7.785 1.00 79.44 520 GLY A CA 1
ATOM 3974 C C . GLY A 1 520 ? 11.547 -1.085 -8.002 1.00 79.44 520 GLY A C 1
ATOM 3975 O O . GLY A 1 520 ? 12.401 -0.219 -7.832 1.00 79.44 520 GLY A O 1
ATOM 3976 N N . CYS A 1 521 ? 11.880 -2.321 -8.386 1.00 78.69 521 CYS A N 1
ATOM 3977 C CA . CYS A 1 521 ? 13.281 -2.736 -8.542 1.00 78.69 521 CYS A CA 1
ATOM 3978 C C . CYS A 1 521 ? 14.057 -1.924 -9.592 1.00 78.69 521 CYS A C 1
ATOM 3980 O O . CYS A 1 521 ? 15.288 -1.938 -9.574 1.00 78.69 521 CYS A O 1
ATOM 3982 N N . TYR A 1 522 ? 13.370 -1.211 -10.488 1.00 84.44 522 TYR A N 1
ATOM 3983 C CA . TYR A 1 522 ? 14.006 -0.328 -11.459 1.00 84.44 522 TYR A CA 1
ATOM 3984 C C . TYR A 1 522 ? 14.829 0.763 -10.770 1.00 84.44 522 TYR A C 1
ATOM 3986 O O . TYR A 1 522 ? 15.947 1.008 -11.213 1.00 84.44 522 TYR A O 1
ATOM 3994 N N . THR A 1 523 ? 14.357 1.335 -9.654 1.00 86.50 523 THR A N 1
ATOM 3995 C CA . THR A 1 523 ? 15.049 2.424 -8.938 1.00 86.50 523 THR A CA 1
ATOM 3996 C C . THR A 1 523 ? 16.443 2.029 -8.459 1.00 86.50 523 THR A C 1
ATOM 3998 O O . THR A 1 523 ? 17.329 2.877 -8.394 1.00 86.50 523 THR A O 1
ATOM 4001 N N . LEU A 1 524 ? 16.688 0.734 -8.225 1.00 86.19 524 LEU A N 1
ATOM 4002 C CA . LEU A 1 524 ? 18.002 0.196 -7.853 1.00 86.19 524 LEU A CA 1
ATOM 4003 C C . LEU A 1 524 ? 19.064 0.425 -8.936 1.00 86.19 524 LEU A C 1
ATOM 4005 O O . LEU A 1 524 ? 20.259 0.345 -8.655 1.00 86.19 524 LEU A O 1
ATOM 4009 N N . GLY A 1 525 ? 18.640 0.765 -10.157 1.00 83.81 525 GLY A N 1
ATOM 4010 C CA . GLY A 1 525 ? 19.502 1.259 -11.221 1.00 83.81 525 GLY A CA 1
ATOM 4011 C C . GLY A 1 525 ? 20.299 2.514 -10.851 1.00 83.81 525 GLY A C 1
ATOM 4012 O O . GLY A 1 525 ? 21.307 2.775 -11.496 1.00 83.81 525 GLY A O 1
ATOM 4013 N N . VAL A 1 526 ? 19.910 3.270 -9.818 1.00 86.12 526 VAL A N 1
ATOM 4014 C CA . VAL A 1 526 ? 20.672 4.432 -9.320 1.00 86.12 526 VAL A CA 1
ATOM 4015 C C . VAL A 1 526 ? 21.944 4.027 -8.557 1.00 86.12 526 VAL A C 1
ATOM 4017 O O . VAL A 1 526 ? 22.907 4.791 -8.486 1.00 86.12 526 VAL A O 1
ATOM 4020 N N . LEU A 1 527 ? 21.982 2.813 -7.996 1.00 81.69 527 LEU A N 1
ATOM 4021 C CA . LEU A 1 527 ? 23.071 2.352 -7.136 1.00 81.69 527 LEU A CA 1
ATOM 4022 C C . LEU A 1 527 ? 24.227 1.723 -7.940 1.00 81.69 527 LEU A C 1
ATOM 4024 O O . LEU A 1 527 ? 24.040 1.253 -9.071 1.00 81.69 527 LEU A O 1
ATOM 4028 N N . PRO A 1 528 ? 25.450 1.674 -7.374 1.00 70.00 528 PRO A N 1
ATOM 4029 C CA . PRO A 1 528 ? 26.529 0.862 -7.927 1.00 70.00 528 PRO A CA 1
ATOM 4030 C C . PRO A 1 528 ? 26.108 -0.613 -8.079 1.00 70.00 528 PRO A C 1
ATOM 4032 O O . PRO A 1 528 ? 25.361 -1.124 -7.247 1.00 70.00 528 PRO A O 1
ATOM 4035 N N . PRO A 1 529 ? 26.606 -1.335 -9.098 1.00 67.25 529 PRO A N 1
ATOM 4036 C CA . PRO A 1 529 ? 27.591 -0.910 -10.098 1.00 67.25 529 PRO A CA 1
ATOM 4037 C C . PRO A 1 529 ? 26.989 -0.229 -11.340 1.00 67.25 529 PRO A C 1
ATOM 4039 O O . PRO A 1 529 ? 27.744 0.138 -12.234 1.00 67.25 529 PRO A O 1
ATOM 4042 N N . VAL A 1 530 ? 25.661 -0.094 -11.431 1.00 76.31 530 VAL A N 1
ATOM 4043 C CA . VAL A 1 530 ? 24.993 0.374 -12.655 1.00 76.31 530 VAL A CA 1
ATOM 4044 C C . VAL A 1 530 ? 24.879 1.895 -12.724 1.00 76.31 530 VAL A C 1
ATOM 4046 O O . VAL A 1 530 ? 25.281 2.442 -13.735 1.00 76.31 530 VAL A O 1
ATOM 4049 N N . LYS A 1 531 ? 24.411 2.608 -11.692 1.00 77.19 531 LYS A N 1
ATOM 4050 C CA . LYS A 1 531 ? 24.284 4.087 -11.722 1.00 77.19 531 LYS A CA 1
ATOM 4051 C C . LYS A 1 531 ? 23.663 4.647 -13.024 1.00 77.19 531 LYS A C 1
ATOM 4053 O O . LYS A 1 531 ? 24.155 5.621 -13.576 1.00 77.19 531 LYS A O 1
ATOM 4058 N N . ALA A 1 532 ? 22.644 3.982 -13.561 1.00 81.06 532 ALA A N 1
ATOM 4059 C CA . ALA A 1 532 ? 22.075 4.278 -14.873 1.00 81.06 532 ALA A CA 1
ATOM 4060 C C . ALA A 1 532 ? 20.834 5.181 -14.823 1.00 81.06 532 ALA A C 1
ATOM 4062 O O . ALA A 1 532 ? 20.524 5.809 -15.827 1.00 81.06 532 ALA A O 1
ATOM 4063 N N . ILE A 1 533 ? 20.107 5.229 -13.700 1.00 87.12 533 ILE A N 1
ATOM 4064 C CA . ILE A 1 533 ? 18.866 6.012 -13.556 1.00 87.12 533 ILE A CA 1
ATOM 4065 C C . ILE A 1 533 ? 19.137 7.334 -12.842 1.00 87.12 533 ILE A C 1
ATOM 4067 O O . ILE A 1 533 ? 19.867 7.364 -11.854 1.00 87.12 533 ILE A O 1
ATOM 4071 N N . HIS A 1 534 ? 18.486 8.398 -13.318 1.00 88.00 534 HIS A N 1
ATOM 4072 C CA . HIS A 1 534 ? 18.623 9.769 -12.814 1.00 88.00 534 HIS A CA 1
ATOM 4073 C C . HIS A 1 534 ? 17.351 10.307 -12.157 1.00 88.00 534 HIS A C 1
ATOM 4075 O O . HIS A 1 534 ? 17.419 11.185 -11.302 1.00 88.00 534 HIS A O 1
ATOM 4081 N N . SER A 1 535 ? 16.185 9.802 -12.554 1.00 90.06 535 SER A N 1
ATOM 4082 C CA . SER A 1 535 ? 14.896 10.235 -12.017 1.00 90.06 535 SER A CA 1
ATOM 4083 C C . SER A 1 535 ? 13.914 9.073 -11.984 1.00 90.06 535 SER A C 1
ATOM 4085 O O . SER A 1 535 ? 13.997 8.174 -12.812 1.00 90.06 535 SER A O 1
ATOM 4087 N N . CYS A 1 536 ? 12.989 9.088 -11.033 1.00 89.50 536 CYS A N 1
ATOM 4088 C CA . CYS A 1 536 ? 11.877 8.154 -10.927 1.00 89.50 536 CYS A CA 1
ATOM 4089 C C . CYS A 1 536 ? 10.727 8.894 -10.243 1.00 89.50 536 CYS A C 1
ATOM 4091 O O . CYS A 1 536 ? 10.910 9.400 -9.137 1.00 89.50 536 CYS A O 1
ATOM 4093 N N . LEU A 1 537 ? 9.560 8.957 -10.888 1.00 88.50 537 LEU A N 1
ATOM 4094 C CA . LEU A 1 537 ? 8.414 9.706 -10.368 1.00 88.50 537 LEU A CA 1
ATOM 4095 C C . LEU A 1 537 ? 7.367 8.791 -9.723 1.00 88.50 537 LEU A C 1
ATOM 4097 O O . LEU A 1 537 ? 7.088 8.898 -8.533 1.00 88.50 537 LEU A O 1
ATOM 4101 N N . CYS A 1 538 ? 6.777 7.901 -10.514 1.00 85.38 538 CYS A N 1
ATOM 4102 C CA . CYS A 1 538 ? 5.681 7.022 -10.117 1.00 85.38 538 CYS A CA 1
ATOM 4103 C C . CYS A 1 538 ? 5.602 5.820 -11.065 1.00 85.38 538 CYS A C 1
ATOM 4105 O O . CYS A 1 538 ? 6.380 5.740 -12.019 1.00 85.38 538 CYS A O 1
ATOM 4107 N N . MET A 1 539 ? 4.659 4.910 -10.802 1.00 82.06 539 MET A N 1
ATOM 4108 C CA . MET A 1 539 ? 4.424 3.764 -11.674 1.00 82.06 539 MET A CA 1
ATOM 4109 C C . MET A 1 539 ? 4.030 4.183 -13.088 1.00 82.06 539 MET A C 1
ATOM 4111 O O . MET A 1 539 ? 3.163 5.038 -13.259 1.00 82.06 539 MET A O 1
ATOM 4115 N N . GLY A 1 540 ? 4.673 3.602 -14.102 1.00 80.50 540 GLY A N 1
ATOM 4116 C CA . GLY A 1 540 ? 4.463 3.960 -15.507 1.00 80.50 540 GLY A CA 1
ATOM 4117 C C . GLY A 1 540 ? 5.047 5.327 -15.880 1.00 80.50 540 GLY A C 1
ATOM 4118 O O . GLY A 1 540 ? 4.968 5.753 -17.033 1.00 80.50 540 GLY A O 1
ATOM 4119 N N . GLY A 1 541 ? 5.677 6.017 -14.926 1.00 85.38 541 GLY A N 1
ATOM 4120 C CA . GLY A 1 541 ? 6.273 7.335 -15.092 1.00 85.38 541 GLY A CA 1
ATOM 4121 C C . GLY A 1 541 ? 7.660 7.308 -15.729 1.00 85.38 541 GLY A C 1
ATOM 4122 O O . GLY A 1 541 ? 8.352 8.311 -15.666 1.00 85.38 541 GLY A O 1
ATOM 4123 N N . GLY A 1 542 ? 8.108 6.199 -16.320 1.00 86.19 542 GLY A N 1
ATOM 4124 C CA . GLY A 1 542 ? 9.415 6.146 -16.980 1.00 86.19 542 GLY A CA 1
ATOM 4125 C C . GLY A 1 542 ? 9.471 6.976 -18.267 1.00 86.19 542 GLY A C 1
ATOM 4126 O O . GLY A 1 542 ? 10.444 7.680 -18.502 1.00 86.19 542 GLY A O 1
ATOM 4127 N N . ILE A 1 543 ? 8.429 6.945 -19.103 1.00 89.12 543 ILE A N 1
ATOM 4128 C CA . ILE A 1 543 ? 8.459 7.574 -20.440 1.00 89.12 543 ILE A CA 1
ATOM 4129 C C . ILE A 1 543 ? 7.957 9.021 -20.404 1.00 89.12 543 ILE A C 1
ATOM 4131 O O . ILE A 1 543 ? 8.542 9.896 -21.040 1.00 89.12 543 ILE A O 1
ATOM 4135 N N . SER A 1 544 ? 6.891 9.297 -19.653 1.00 91.88 544 SER A N 1
ATOM 4136 C CA . SER A 1 544 ? 6.214 10.600 -19.676 1.00 91.88 544 SER A CA 1
ATOM 4137 C C . SER A 1 544 ? 7.092 11.775 -19.213 1.00 91.88 544 SER A C 1
ATOM 4139 O O . SER A 1 544 ? 7.080 12.806 -19.884 1.00 91.88 544 SER A O 1
ATOM 4141 N N . PRO A 1 545 ? 7.908 11.663 -18.144 1.00 91.81 545 PRO A N 1
ATOM 4142 C CA . PRO A 1 545 ? 8.853 12.709 -17.768 1.00 91.81 545 PRO A CA 1
ATOM 4143 C C . PRO A 1 545 ? 9.914 12.948 -18.840 1.00 91.81 545 PRO A C 1
ATOM 4145 O O . PRO A 1 545 ? 10.185 14.102 -19.146 1.00 91.81 545 PRO A O 1
ATOM 4148 N N . ALA A 1 546 ? 10.459 11.900 -19.471 1.00 89.75 546 ALA A N 1
ATOM 4149 C CA . ALA A 1 546 ? 11.387 12.069 -20.594 1.00 89.75 546 ALA A CA 1
ATOM 4150 C C . ALA A 1 546 ? 10.719 12.769 -21.786 1.00 89.75 546 ALA A C 1
ATOM 4152 O O . ALA A 1 546 ? 11.307 13.673 -22.376 1.00 89.75 546 ALA A O 1
ATOM 4153 N N . ALA A 1 547 ? 9.474 12.406 -22.107 1.00 92.31 547 ALA A N 1
ATOM 4154 C CA . ALA A 1 547 ? 8.694 13.075 -23.144 1.00 92.31 547 ALA A CA 1
ATOM 4155 C C . ALA A 1 547 ? 8.427 14.554 -22.817 1.00 92.31 547 ALA A C 1
ATOM 4157 O O . ALA A 1 547 ? 8.341 15.361 -23.735 1.00 92.31 547 ALA A O 1
ATOM 4158 N N . GLY A 1 548 ? 8.324 14.913 -21.533 1.00 92.56 548 GLY A N 1
ATOM 4159 C CA . GLY A 1 548 ? 8.222 16.300 -21.071 1.00 92.56 548 GLY A CA 1
ATOM 4160 C C . GLY A 1 548 ? 9.557 17.052 -21.064 1.00 92.56 548 GLY A C 1
ATOM 4161 O O . GLY A 1 548 ? 9.584 18.241 -21.366 1.00 92.56 548 GLY A O 1
ATOM 4162 N N . MET A 1 549 ? 10.666 16.369 -20.769 1.00 91.75 549 MET A N 1
ATOM 4163 C CA . MET A 1 549 ? 12.017 16.942 -20.808 1.00 91.75 549 MET A CA 1
ATOM 4164 C C . MET A 1 549 ? 12.469 17.243 -22.240 1.00 91.75 549 MET A C 1
ATOM 4166 O O . MET A 1 549 ? 13.084 18.273 -22.473 1.00 91.75 549 MET A O 1
ATOM 4170 N N . TYR A 1 550 ? 12.130 16.387 -23.207 1.00 86.94 550 TYR A N 1
ATOM 4171 C CA . TYR A 1 550 ? 12.540 16.552 -24.605 1.00 86.94 550 TYR A CA 1
ATOM 4172 C C . TYR A 1 550 ? 12.183 17.921 -25.229 1.00 86.94 550 TYR A C 1
ATOM 4174 O O . TYR A 1 550 ? 13.068 18.555 -25.798 1.00 86.94 550 TYR A O 1
ATOM 4182 N N . PRO A 1 551 ? 10.939 18.433 -25.136 1.00 87.62 551 PRO A N 1
ATOM 4183 C CA . PRO A 1 551 ? 10.613 19.767 -25.637 1.00 87.62 551 PRO A CA 1
ATOM 4184 C C . PRO A 1 551 ? 11.156 20.906 -24.758 1.00 87.62 551 PRO A C 1
ATOM 4186 O O . PRO A 1 551 ? 11.107 22.055 -25.192 1.00 87.62 551 PRO A O 1
ATOM 4189 N N . ALA A 1 552 ? 11.633 20.625 -23.539 1.00 89.50 552 ALA A N 1
ATOM 4190 C CA . ALA A 1 552 ? 12.147 21.644 -22.623 1.00 89.50 552 ALA A CA 1
ATOM 4191 C C . ALA A 1 552 ? 13.589 22.090 -22.944 1.00 89.50 552 ALA A C 1
ATOM 4193 O O . ALA A 1 552 ? 13.990 23.157 -22.475 1.00 89.50 552 ALA A O 1
ATOM 4194 N N . GLY A 1 553 ? 14.324 21.326 -23.764 1.00 74.94 553 GLY A N 1
ATOM 4195 C CA . GLY A 1 553 ? 15.711 21.604 -24.159 1.00 74.94 553 GLY A CA 1
ATOM 4196 C C . GLY A 1 553 ? 16.680 20.567 -23.627 1.00 74.94 553 GLY A C 1
ATOM 4197 O O . GLY A 1 553 ? 17.096 20.716 -22.457 1.00 74.94 553 GLY A O 1
#

Secondary structure (DSSP, 8-state):
---GGG---TT-EEEE-HHHHHHHHHHHTT--EEEE---TTSHHHHHHHHHHHHHHT-EEEE-SSHHHHHHHHHHHHHTT--EEEEEEHHHHHHTHHHHHHHHHH--SS-EEEEEEE-GGGSS-SS---HHHHHHHHT--EEE--SHHHHHHHHHHHHHHHHHHTS-EEEEEEHHHHH--EEEEP-PPP---PPP-----HHHH---HHHHHHHHHHHHHHHHHHHHHHHT-TTSEEE----SEEEEEEHHHHHHHHHHS-GGGSEEEEESEEES--HHHHHHHHTT-SEEEEE-SSS-HHHHHHHHTT---B-HHHHT--SSS---HHHHHHHHHHTTSSPPPP------PPP------TT-HHHHHHHHHHHTT-EEEE-TTT-----HHHHHHHHHHHSS--GGG-SSEEEEETTTEEEEE-----TT-HHHHT-TTS-EEE-TTT--EEE-TTT-----HHHHT-TT---EE-TTT-PEE---GGGG--TTTTT-TT--EEEESSGGGS--EE-SSGGGGGGSTTT----EE-STTTTHHHHHHHGGG-

Foldseek 3Di:
DPQQLPDQDAQAWDKDFLLSLLLSLCQLLLAAEEEEADAPPNNVNLVNCVVCCVVSNHHGDYDPALLRRLVRQQVQQLQQGEYEYTHEPQSCVVNVVVLLLCLLLFGQFAYEYEYEFEFPCPFHPDGDDCLVVCVVSVAWEFAAAASQSSSVVSNVSRVLSNVLSHHYYYYAYNCRSGPIDTHRHHHRDDDDDDGHHDPPCLSVPPDPVSSVVSVVSSVVSLVVLLVCQLVPPQWDWFCLLEQEEEEEEHNQQVLLPVQADPSNYTYTYRRGPPVHNQVNVVVNLVSHNAYEYTYEADCSVVVVCVVVVGDYHYCVQLVHDNGGDDDSQSSNSSVVSVVRGDHDDDPPDDPDDDDDDADDPPHVVVVVLLQQFQPFKDKWFQFVLDPLPCLLQQQQCCVPPVGRDSLNGLKDWDDDPPRTITIAADRLDPPQQLCVQDPQSQWDQDPRRSFTDGNLVSDPLPCSSQVSDPRNRWHARPPSSGIRHDRCVVVPRPSQVVRPSSRIDIPRGLVNPAFEFERGNRVSCCDPPRNNHDHYDYHVRRVVVVVVVVVVD

Radius of gyration: 32.64 Å; chains: 1; bounding box: 87×62×81 Å

Sequence (553 aa):
MTSKIAADKPGTFALLNGDEAVARGALEATVKVAAAYPGTPSTEILEAIAEVAKQFEVYAEWSINEIVAAEVAVGASMTGVRAIVCMKHVGLNVAADAVMTLAYTGVEGGLVIVVCDDPALHSSQNEQDTRYFAVHSKLPLLDAGSPQEALDMARYAYELSEKLHLPIILRLTTRVAHGKARVKLGAFEQINRRPNFDKNGSKWVMVPSNAIRQHRVLEKRLAEAKHDAETSQFNIFEDNNSEIGIVGSGVGYYYARSVLETKKFSWLKLGFVHPFPAGMVKAFASKVKKLIVIEELRPYIEENIQRLKLDVVGKAELGLEEIGEFTPDKIREAFAKLGLTDKPEIPQQLDLPPRPPALCPGCPHRAFYYALNMLNQSVQCDSDKCVGCDICEYVCSFEKEGIFNPLKSRIRSVRIKLINNTAITCKACINAPCVAACPEGAIVQSKQTGTVTVDWEKCKGCDWCIESCQYGALTLHPVTHKPLICDTCGGDPKCIPLCPESALSLKGRSDDKIVTGDIGCYTLGVLPPVKAIHSCLCMGGGISPAAGMYPAG